Protein 8Y1U (pdb70)

Sequence (423 aa):
LQEELQIQAAVAAGDVHTVRKMLEQGYSPNGRDANGWTLLHFSAARGKERCVRVFLEHGADPTVKDLIGGFTALHYAAMHGRARIARLMLESEYRSDIINAKSNDGWTPLHVAAHYGRDSFVRLLLEFKAEVDPLSDKGTTPLQLAIIRERSSCVKILLDHNANIDIQNGFLLRYAVIKSNHSYCRMFLQRGADTNLGRLEDGQTPLHLSALRDDVLCARMLYNYGADTNTRNYEGQTPLAVSISISGSSRPCLDFLQEVTRQPRNLQDLCRIKIRQCIGLQNLKLLDELPIAKVMKDYLKHKFDRQELESLMKEQDLLETKLRSYERMDHKTTFTDARIVEGIDGEQTRPQASPPELPDVMKYHEFIVKREHALTSNIPSHVLSKVCMYFTYKVRYTNSSTEIPEFPIAPEIALELLMAANF

Organism: Homo sapiens (NCBI:txid9606)

Foldseek 3Di:
DVVVVVLLVCLLVLVQVVVLVVLVVPDQQEDADPFRDTVLLVNLLNLNQSNLLSNLVSPHDQCQATNPWGDTSLLSNLQVLSLSSNLSVCPGPCVVSQLQDATPQGQHSLLNNLLNLNLSNNVSSVVSPRDLFGQTNVGHGSLVSNLVSVSPNSVVVSVVVVDPCCRQRNVQLVSCLVVVVLVSNLVSLLQQHDQATAHPPWGDTSLLSCLVVLPQSSNVSSVLSPHDQLRAIPVGDGSLVSNCVVPPDPGVSNVVSVVDNPDPDDPLVVVLVVVCVVCDRNNLVCLVVDPDDPVSVCSSSVVPD/DVVVVVVVVVVVVVVCVVPVVVD/DWVVDDDDIDPPPDPPCVCVCDPVNVPDDDPPVVD/DVDDDDDVQLVVPACQDDVQVVVVSVCSVLCVVPPPDDDDRDDDDDDPVCNVSNVVVPPD

B-factor: mean 86.08, std 46.16, range [23.94, 271.21]

InterPro domains:
  IPR001496 SOCS box domain [PF07525] (274-312)
  IPR001496 SOCS box domain [PS50225] (273-313)
  IPR001496 SOCS box domain [SM00253] (269-315)
  IPR001496 SOCS box domain [SM00969] (275-314)
  IPR002110 Ankyrin repeat [PF12796] (20-104)
  IPR002110 Ankyrin repeat [PF12796] (111-180)
  IPR002110 Ankyrin repeat [PF12796] (185-256)
  IPR002110 Ankyrin repeat [PR01415] (81-96)
  IPR002110 Ankyrin repeat [PR01415] (165-179)
  IPR002110 Ankyrin repeat [PS50088] (46-78)
  IPR002110 Ankyrin repeat [PS50088] (80-112)
  IPR002110 Ankyrin repeat [PS50088] (116-148)
  IPR002110 Ankyrin repeat [PS50088] (149-181)
  IPR002110 Ankyrin repeat [PS50088] (213-245)
  IPR002110 Ankyrin repeat [SM00248] (13-42)
  IPR002110 Ankyrin repeat [SM00248] (46-75)
  IPR002110 Ankyrin repeat [SM00248] (80-112)
  IPR002110 Ankyrin repeat [SM00248] (116-145)
  IPR002110 Ankyrin repeat [SM00248] (149-178)
  IPR002110 Ankyrin repeat [SM00248] (180-208)

GO terms:
  GO:0005515 protein binding (F, IPI)
  GO:0000792 heterochromatin (C, IDA)
  GO:0043161 proteasome-mediated ubiquitin-dependent protein catabolic process (P, IDA)
  GO:0031466 Cul5-RING ubiquitin ligase complex (C, IDA)
  GO:0120261 regulation of heterochromatin organization (P, IDA)
  GO:1990756 ubiquitin-like ligase-substrate adaptor activity (F, IDA)
  GO:0005694 chromosome (C, EXP)
  GO:0005829 cytosol (C, TAS)

Nearest PDB structures (foldseek):
  8y1u-assembly1_C  TM=1.029E+00  e=1.880E-05  Homo sapiens
  8y1u-assembly1_A  TM=1.003E+00  e=2.394E-46  Homo sapiens
  5aar-assembly1_A  TM=7.766E-01  e=4.679E-08  Arabidopsis thaliana
  8jet-assembly1_D  TM=7.820E-01  e=7.140E-06  Arabidopsis thaliana
  8jec-assembly1_D  TM=7.756E-01  e=9.348E-06  Arabidopsis thaliana

Structure (mmCIF, N/CA/C/O backbone):
data_8Y1U
#
_entry.id   8Y1U
#
_cell.length_a   48.145
_cell.length_b   43.724
_cell.length_c   159.233
_cell.angle_alpha   90.00
_cell.angle_beta   92.00
_cell.angle_gamma   90.00
#
_symmetry.space_group_name_H-M   'P 1 21 1'
#
loop_
_entity.id
_entity.type
_entity.pdbx_description
1 polymer 'Ankyrin repeat and SOCS box protein 7'
2 polymer 'Peptide from Leucine zipper putative tumor suppressor 1'
3 polymer Elongin-B
4 polymer Elongin-C
5 water water
#
loop_
_atom_site.group_PDB
_atom_site.id
_atom_site.type_symbol
_atom_site.label_atom_id
_atom_site.label_alt_id
_atom_site.label_comp_id
_atom_site.label_asym_id
_atom_site.label_entity_id
_atom_site.label_seq_id
_atom_site.pdbx_PDB_ins_code
_atom_site.Cartn_x
_atom_site.Cartn_y
_atom_site.Cartn_z
_atom_site.occupancy
_atom_site.B_iso_or_equiv
_atom_site.auth_seq_id
_atom_site.auth_comp_id
_atom_site.auth_asym_id
_atom_site.auth_atom_id
_atom_site.pdbx_PDB_model_num
ATOM 1 N N . LEU A 1 3 ? -44.122 -2.477 103.063 1.00 67.54 12 LEU A N 1
ATOM 2 C CA . LEU A 1 3 ? -43.249 -3.649 103.011 1.00 76.56 12 LEU A CA 1
ATOM 3 C C . LEU A 1 3 ? -44.066 -4.887 102.713 1.00 82.79 12 LEU A C 1
ATOM 4 O O . LEU A 1 3 ? -43.602 -5.806 102.037 1.00 88.22 12 LEU A O 1
ATOM 6 N N . GLN A 1 4 ? -45.288 -4.904 103.249 1.00 78.28 13 GLN A N 1
ATOM 7 C CA . GLN A 1 4 ? -46.209 -5.991 102.952 1.00 75.92 13 GLN A CA 1
ATOM 8 C C . GLN A 1 4 ? -46.754 -5.868 101.533 1.00 61.63 13 GLN A C 1
ATOM 9 O O . GLN A 1 4 ? -46.790 -6.854 100.784 1.00 65.88 13 GLN A O 1
ATOM 15 N N . GLU A 1 5 ? -47.145 -4.657 101.133 1.00 55.69 14 GLU A N 1
ATOM 16 C CA . GLU A 1 5 ? -47.838 -4.472 99.861 1.00 68.16 14 GLU A CA 1
ATOM 17 C C . GLU A 1 5 ? -46.940 -4.779 98.667 1.00 63.98 14 GLU A C 1
ATOM 18 O O . GLU A 1 5 ? -47.363 -5.472 97.732 1.00 57.85 14 GLU A O 1
ATOM 24 N N . GLU A 1 6 ? -45.701 -4.283 98.669 1.00 72.41 15 GLU A N 1
ATOM 25 C CA . GLU A 1 6 ? -44.802 -4.625 97.570 1.00 86.20 15 GLU A CA 1
ATOM 26 C C . GLU A 1 6 ? -44.509 -6.124 97.537 1.00 83.81 15 GLU A C 1
ATOM 27 O O . GLU A 1 6 ? -44.476 -6.730 96.458 1.00 78.58 15 GLU A O 1
ATOM 33 N N . LEU A 1 7 ? -44.312 -6.750 98.702 1.00 78.68 16 LEU A N 1
ATOM 34 C CA . LEU A 1 7 ? -44.146 -8.202 98.702 1.00 82.08 16 LEU A CA 1
ATOM 35 C C . LEU A 1 7 ? -45.421 -8.915 98.263 1.00 84.27 16 LEU A C 1
ATOM 36 O O . LEU A 1 7 ? -45.352 -9.978 97.629 1.00 84.02 16 LEU A O 1
ATOM 38 N N . GLN A 1 8 ? -46.592 -8.359 98.572 1.00 84.98 17 GLN A N 1
ATOM 39 C CA . GLN A 1 8 ? -47.793 -9.090 98.199 1.00 84.06 17 GLN A CA 1
ATOM 40 C C . GLN A 1 8 ? -48.105 -8.918 96.713 1.00 80.11 17 GLN A C 1
ATOM 41 O O . GLN A 1 8 ? -48.431 -9.897 96.033 1.00 74.37 17 GLN A O 1
ATOM 47 N N . ILE A 1 9 ? -47.969 -7.697 96.173 1.00 76.11 18 ILE A N 1
ATOM 48 C CA . ILE A 1 9 ? -48.237 -7.520 94.745 1.00 64.60 18 ILE A CA 1
ATOM 49 C C . ILE A 1 9 ? -47.252 -8.326 93.927 1.00 54.29 18 ILE A C 1
ATOM 50 O O . ILE A 1 9 ? -47.581 -8.809 92.832 1.00 51.55 18 ILE A O 1
ATOM 55 N N . GLN A 1 10 ? -46.038 -8.510 94.441 1.00 57.54 19 GLN A N 1
ATOM 56 C CA . GLN A 1 10 ? -45.068 -9.291 93.693 1.00 64.86 19 GLN A CA 1
ATOM 57 C C . GLN A 1 10 ? -45.556 -10.715 93.555 1.00 68.87 19 GLN A C 1
ATOM 58 O O . GLN A 1 10 ? -45.582 -11.270 92.450 1.00 69.48 19 GLN A O 1
ATOM 64 N N . ALA A 1 11 ? -46.003 -11.299 94.671 1.00 72.67 20 ALA A N 1
ATOM 65 C CA . ALA A 1 11 ? -46.406 -12.700 94.684 1.00 69.88 20 ALA A CA 1
ATOM 66 C C . ALA A 1 11 ? -47.624 -12.931 93.803 1.00 62.46 20 ALA A C 1
ATOM 67 O O . ALA A 1 11 ? -47.681 -13.917 93.060 1.00 67.44 20 ALA A O 1
ATOM 69 N N . ALA A 1 12 ? -48.598 -12.022 93.868 1.00 59.60 21 ALA A N 1
ATOM 70 C CA . ALA A 1 12 ? -49.730 -12.033 92.948 1.00 61.11 21 ALA A CA 1
ATOM 71 C C . ALA A 1 12 ? -49.276 -12.109 91.499 1.00 69.58 21 ALA A C 1
ATOM 72 O O . ALA A 1 12 ? -49.860 -12.832 90.685 1.00 71.79 21 ALA A O 1
ATOM 74 N N . VAL A 1 13 ? -48.241 -11.357 91.147 1.00 78.71 22 VAL A N 1
ATOM 75 C CA . VAL A 1 13 ? -47.748 -11.429 89.778 1.00 73.87 22 VAL A CA 1
ATOM 76 C C . VAL A 1 13 ? -47.092 -12.781 89.523 1.00 70.65 22 VAL A C 1
ATOM 77 O O . VAL A 1 13 ? -47.395 -13.458 88.531 1.00 70.62 22 VAL A O 1
ATOM 81 N N . ALA A 1 14 ? -46.212 -13.213 90.432 1.00 65.72 23 ALA A N 1
ATOM 82 C CA . ALA A 1 14 ? -45.468 -14.445 90.187 1.00 75.31 23 ALA A CA 1
ATOM 83 C C . ALA A 1 14 ? -46.392 -15.648 90.137 1.00 76.51 23 ALA A C 1
ATOM 84 O O . ALA A 1 14 ? -46.130 -16.601 89.388 1.00 76.33 23 ALA A O 1
ATOM 86 N N . ALA A 1 15 ? -47.467 -15.614 90.926 1.00 72.86 24 ALA A N 1
ATOM 87 C CA . ALA A 1 15 ? -48.502 -16.640 90.906 1.00 72.73 24 ALA A CA 1
ATOM 88 C C . ALA A 1 15 ? -49.445 -16.488 89.727 1.00 73.66 24 ALA A C 1
ATOM 89 O O . ALA A 1 15 ? -50.173 -17.432 89.407 1.00 78.39 24 ALA A O 1
ATOM 91 N N . GLY A 1 16 ? -49.444 -15.328 89.079 1.00 67.87 25 GLY A N 1
ATOM 92 C CA . GLY A 1 16 ? -50.423 -15.027 88.064 1.00 58.96 25 GLY A CA 1
ATOM 93 C C . GLY A 1 16 ? -51.758 -14.571 88.603 1.00 52.11 25 GLY A C 1
ATOM 94 O O . GLY A 1 16 ? -52.737 -14.538 87.843 1.00 45.53 25 GLY A O 1
ATOM 95 N N . ASP A 1 17 ? -51.828 -14.223 89.888 1.00 51.38 26 ASP A N 1
ATOM 96 C CA . ASP A 1 17 ? -53.042 -13.690 90.504 1.00 55.43 26 ASP A CA 1
ATOM 97 C C . ASP A 1 17 ? -53.268 -12.261 90.014 1.00 58.86 26 ASP A C 1
ATOM 98 O O . ASP A 1 17 ? -52.917 -11.273 90.664 1.00 62.92 26 ASP A O 1
ATOM 103 N N . VAL A 1 18 ? -53.906 -12.141 88.849 1.00 59.54 27 VAL A N 1
ATOM 104 C CA . VAL A 1 18 ? -54.075 -10.801 88.289 1.00 64.10 27 VAL A CA 1
ATOM 105 C C . VAL A 1 18 ? -55.214 -10.033 88.960 1.00 71.37 27 VAL A C 1
ATOM 106 O O . VAL A 1 18 ? -55.214 -8.797 88.947 1.00 76.40 27 VAL A O 1
ATOM 110 N N . HIS A 1 19 ? -56.173 -10.728 89.560 1.00 72.63 28 HIS A N 1
ATOM 111 C CA . HIS A 1 19 ? -57.300 -10.050 90.189 1.00 81.42 28 HIS A CA 1
ATOM 112 C C . HIS A 1 19 ? -56.832 -9.182 91.354 1.00 72.78 28 HIS A C 1
ATOM 113 O O . HIS A 1 19 ? -57.382 -8.102 91.610 1.00 69.28 28 HIS A O 1
ATOM 120 N N . THR A 1 20 ? -55.825 -9.651 92.082 1.00 66.50 29 THR A N 1
ATOM 121 C CA . THR A 1 20 ? -55.283 -8.865 93.180 1.00 70.52 29 THR A CA 1
ATOM 122 C C . THR A 1 20 ? -54.557 -7.631 92.656 1.00 67.92 29 THR A C 1
ATOM 123 O O . THR A 1 20 ? -54.795 -6.511 93.124 1.00 66.49 29 THR A O 1
ATOM 127 N N . VAL A 1 21 ? -53.692 -7.828 91.659 1.00 59.98 30 VAL A N 1
ATOM 128 C CA . VAL A 1 21 ? -52.916 -6.742 91.069 1.00 64.96 30 VAL A CA 1
ATOM 129 C C . VAL A 1 21 ? -53.820 -5.583 90.656 1.00 72.56 30 VAL A C 1
ATOM 130 O O . VAL A 1 21 ? -53.475 -4.408 90.849 1.00 76.93 30 VAL A O 1
ATOM 134 N N . ARG A 1 22 ? -55.008 -5.885 90.118 1.00 67.12 31 ARG A N 1
ATOM 135 C CA 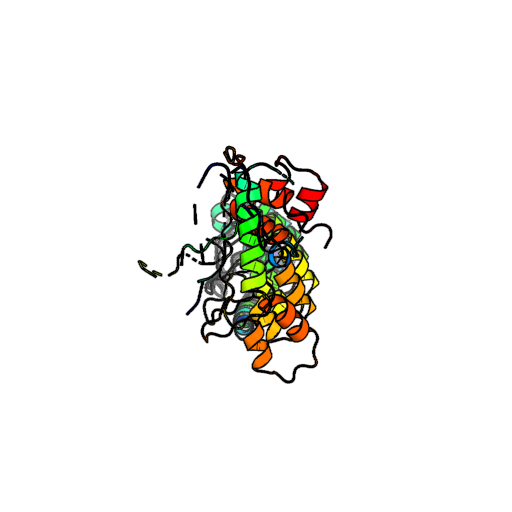. ARG A 1 22 ? -55.896 -4.798 89.723 1.00 61.72 31 ARG A CA 1
ATOM 136 C C . ARG A 1 22 ? -56.510 -4.135 90.941 1.00 71.17 31 ARG A C 1
ATOM 137 O O . ARG A 1 22 ? -56.782 -2.931 90.915 1.00 73.31 31 ARG A O 1
ATOM 145 N N . LYS A 1 23 ? -56.712 -4.902 92.017 1.00 79.93 32 LYS A N 1
ATOM 146 C CA . LYS A 1 23 ? -57.266 -4.355 93.252 1.00 86.10 32 LYS A CA 1
ATOM 147 C C . LYS A 1 23 ? -56.345 -3.294 93.838 1.00 78.55 32 LYS A C 1
ATOM 148 O O . LYS A 1 23 ? -56.775 -2.173 94.147 1.00 78.41 32 LYS A O 1
ATOM 154 N N . MET A 1 24 ? -55.064 -3.636 93.985 1.00 69.37 33 MET A N 1
ATOM 155 C CA . MET A 1 24 ? -54.100 -2.725 94.583 1.00 57.08 33 MET A CA 1
ATOM 156 C C . MET A 1 24 ? -53.867 -1.488 93.716 1.00 56.29 33 MET A C 1
ATOM 157 O O . MET A 1 24 ? -53.651 -0.391 94.242 1.00 57.99 33 MET A O 1
ATOM 162 N N . LEU A 1 25 ? -53.954 -1.625 92.400 1.00 57.56 34 LEU A N 1
ATOM 163 C CA . LEU A 1 25 ? -53.736 -0.461 91.555 1.00 59.08 34 LEU A CA 1
ATOM 164 C C . LEU A 1 25 ? -54.879 0.539 91.702 1.00 66.88 34 LEU A C 1
ATOM 165 O O . LEU A 1 25 ? -54.649 1.754 91.745 1.00 74.29 34 LEU A O 1
ATOM 170 N N . GLU A 1 26 ? -56.115 0.047 91.809 1.00 69.42 35 GLU A N 1
ATOM 171 C CA . GLU A 1 26 ? -57.260 0.928 92.022 1.00 66.23 35 GLU A CA 1
ATOM 172 C C . GLU A 1 26 ? -57.139 1.712 93.326 1.00 58.98 35 GLU A C 1
ATOM 173 O O . GLU A 1 26 ? -57.661 2.829 93.437 1.00 57.61 35 GLU A O 1
ATOM 179 N N . GLN A 1 27 ? -56.478 1.152 94.327 1.00 54.51 36 GLN A N 1
ATOM 180 C CA . GLN A 1 27 ? -56.391 1.812 95.619 1.00 64.98 36 GLN A CA 1
ATOM 181 C C . GLN A 1 27 ? -55.148 2.701 95.765 1.00 73.14 36 GLN A C 1
ATOM 182 O O . GLN A 1 27 ? -54.843 3.144 96.881 1.00 75.23 36 GLN A O 1
ATOM 188 N N . GLY A 1 28 ? -54.445 2.992 94.668 1.00 59.65 37 GLY A N 1
ATOM 189 C CA . GLY A 1 28 ? -53.398 3.993 94.661 1.00 70.78 37 GLY A CA 1
ATOM 190 C C . GLY A 1 28 ? -51.981 3.459 94.604 1.00 71.24 37 GLY A C 1
ATOM 191 O O . GLY A 1 28 ? -51.051 4.263 94.462 1.00 75.01 37 GLY A O 1
ATOM 192 N N . TYR A 1 29 ? -51.785 2.145 94.723 1.00 60.87 38 TYR A N 1
ATOM 193 C CA . TYR A 1 29 ? -50.456 1.565 94.618 1.00 59.42 38 TYR A CA 1
ATOM 194 C C . TYR A 1 29 ? -49.868 1.850 93.240 1.00 66.68 38 TYR A C 1
ATOM 195 O O . TYR A 1 29 ? -50.470 1.518 92.214 1.00 63.61 38 TYR A O 1
ATOM 204 N N . SER A 1 30 ? -48.682 2.469 93.218 1.00 38.40 39 SER A N 1
ATOM 205 C CA . SER A 1 30 ? -48.151 2.866 91.913 1.00 57.68 39 SER A CA 1
ATOM 206 C C . SER A 1 30 ? -47.416 1.698 91.233 1.00 48.83 39 SER A C 1
ATOM 207 O O . SER A 1 30 ? -46.716 0.917 91.892 1.00 42.90 39 SER A O 1
ATOM 210 N N . PRO A 1 31 ? -47.550 1.548 89.945 1.00 38.92 40 PRO A N 1
ATOM 211 C CA . PRO A 1 31 ? -46.880 0.439 89.279 1.00 42.22 40 PRO A CA 1
ATOM 212 C C . PRO A 1 31 ? -45.449 0.743 88.874 1.00 49.81 40 PRO A C 1
ATOM 213 O O . PRO A 1 31 ? -44.940 0.035 88.000 1.00 43.23 40 PRO A O 1
ATOM 217 N N . ASN A 1 32 ? -44.796 1.761 89.465 1.00 46.85 41 ASN A N 1
ATOM 218 C CA . ASN A 1 32 ? -43.555 2.302 88.910 1.00 47.45 41 ASN A CA 1
ATOM 219 C C . ASN A 1 32 ? -42.365 2.280 89.871 1.00 47.57 41 ASN A C 1
ATOM 220 O O . ASN A 1 32 ? -41.402 2.996 89.631 1.00 46.41 41 ASN A O 1
ATOM 225 N N . GLY A 1 33 ? -42.384 1.502 90.949 1.00 50.70 42 GLY A N 1
ATOM 226 C CA . GLY A 1 33 ? -41.170 1.335 91.738 1.00 47.61 42 GLY A CA 1
ATOM 227 C C . GLY A 1 33 ? -40.177 0.381 91.065 1.00 45.12 42 GLY A C 1
ATOM 228 O O . GLY A 1 33 ? -40.476 -0.264 90.060 1.00 44.55 42 GLY A O 1
ATOM 229 N N . ARG A 1 34 ? -38.981 0.261 91.656 1.00 39.36 43 ARG A N 1
ATOM 230 C CA . ARG A 1 34 ? -37.900 -0.549 91.090 1.00 38.62 43 ARG A CA 1
ATOM 231 C C . ARG A 1 34 ? -37.212 -1.338 92.185 1.00 36.98 43 ARG A C 1
ATOM 232 O O . ARG A 1 34 ? -37.020 -0.821 93.289 1.00 34.17 43 ARG A O 1
ATOM 240 N N . ASP A 1 35 ? -36.818 -2.578 91.885 1.00 36.84 44 ASP A N 1
ATOM 241 C CA . ASP A 1 35 ? -35.974 -3.314 92.819 1.00 42.06 44 ASP A CA 1
ATOM 242 C C . ASP A 1 35 ? -34.506 -2.868 92.671 1.00 47.83 44 ASP A C 1
ATOM 243 O O . ASP A 1 35 ? -34.189 -1.875 92.011 1.00 44.50 44 ASP A O 1
ATOM 248 N N . ALA A 1 36 ? -33.586 -3.621 93.277 1.00 47.29 45 ALA A N 1
ATOM 249 C CA . ALA A 1 36 ? -32.192 -3.201 93.333 1.00 46.37 45 ALA A CA 1
ATOM 250 C C . ALA A 1 36 ? -31.503 -3.380 92.001 1.00 49.47 45 ALA A C 1
ATOM 251 O O . ALA A 1 36 ? -30.428 -2.816 91.803 1.00 46.03 45 ALA A O 1
ATOM 253 N N . ASN A 1 37 ? -32.108 -4.132 91.093 1.00 45.73 46 ASN A N 1
ATOM 254 C CA . ASN A 1 37 ? -31.615 -4.274 89.736 1.00 36.81 46 ASN A CA 1
ATOM 255 C C . ASN A 1 37 ? -32.238 -3.282 88.775 1.00 28.92 46 ASN A C 1
ATOM 256 O O . ASN A 1 37 ? -32.034 -3.412 87.557 1.00 40.13 46 ASN A O 1
ATOM 261 N N . GLY A 1 38 ? -33.011 -2.319 89.286 1.00 33.27 47 GLY A N 1
ATOM 262 C CA . GLY A 1 38 ? -33.818 -1.443 88.461 1.00 37.52 47 GLY A CA 1
ATOM 263 C C . GLY A 1 38 ? -35.039 -2.074 87.820 1.00 36.07 47 GLY A C 1
ATOM 264 O O . GLY A 1 38 ? -35.738 -1.393 87.054 1.00 43.69 47 GLY A O 1
ATOM 265 N N . TRP A 1 39 ? -35.319 -3.347 88.091 1.00 35.46 48 TRP A N 1
ATOM 266 C CA . TRP A 1 39 ? -36.476 -4.000 87.501 1.00 37.69 48 TRP A CA 1
ATOM 267 C C . TRP A 1 39 ? -37.772 -3.421 88.064 1.00 47.01 48 TRP A C 1
ATOM 268 O O . TRP A 1 39 ? -37.919 -3.272 89.286 1.00 41.48 48 TRP A O 1
ATOM 279 N N . THR A 1 40 ? -38.708 -3.099 87.166 1.00 46.05 49 THR A N 1
ATOM 280 C CA . THR A 1 40 ? -40.077 -2.741 87.516 1.00 44.53 49 THR A CA 1
ATOM 281 C C . THR A 1 40 ? -40.989 -3.975 87.469 1.00 43.91 49 THR A C 1
ATOM 282 O O . THR A 1 40 ? -40.590 -5.061 87.047 1.00 48.33 49 THR A O 1
ATOM 286 N N . LEU A 1 41 ? -42.253 -3.796 87.869 1.00 38.74 50 LEU A N 1
ATOM 287 C CA . LEU A 1 41 ? -43.231 -4.869 87.728 1.00 38.17 50 LEU A CA 1
ATOM 288 C C . LEU A 1 41 ? -43.456 -5.223 86.261 1.00 30.26 50 LEU A C 1
ATOM 289 O O . LEU A 1 41 ? -43.813 -6.359 85.946 1.00 36.90 50 LEU A O 1
ATOM 294 N N . LEU A 1 42 ? -43.245 -4.285 85.335 1.00 36.05 51 LEU A N 1
ATOM 295 C CA . LEU A 1 42 ? -43.325 -4.683 83.930 1.00 39.39 51 LEU A CA 1
ATOM 296 C C . LEU A 1 42 ? -42.133 -5.546 83.518 1.00 40.43 51 LEU A C 1
ATOM 297 O O . LEU A 1 42 ? -42.274 -6.406 82.633 1.00 39.51 51 LEU A O 1
ATOM 302 N N . HIS A 1 43 ? -40.958 -5.335 84.131 1.00 31.19 52 HIS A N 1
ATOM 303 C CA . HIS A 1 43 ? -39.831 -6.230 83.869 1.00 38.41 52 HIS A CA 1
ATOM 304 C C . HIS A 1 43 ? -40.143 -7.610 84.407 1.00 38.62 52 HIS A C 1
ATOM 305 O O . HIS A 1 43 ? -40.017 -8.613 83.701 1.00 37.07 52 HIS A O 1
ATOM 312 N N . PHE A 1 44 ? -40.579 -7.672 85.659 1.00 42.23 53 PHE A N 1
ATOM 313 C CA . PHE A 1 44 ? -40.891 -8.956 86.267 1.00 45.67 53 PHE A CA 1
ATOM 314 C C . PHE A 1 44 ? -41.998 -9.660 85.486 1.00 38.59 53 PHE A C 1
ATOM 315 O O . PHE A 1 44 ? -41.893 -10.849 85.162 1.00 39.36 53 PHE A O 1
ATOM 323 N N . SER A 1 45 ? -43.042 -8.918 85.122 1.00 42.14 54 SER A N 1
ATOM 324 C CA . SER A 1 45 ? -44.211 -9.525 84.492 1.00 40.97 54 SER A CA 1
ATOM 325 C C . SER A 1 45 ? -43.850 -10.090 83.141 1.00 37.79 54 SER A C 1
ATOM 326 O O . SER A 1 45 ? -44.330 -11.165 82.769 1.00 46.33 54 SER A O 1
ATOM 329 N N . ALA A 1 46 ? -43.019 -9.353 82.386 1.00 39.89 55 ALA A N 1
ATOM 330 C CA . ALA A 1 46 ? -42.583 -9.803 81.067 1.00 40.85 55 ALA A CA 1
ATOM 331 C C . ALA A 1 46 ? -41.635 -10.989 81.162 1.00 44.91 55 ALA A C 1
ATOM 332 O O . ALA A 1 46 ? -41.762 -11.946 80.394 1.00 47.55 55 ALA A O 1
ATOM 334 N N . ALA A 1 47 ? -40.659 -10.942 82.073 1.00 45.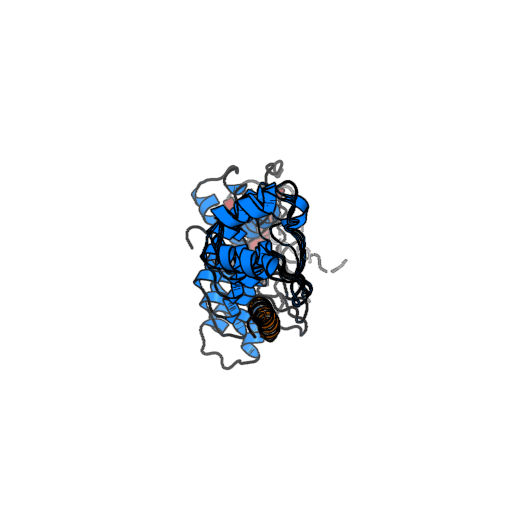81 56 ALA A N 1
ATOM 335 C CA . ALA A 1 47 ? -39.723 -12.057 82.174 1.00 42.87 56 ALA A CA 1
ATOM 336 C C . ALA A 1 47 ? -40.441 -13.346 82.553 1.00 47.56 56 ALA A C 1
ATOM 337 O O . ALA A 1 47 ? -40.142 -14.400 81.988 1.00 46.72 56 ALA A O 1
ATOM 339 N N . ARG A 1 48 ? -41.422 -13.280 83.472 1.00 42.48 57 ARG A N 1
ATOM 340 C CA . ARG A 1 48 ? -42.164 -14.467 83.909 1.00 37.57 57 ARG A CA 1
ATOM 341 C C . ARG A 1 48 ? -43.353 -14.819 83.016 1.00 39.65 57 ARG A C 1
ATOM 342 O O . ARG A 1 48 ? -44.128 -15.711 83.375 1.00 41.11 57 ARG A O 1
ATOM 350 N N . GLY A 1 49 ? -43.558 -14.121 81.899 1.00 40.24 58 GLY A N 1
ATOM 351 C CA . GLY A 1 49 ? -44.665 -14.486 81.028 1.00 38.57 58 GLY A CA 1
ATOM 352 C C . GLY A 1 49 ? -46.075 -14.175 81.530 1.00 44.36 58 GLY A C 1
ATOM 353 O O . GLY A 1 49 ? -47.029 -14.749 81.017 1.00 42.88 58 GLY A O 1
ATOM 354 N N . LYS A 1 50 ? -46.252 -13.246 82.472 1.00 33.92 59 LYS A N 1
ATOM 355 C CA . LYS A 1 50 ? -47.587 -12.970 83.022 1.00 39.63 59 LYS A CA 1
ATOM 356 C C . LYS A 1 50 ? -48.297 -11.895 82.190 1.00 39.66 59 LYS A C 1
ATOM 357 O O . LYS A 1 50 ? -48.278 -10.709 82.513 1.00 45.97 59 LYS A O 1
ATOM 363 N N . GLU A 1 51 ? -48.972 -12.314 81.118 1.00 34.46 60 GLU A N 1
ATOM 364 C CA . GLU A 1 51 ? -49.542 -11.354 80.174 1.00 41.28 60 GLU A CA 1
ATOM 365 C C . GLU A 1 51 ? -50.664 -10.515 80.809 1.00 40.31 60 GLU A C 1
ATOM 366 O O . GLU A 1 51 ? -50.742 -9.308 80.592 1.00 44.76 60 GLU A O 1
ATOM 372 N N . ARG A 1 52 ? -51.560 -11.132 81.571 1.00 44.18 61 ARG A N 1
ATOM 373 C CA . ARG A 1 52 ? -52.685 -10.369 82.102 1.00 48.24 61 ARG A CA 1
ATOM 374 C C . ARG A 1 52 ? -52.205 -9.310 83.073 1.00 52.35 61 ARG A C 1
ATOM 375 O O . ARG A 1 52 ? -52.716 -8.184 83.085 1.00 51.18 61 ARG A O 1
ATOM 383 N N . CYS A 1 53 ? -51.209 -9.649 83.890 1.00 50.30 62 CYS A N 1
ATOM 384 C CA . CYS A 1 53 ? -50.624 -8.642 84.754 1.00 56.06 62 CYS A CA 1
ATOM 385 C C . CYS A 1 53 ? -50.056 -7.488 83.928 1.00 66.55 62 CYS A C 1
ATOM 386 O O . CYS A 1 53 ? -50.252 -6.318 84.276 1.00 73.76 62 CYS A O 1
ATOM 389 N N . VAL A 1 54 ? -49.415 -7.798 82.791 1.00 55.32 63 VAL A N 1
ATOM 390 C CA . VAL A 1 54 ? -48.796 -6.764 81.968 1.00 43.17 63 VAL A CA 1
ATOM 391 C C . VAL A 1 54 ? -49.831 -5.746 81.515 1.00 45.10 63 VAL A C 1
ATOM 392 O O . VAL A 1 54 ? -49.627 -4.530 81.636 1.00 42.90 63 VAL A O 1
ATOM 396 N N . ARG A 1 55 ? -50.960 -6.221 80.998 1.00 39.91 64 ARG A N 1
ATOM 397 C CA . ARG A 1 55 ? -51.966 -5.302 80.477 1.00 53.57 64 ARG A CA 1
ATOM 398 C C . ARG A 1 55 ? -52.470 -4.325 81.547 1.00 58.73 64 ARG A C 1
ATOM 399 O O . ARG A 1 55 ? -52.726 -3.145 81.258 1.00 55.78 64 ARG A O 1
ATOM 407 N N . VAL A 1 56 ? -52.643 -4.789 82.784 1.00 56.61 65 VAL A N 1
ATOM 408 C CA . VAL A 1 56 ? -53.318 -3.900 83.715 1.00 64.48 65 VAL A CA 1
ATOM 409 C C . VAL A 1 56 ? -52.314 -2.908 84.283 1.00 56.84 65 VAL A C 1
ATOM 410 O O . VAL A 1 56 ? -52.653 -1.755 84.570 1.00 51.44 65 VAL A O 1
ATOM 414 N N . PHE A 1 57 ? -51.067 -3.327 84.403 1.00 54.64 66 PHE A N 1
ATOM 415 C CA . PHE A 1 57 ? -49.990 -2.428 84.800 1.00 49.44 66 PHE A CA 1
ATOM 416 C C . PHE A 1 57 ? -49.885 -1.224 83.861 1.00 46.90 66 PHE A C 1
ATOM 417 O O . PHE A 1 57 ? -49.888 -0.070 84.304 1.00 42.77 66 PHE A O 1
ATOM 425 N N . LEU A 1 58 ? -49.828 -1.476 82.555 1.00 40.79 67 LEU A N 1
ATOM 426 C CA . LEU A 1 58 ? -49.941 -0.393 81.581 1.00 53.47 67 LEU A CA 1
ATOM 427 C C . LEU A 1 58 ? -51.164 0.505 81.855 1.00 57.92 67 LEU A C 1
ATOM 428 O O . LEU A 1 58 ? -51.034 1.735 81.951 1.00 61.44 67 LEU A O 1
ATOM 433 N N . GLU A 1 59 ? -52.358 -0.086 82.018 1.00 50.23 68 GLU A N 1
ATOM 434 C CA . GLU A 1 59 ? -53.561 0.747 82.158 1.00 61.54 68 GLU A CA 1
ATOM 435 C C . GLU A 1 59 ? -53.460 1.753 83.302 1.00 58.59 68 GLU A C 1
ATOM 436 O O . GLU A 1 59 ? -54.121 2.803 83.251 1.00 50.02 68 GLU A O 1
ATOM 442 N N . HIS A 1 60 ? -52.616 1.486 84.305 1.00 60.43 69 HIS A N 1
ATOM 443 C CA . HIS A 1 60 ? -52.473 2.361 85.467 1.00 53.13 69 HIS A CA 1
ATOM 444 C C . HIS A 1 60 ? -51.165 3.167 85.465 1.00 51.98 69 HIS A C 1
ATOM 445 O O . HIS A 1 60 ? -50.739 3.659 86.515 1.00 51.16 69 HIS A O 1
ATOM 452 N N . GLY A 1 61 ? -50.532 3.337 84.309 1.00 39.07 70 GLY A N 1
ATOM 453 C CA . GLY A 1 61 ? -49.452 4.302 84.188 1.00 44.10 70 GLY A CA 1
ATOM 454 C C . GLY A 1 61 ? -48.047 3.747 84.285 1.00 48.01 70 GLY A C 1
ATOM 455 O O . GLY A 1 61 ? -47.088 4.533 84.347 1.00 46.68 70 GLY A O 1
ATOM 456 N N . ALA A 1 62 ? -47.901 2.429 84.314 1.00 36.88 71 ALA A N 1
ATOM 457 C CA . ALA A 1 62 ? -46.596 1.803 84.422 1.00 34.67 71 ALA A CA 1
ATOM 458 C C . ALA A 1 62 ? -45.796 2.146 83.186 1.00 38.75 71 ALA A C 1
ATOM 459 O O . ALA A 1 62 ? -46.246 1.912 82.063 1.00 47.12 71 ALA A O 1
ATOM 461 N N . ASP A 1 63 ? -44.628 2.742 83.405 1.00 43.01 72 ASP A N 1
ATOM 462 C CA . ASP A 1 63 ? -43.760 3.215 82.343 1.00 39.46 72 ASP A CA 1
ATOM 463 C C . ASP A 1 63 ? -42.954 2.032 81.821 1.00 39.50 72 ASP A C 1
ATOM 464 O O . ASP A 1 63 ? -42.129 1.485 82.551 1.00 41.44 72 ASP A O 1
ATOM 469 N N . PRO A 1 64 ? -43.167 1.597 80.578 1.00 38.60 73 PRO A N 1
ATOM 470 C CA . PRO A 1 64 ? -42.324 0.539 80.013 1.00 37.79 73 PRO A CA 1
ATOM 471 C C . PRO A 1 64 ? -40.973 1.018 79.472 1.00 45.59 73 PRO A C 1
ATOM 472 O O . PRO A 1 64 ? -40.226 0.200 78.937 1.00 38.32 73 PRO A O 1
ATOM 476 N N . THR A 1 65 ? -40.642 2.302 79.523 1.00 44.47 74 THR A N 1
ATOM 477 C CA . THR A 1 65 ? -39.353 2.709 78.997 1.00 36.86 74 THR A CA 1
ATOM 478 C C . THR A 1 65 ? -38.218 2.466 79.972 1.00 38.78 74 THR A C 1
ATOM 479 O O . THR A 1 65 ? -37.063 2.709 79.609 1.00 45.22 74 THR A O 1
ATOM 483 N N . VAL A 1 66 ? -38.488 2.010 81.193 1.00 35.26 75 VAL A N 1
ATOM 484 C CA . VAL A 1 66 ? -37.429 2.009 82.200 1.00 30.54 75 VAL A CA 1
ATOM 485 C C . VAL A 1 66 ? -36.348 0.976 81.868 1.00 35.82 75 VAL A C 1
ATOM 486 O O . VAL A 1 66 ? -36.627 -0.175 81.496 1.00 34.93 75 VAL A O 1
ATOM 490 N N . LYS A 1 67 ? -35.100 1.408 81.967 1.00 32.94 76 LYS A N 1
ATOM 491 C CA . LYS A 1 67 ? -33.924 0.590 81.714 1.00 31.87 76 LYS A CA 1
ATOM 492 C C . LYS A 1 67 ? -33.406 0.073 83.046 1.00 31.17 76 LYS A C 1
ATOM 493 O O . LYS A 1 67 ? -33.384 0.816 84.027 1.00 37.43 76 LYS A O 1
ATOM 499 N N . ASP A 1 68 ? -33.082 -1.218 83.108 1.00 34.33 77 ASP A N 1
ATOM 500 C CA . ASP A 1 68 ? -32.602 -1.773 84.369 1.00 35.09 77 ASP A CA 1
ATOM 501 C C . ASP A 1 68 ? -31.149 -1.361 84.601 1.00 36.97 77 ASP A C 1
ATOM 502 O O . ASP A 1 68 ? -30.464 -0.882 83.692 1.00 35.31 77 ASP A O 1
ATOM 507 N N . LEU A 1 69 ? -30.682 -1.558 85.838 1.00 44.94 78 LEU A N 1
ATOM 508 C CA . LEU A 1 69 ? -29.329 -1.211 86.255 1.00 50.88 78 LEU A CA 1
ATOM 509 C C . LEU A 1 69 ? -28.302 -2.294 85.933 1.00 54.23 78 LEU A C 1
ATOM 510 O O . LEU A 1 69 ? -27.178 -2.263 86.460 1.00 74.95 78 LEU A O 1
ATOM 515 N N . ILE A 1 70 ? -28.636 -3.259 85.095 1.00 37.88 79 ILE A N 1
ATOM 516 C CA . ILE A 1 70 ? -27.703 -4.352 84.887 1.00 55.64 79 ILE A CA 1
ATOM 517 C C . ILE A 1 70 ? -27.572 -4.624 83.393 1.00 62.39 79 ILE A C 1
ATOM 518 O O . ILE A 1 70 ? -27.555 -5.781 82.957 1.00 75.94 79 ILE A O 1
ATOM 523 N N . GLY A 1 71 ? -27.527 -3.563 82.595 1.00 45.67 80 GLY A N 1
ATOM 524 C CA . GLY A 1 71 ? -27.557 -3.729 81.156 1.00 27.15 80 GLY A CA 1
ATOM 525 C C . GLY A 1 71 ? -28.293 -2.617 80.443 1.00 31.22 80 GLY A C 1
ATOM 526 O O . GLY A 1 71 ? -28.155 -2.461 79.231 1.00 38.17 80 GLY A O 1
ATOM 527 N N . GLY A 1 72 ? -29.088 -1.838 81.171 1.00 40.97 81 GLY A N 1
ATOM 528 C CA . GLY A 1 72 ? -29.983 -0.883 80.532 1.00 28.43 81 GLY A CA 1
ATOM 529 C C . GLY A 1 72 ? -31.040 -1.536 79.681 1.00 28.03 81 GLY A C 1
ATOM 530 O O . GLY A 1 72 ? -31.460 -0.961 78.670 1.00 31.17 81 GLY A O 1
ATOM 531 N N . PHE A 1 73 ? -31.452 -2.755 80.049 1.00 24.56 82 PHE A N 1
ATOM 532 C CA . PHE A 1 73 ? -32.522 -3.477 79.375 1.00 30.02 82 PHE A CA 1
ATOM 533 C C . PHE A 1 73 ? -33.909 -3.013 79.833 1.00 34.39 82 PHE A C 1
ATOM 534 O O . PHE A 1 73 ? -34.141 -2.783 81.024 1.00 26.75 82 PHE A O 1
ATOM 542 N N . THR A 1 74 ? -34.824 -2.864 78.875 1.00 31.84 83 THR A N 1
ATOM 543 C CA . THR A 1 74 ? -36.244 -2.640 79.125 1.00 37.78 83 THR A CA 1
ATOM 544 C C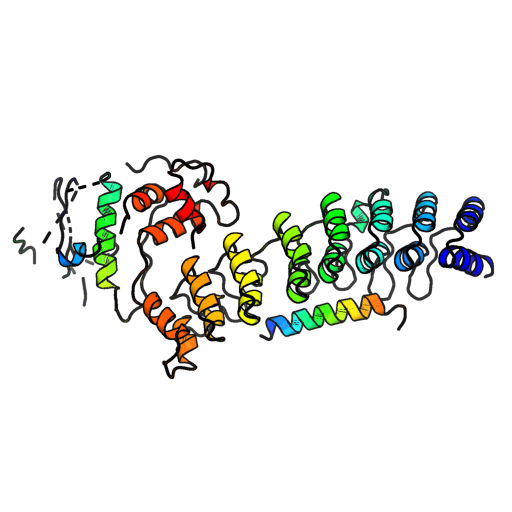 . THR A 1 74 ? -37.024 -3.954 79.221 1.00 37.81 83 THR A C 1
ATOM 545 O O . THR A 1 74 ? -36.572 -5.018 78.783 1.00 40.42 83 THR A O 1
ATOM 549 N N . ALA A 1 75 ? -38.232 -3.854 79.780 1.00 38.04 84 ALA A N 1
ATOM 550 C CA . ALA A 1 75 ? -39.155 -4.988 79.797 1.00 39.90 84 ALA A CA 1
ATOM 551 C C . ALA A 1 75 ? -39.310 -5.579 78.407 1.00 35.37 84 ALA A C 1
ATOM 552 O O . ALA A 1 75 ? -39.498 -6.791 78.258 1.00 39.33 84 ALA A O 1
ATOM 554 N N . LEU A 1 76 ? -39.274 -4.731 77.365 1.00 30.12 85 LEU A N 1
ATOM 555 C CA . LEU A 1 76 ? -39.421 -5.289 76.014 1.00 37.99 85 LEU A CA 1
ATOM 556 C C . LEU A 1 76 ? -38.189 -6.115 75.596 1.00 40.39 85 LEU A C 1
ATOM 557 O O . LEU A 1 76 ? -38.331 -7.069 74.827 1.00 33.71 85 LEU A O 1
ATOM 562 N N . HIS A 1 77 ? -36.986 -5.797 76.106 1.00 26.91 86 HIS A N 1
ATOM 563 C CA . HIS A 1 77 ? -35.834 -6.680 75.878 1.00 41.20 86 HIS A CA 1
ATOM 564 C C . HIS A 1 77 ? -36.087 -8.071 76.452 1.00 36.71 86 HIS A C 1
ATOM 565 O O . HIS A 1 77 ? -35.904 -9.078 75.768 1.00 35.45 86 HIS A O 1
ATOM 572 N N . TYR A 1 78 ? -36.528 -8.146 77.709 1.00 36.81 87 TYR A N 1
ATOM 573 C CA . TYR A 1 78 ? -36.751 -9.445 78.320 1.00 29.62 87 TYR A CA 1
ATOM 574 C C . TYR A 1 78 ? -37.913 -10.184 77.669 1.00 37.69 87 TYR A C 1
ATOM 575 O O . TYR A 1 78 ? -37.906 -11.421 77.611 1.00 37.51 87 TYR A O 1
ATOM 584 N N . ALA A 1 79 ? -38.894 -9.463 77.132 1.00 40.21 88 ALA A N 1
ATOM 585 C CA . ALA A 1 79 ? -39.889 -10.147 76.313 1.00 40.44 88 ALA A CA 1
ATOM 586 C C . ALA A 1 79 ? -39.256 -10.706 75.044 1.00 36.47 88 ALA A C 1
ATOM 587 O O . ALA A 1 79 ? -39.548 -11.845 74.643 1.00 42.39 88 ALA A O 1
ATOM 589 N N . ALA A 1 80 ? -38.411 -9.898 74.384 1.00 37.87 89 ALA A N 1
ATOM 590 C CA . ALA A 1 80 ? -37.720 -10.346 73.182 1.00 35.43 89 ALA A CA 1
ATOM 591 C C . ALA A 1 80 ? -36.916 -11.609 73.444 1.00 30.83 89 ALA A C 1
ATOM 592 O O . ALA A 1 80 ? -36.868 -12.494 72.590 1.00 37.18 89 ALA A O 1
ATOM 594 N N . MET A 1 81 ? -36.319 -11.721 74.630 1.00 34.50 90 MET A N 1
ATOM 595 C CA . MET A 1 81 ? -35.488 -12.870 74.980 1.00 31.67 90 MET A CA 1
ATOM 596 C C . MET A 1 81 ? -36.310 -14.149 75.041 1.00 42.74 90 MET A C 1
ATOM 597 O O . MET A 1 81 ? -35.919 -15.176 74.475 1.00 36.71 90 MET A O 1
ATOM 602 N N . HIS A 1 82 ? -37.465 -14.110 75.701 1.00 47.80 91 HIS A N 1
ATOM 603 C CA . HIS A 1 82 ? -38.252 -15.320 75.895 1.00 42.36 91 HIS A CA 1
ATOM 604 C C . HIS A 1 82 ? -39.350 -15.494 74.856 1.00 33.49 91 HIS A C 1
ATOM 605 O O . HIS A 1 82 ? -40.224 -16.344 75.040 1.00 43.23 91 HIS A O 1
ATOM 612 N N . GLY A 1 83 ? -39.324 -14.740 73.762 1.00 31.36 92 GLY A N 1
ATOM 613 C CA . GLY A 1 83 ? -40.319 -14.975 72.721 1.00 34.74 92 GLY A CA 1
ATOM 614 C C . GLY A 1 83 ? -41.744 -14.701 73.181 1.00 51.74 92 GLY A C 1
ATOM 615 O O . GLY A 1 83 ? -42.682 -15.354 72.715 1.00 50.32 92 GLY A O 1
ATOM 616 N N . ARG A 1 84 ? -41.899 -13.770 74.123 1.00 45.04 93 ARG A N 1
ATOM 617 C CA . ARG A 1 84 ? -43.216 -13.378 74.673 1.00 30.80 93 ARG A CA 1
ATOM 618 C C . ARG A 1 84 ? -43.832 -12.319 73.771 1.00 29.15 93 ARG A C 1
ATOM 619 O O . ARG A 1 84 ? -43.898 -11.178 74.189 1.00 32.82 93 ARG A O 1
ATOM 627 N N . ALA A 1 85 ? -44.287 -12.726 72.598 1.00 30.66 94 ALA A N 1
ATOM 628 C CA . ALA A 1 85 ? -44.818 -11.813 71.596 1.00 41.83 94 ALA A CA 1
ATOM 629 C C . ALA A 1 85 ? -46.059 -11.083 72.104 1.00 51.72 94 ALA A C 1
ATOM 630 O O . ALA A 1 85 ? -46.173 -9.868 71.936 1.00 53.09 94 ALA A O 1
ATOM 632 N N . ARG A 1 86 ? -46.999 -11.817 72.721 1.00 51.47 95 ARG A N 1
ATOM 633 C CA . ARG A 1 86 ? -48.241 -11.216 73.200 1.00 46.99 95 ARG A CA 1
ATOM 634 C C . ARG A 1 86 ? -47.968 -10.150 74.250 1.00 46.11 95 ARG A C 1
ATOM 635 O O . ARG A 1 86 ? -48.571 -9.070 74.236 1.00 40.32 95 ARG A O 1
ATOM 643 N N . ILE A 1 87 ? -47.060 -10.425 75.182 1.00 45.10 96 ILE A N 1
ATOM 644 C CA . ILE A 1 87 ? -46.735 -9.361 76.118 1.00 50.46 96 ILE A CA 1
ATOM 645 C C . ILE A 1 87 ? -46.159 -8.170 75.370 1.00 50.88 96 ILE A C 1
ATOM 646 O O . ILE A 1 87 ? -46.523 -7.019 75.631 1.00 48.20 96 ILE A O 1
ATOM 651 N N . ALA A 1 88 ? -45.299 -8.435 74.383 1.00 43.05 97 ALA A N 1
ATOM 652 C CA . ALA A 1 88 ? -44.689 -7.356 73.619 1.00 36.45 97 ALA A CA 1
ATOM 653 C C . ALA A 1 88 ? -45.718 -6.578 72.822 1.00 36.93 97 ALA A C 1
ATOM 654 O O . ALA A 1 88 ? -45.587 -5.357 72.674 1.00 30.41 97 ALA A O 1
ATOM 656 N N . ARG A 1 89 ? -46.719 -7.279 72.259 1.00 41.69 98 ARG A N 1
ATOM 657 C CA . ARG A 1 89 ? -47.725 -6.618 71.433 1.00 46.13 98 ARG A CA 1
ATOM 658 C C . ARG A 1 89 ? -48.556 -5.650 72.252 1.00 46.10 98 ARG A C 1
ATOM 659 O O . ARG A 1 89 ? -49.047 -4.652 71.716 1.00 51.88 98 ARG A O 1
ATOM 667 N N . LEU A 1 90 ? -48.721 -5.936 73.547 1.00 47.40 99 LEU A N 1
ATOM 668 C CA . LEU A 1 90 ? -49.415 -5.017 74.436 1.00 52.04 99 LEU A CA 1
ATOM 669 C C . LEU A 1 90 ? -48.621 -3.738 74.606 1.00 50.91 99 LEU A C 1
ATOM 670 O O . LEU A 1 90 ? -49.159 -2.629 74.472 1.00 60.29 99 LEU A O 1
ATOM 675 N N . MET A 1 91 ? -47.339 -3.884 74.920 1.00 44.04 100 MET A N 1
ATOM 676 C CA . MET A 1 91 ? -46.459 -2.738 75.103 1.00 44.67 100 MET A CA 1
ATOM 677 C C . MET A 1 91 ? -46.308 -1.950 73.813 1.00 47.45 100 MET A C 1
ATOM 678 O O . MET A 1 91 ? -46.216 -0.716 73.837 1.00 53.96 100 MET A O 1
ATOM 683 N N . LEU A 1 92 ? -46.305 -2.631 72.671 1.00 45.51 101 LEU A N 1
ATOM 684 C CA . LEU A 1 92 ? -46.168 -1.874 71.435 1.00 45.58 101 LEU A CA 1
ATOM 685 C C . LEU A 1 92 ? -47.460 -1.179 71.044 1.00 51.25 101 LEU A C 1
ATOM 686 O O . LEU A 1 92 ? -47.405 -0.202 70.294 1.00 52.76 101 LEU A O 1
ATOM 691 N N . GLU A 1 93 ? -48.615 -1.648 71.535 1.00 50.10 102 GLU A N 1
ATOM 692 C CA . GLU A 1 93 ? -49.879 -0.943 71.323 1.00 46.82 102 GLU A CA 1
ATOM 693 C C . GLU A 1 93 ? -50.093 0.212 72.294 1.00 44.54 102 GLU A C 1
ATOM 694 O O . GLU A 1 93 ? -51.048 0.964 72.131 1.00 58.94 102 GLU A O 1
ATOM 700 N N . SER A 1 94 ? -49.231 0.372 73.288 1.00 49.05 103 SER A N 1
ATOM 701 C CA . SER A 1 94 ? -49.321 1.442 74.264 1.00 37.40 103 SER A CA 1
ATOM 702 C C . SER A 1 94 ? -48.840 2.769 73.659 1.00 52.20 103 SER A C 1
ATOM 703 O O . SER A 1 94 ? -48.303 2.822 72.545 1.00 51.32 103 SER A O 1
ATOM 706 N N . GLU A 1 95 ? -49.020 3.858 74.425 1.00 51.29 104 GLU A N 1
ATOM 707 C CA . GLU A 1 95 ? -48.572 5.197 74.035 1.00 54.96 104 GLU A CA 1
ATOM 708 C C . GLU A 1 95 ? -47.053 5.333 74.010 1.00 56.75 104 GLU A C 1
ATOM 709 O O . GLU A 1 95 ? -46.540 6.437 73.792 1.00 53.37 104 GLU A O 1
ATOM 715 N N . TYR A 1 96 ? -46.315 4.266 74.292 1.00 50.77 105 TYR A N 1
ATOM 716 C CA . TYR A 1 96 ? -44.871 4.363 74.389 1.00 45.66 105 TYR A CA 1
ATOM 717 C C . TYR A 1 96 ? -44.176 3.629 73.238 1.00 45.00 105 TYR A C 1
ATOM 718 O O . TYR A 1 96 ? -42.940 3.531 73.230 1.00 41.65 105 TYR A O 1
ATOM 727 N N . ARG A 1 97 ? -44.953 3.159 72.253 1.00 40.88 106 ARG A N 1
ATOM 728 C CA . ARG A 1 97 ? -44.449 2.375 71.128 1.00 48.35 106 ARG A CA 1
ATOM 729 C C . ARG A 1 97 ? -43.175 2.956 70.536 1.00 52.67 106 ARG A C 1
ATOM 730 O O . ARG A 1 97 ? -42.186 2.246 70.347 1.00 56.25 106 ARG A O 1
ATOM 738 N N . SER A 1 98 ? -43.166 4.252 70.248 1.00 49.12 107 SER A N 1
ATOM 739 C CA . SER A 1 98 ? -42.005 4.788 69.563 1.00 49.26 107 SER A CA 1
ATOM 740 C C . SER A 1 98 ? -40.836 5.019 70.502 1.00 46.44 107 SER A C 1
ATOM 741 O O . SER A 1 98 ? -39.708 5.153 70.028 1.00 48.44 107 SER A O 1
ATOM 744 N N . ASP A 1 99 ? -41.057 5.028 71.810 1.00 53.46 108 ASP A N 1
ATOM 745 C CA . ASP A 1 99 ? -39.946 5.152 72.747 1.00 54.01 108 ASP A CA 1
ATOM 746 C C . ASP A 1 99 ? -39.327 3.816 73.125 1.00 57.36 108 ASP A C 1
ATOM 747 O O . ASP A 1 99 ? -38.183 3.799 73.602 1.00 58.40 108 ASP A O 1
ATOM 752 N N . ILE A 1 100 ? -40.050 2.708 72.927 1.00 52.39 109 ILE A N 1
ATOM 753 C CA . ILE A 1 100 ? -39.555 1.393 73.292 1.00 46.31 109 ILE A CA 1
ATOM 754 C C . ILE A 1 100 ? -39.127 0.563 72.085 1.00 50.23 109 ILE A C 1
ATOM 755 O O . ILE A 1 100 ? -38.345 -0.380 72.257 1.00 52.39 109 ILE A O 1
ATOM 760 N N . ILE A 1 101 ? -39.638 0.853 70.879 1.00 44.10 110 ILE A N 1
ATOM 761 C CA . ILE A 1 101 ? -39.520 -0.104 69.776 1.00 43.80 110 ILE A CA 1
ATOM 762 C C . ILE A 1 101 ? -38.057 -0.310 69.390 1.00 49.99 110 ILE A C 1
ATOM 763 O O . ILE A 1 101 ? -37.635 -1.439 69.104 1.00 42.66 110 ILE A O 1
ATOM 768 N N . ASN A 1 102 ? -37.257 0.768 69.396 1.00 40.14 111 ASN A N 1
ATOM 769 C CA . ASN A 1 102 ? -35.840 0.697 69.052 1.00 40.80 111 ASN A CA 1
ATOM 770 C C . ASN A 1 102 ? -34.932 1.018 70.237 1.00 44.35 111 ASN A C 1
ATOM 771 O O . ASN A 1 102 ? -33.752 1.341 70.030 1.00 43.73 111 ASN A O 1
ATOM 776 N N . ALA A 1 103 ? -35.438 0.975 71.464 1.00 37.19 112 ALA A N 1
ATOM 777 C CA . ALA A 1 103 ? -34.594 1.370 72.591 1.00 41.38 112 ALA A CA 1
ATOM 778 C C . ALA A 1 103 ? -33.338 0.494 72.651 1.00 42.57 112 ALA A C 1
ATOM 779 O O . ALA A 1 103 ? -33.393 -0.724 72.432 1.00 43.11 112 ALA A O 1
ATOM 781 N N . LYS A 1 104 ? -32.222 1.132 72.965 1.00 33.61 113 LYS A N 1
ATOM 782 C CA . LYS A 1 104 ? -30.955 0.392 72.993 1.00 33.64 113 LYS A CA 1
ATOM 783 C C . LYS A 1 104 ? -30.507 0.158 74.419 1.00 35.46 113 LYS A C 1
ATOM 784 O O . LYS A 1 104 ? -30.667 1.053 75.217 1.00 32.80 113 LYS A O 1
ATOM 790 N N . SER A 1 105 ? -30.016 -1.043 74.702 1.00 42.33 114 SER A N 1
ATOM 791 C CA . SER A 1 105 ? -29.381 -1.334 75.974 1.00 38.76 114 SER A CA 1
ATOM 792 C C . SER A 1 105 ? -28.060 -0.575 76.077 1.00 34.64 114 SER A C 1
ATOM 793 O O . SER A 1 105 ? -27.628 0.120 75.150 1.00 26.53 114 SER A O 1
ATOM 796 N N . ASN A 1 106 ? -27.393 -0.718 77.218 1.00 35.47 115 ASN A N 1
ATOM 797 C CA . ASN A 1 106 ? -26.108 -0.054 77.409 1.00 30.63 115 ASN A CA 1
ATOM 798 C C . ASN A 1 106 ? -25.116 -0.372 76.292 1.00 42.34 115 ASN A C 1
ATOM 799 O O . ASN A 1 106 ? -24.307 0.486 75.915 1.00 45.28 115 ASN A O 1
ATOM 804 N N . ASP A 1 107 ? -25.151 -1.589 75.750 1.00 40.53 116 ASP A N 1
ATOM 805 C CA . ASP A 1 107 ? -24.162 -1.996 74.756 1.00 42.26 116 ASP A CA 1
ATOM 806 C C . ASP A 1 107 ? -24.696 -1.902 73.347 1.00 43.20 116 ASP A C 1
ATOM 807 O O . ASP A 1 107 ? -24.009 -2.325 72.393 1.00 32.01 116 ASP A O 1
ATOM 812 N N . GLY A 1 108 ? -25.904 -1.355 73.203 1.00 27.07 117 GLY A N 1
ATOM 813 C CA . GLY A 1 108 ? -26.444 -0.988 71.913 1.00 32.15 117 GLY A CA 1
ATOM 814 C C . GLY A 1 108 ? -27.404 -1.993 71.326 1.00 32.94 117 GLY A C 1
ATOM 815 O O . GLY A 1 108 ? -27.791 -1.850 70.157 1.00 42.01 117 GLY A O 1
ATOM 816 N N . TRP A 1 109 ? -27.789 -3.011 72.082 1.00 33.55 118 TRP A N 1
ATOM 817 C CA . TRP A 1 109 ? -28.718 -4.011 71.574 1.00 29.96 118 TRP A CA 1
ATOM 818 C C . TRP A 1 109 ? -30.149 -3.526 71.713 1.00 35.76 118 TRP A C 1
ATOM 819 O O . TRP A 1 109 ? -30.587 -3.162 72.811 1.00 39.12 118 TRP A O 1
ATOM 830 N N . THR A 1 110 ? -30.852 -3.488 70.584 1.00 36.05 119 THR A N 1
ATOM 831 C CA . THR A 1 110 ? -32.270 -3.199 70.515 1.00 29.97 119 THR A CA 1
ATOM 832 C C . THR A 1 110 ? -33.062 -4.470 70.770 1.00 40.91 119 THR A C 1
ATOM 833 O O . THR A 1 110 ? -32.521 -5.569 70.711 1.00 45.56 119 THR A O 1
ATOM 837 N N . PRO A 1 111 ? -34.380 -4.362 70.995 1.00 44.00 120 PRO A N 1
ATOM 838 C CA . PRO A 1 111 ? -35.221 -5.576 70.975 1.00 39.68 120 PRO A CA 1
ATOM 839 C C . PRO A 1 111 ? -35.040 -6.436 69.728 1.00 34.57 120 PRO A C 1
ATOM 840 O O . PRO A 1 111 ? -35.002 -7.673 69.826 1.00 30.46 120 PRO A O 1
ATOM 844 N N . LEU A 1 112 ? -34.935 -5.823 68.546 1.00 48.64 121 LEU A N 1
ATOM 845 C CA . LEU A 1 112 ? -34.727 -6.612 67.331 1.00 43.53 121 LEU A CA 1
ATOM 846 C C . LEU A 1 112 ? -33.409 -7.382 67.391 1.00 48.36 121 LEU A C 1
ATOM 847 O O . LEU A 1 112 ? -33.340 -8.533 66.942 1.00 46.84 121 LEU A O 1
ATOM 852 N N . HIS A 1 113 ? -32.357 -6.770 67.956 1.00 40.97 122 HIS A N 1
ATOM 853 C CA . HIS A 1 113 ? -31.108 -7.499 68.171 1.00 41.50 122 HIS A CA 1
ATOM 854 C C . HIS A 1 113 ? -31.352 -8.744 69.016 1.00 45.56 122 HIS A C 1
ATOM 855 O O . HIS A 1 113 ? -30.861 -9.835 68.703 1.00 42.53 122 HIS A O 1
ATOM 862 N N . VAL A 1 114 ? -32.113 -8.596 70.100 1.00 35.29 123 VAL A N 1
ATOM 863 C CA . VAL A 1 114 ? -32.347 -9.720 70.997 1.00 39.45 123 VAL A CA 1
ATOM 864 C C . VAL A 1 114 ? -33.207 -10.776 70.315 1.00 40.86 123 VAL A C 1
ATOM 865 O O . VAL A 1 114 ? -32.937 -11.977 70.408 1.00 47.11 123 VAL A O 1
ATOM 869 N N . ALA A 1 115 ? -34.243 -10.360 69.614 1.00 32.66 124 ALA A N 1
ATOM 870 C CA . ALA A 1 115 ? -35.118 -11.356 69.008 1.00 42.18 124 ALA A CA 1
ATOM 871 C C . ALA A 1 115 ? -34.387 -12.154 67.925 1.00 43.48 124 ALA A C 1
ATOM 872 O O . ALA A 1 115 ? -34.521 -13.386 67.859 1.00 41.85 124 ALA A O 1
ATOM 874 N N . ALA A 1 116 ? -33.619 -11.465 67.058 1.00 44.03 125 ALA A N 1
ATOM 875 C CA . ALA A 1 116 ? -32.860 -12.150 66.010 1.00 41.33 125 ALA A CA 1
ATOM 876 C C . ALA A 1 116 ? -31.839 -13.106 66.606 1.00 36.70 125 ALA A C 1
ATOM 877 O O . ALA A 1 116 ? -31.638 -14.214 66.100 1.00 42.96 125 ALA A O 1
ATOM 879 N N . HIS A 1 117 ? -31.174 -12.692 67.679 1.00 32.58 126 HIS A N 1
ATOM 880 C CA . HIS A 1 117 ? -30.156 -13.548 68.280 1.00 33.33 126 HIS A CA 1
ATOM 881 C C . HIS A 1 117 ? -30.759 -14.863 68.771 1.00 39.69 126 HIS A C 1
ATOM 882 O O . HIS A 1 117 ? -30.136 -15.934 68.655 1.00 42.01 126 HIS A O 1
ATOM 889 N N . TYR A 1 118 ? -31.971 -14.815 69.324 1.00 37.32 127 TYR A N 1
ATOM 890 C CA . TYR A 1 118 ? -32.545 -16.027 69.895 1.00 31.68 127 TYR A CA 1
ATOM 891 C C . TYR A 1 118 ? -33.387 -16.799 68.895 1.00 30.99 127 TYR A C 1
ATOM 892 O O . TYR A 1 118 ? -33.970 -17.820 69.264 1.00 42.43 127 TYR A O 1
ATOM 901 N N . GLY A 1 119 ? -33.472 -16.334 67.649 1.00 33.19 128 GLY A N 1
ATOM 902 C CA . GLY A 1 119 ? -34.287 -17.018 66.659 1.00 41.97 128 GLY A CA 1
ATOM 903 C C . GLY A 1 119 ? -35.786 -16.975 66.930 1.00 49.00 128 GLY A C 1
ATOM 904 O O . GLY A 1 119 ? -36.504 -17.893 66.527 1.00 45.26 128 GLY A O 1
ATOM 905 N N . ARG A 1 120 ? -36.278 -15.921 67.589 1.00 45.34 129 ARG A N 1
ATOM 906 C CA . ARG A 1 120 ? -37.709 -15.733 67.843 1.00 39.01 129 ARG A CA 1
ATOM 907 C C . ARG A 1 120 ? -38.405 -15.187 66.592 1.00 37.52 129 ARG A C 1
ATOM 908 O O . ARG A 1 120 ? -38.643 -13.980 66.467 1.00 45.38 129 ARG A O 1
ATOM 916 N N . ASP A 1 121 ? -38.769 -16.083 65.670 1.00 31.10 130 ASP A N 1
ATOM 917 C CA . ASP A 1 121 ? -39.457 -15.684 64.433 1.00 43.78 130 ASP A CA 1
ATOM 918 C C . ASP A 1 121 ? -40.630 -14.732 64.701 1.00 54.78 130 ASP A C 1
ATOM 919 O O . ASP A 1 121 ? -40.669 -13.607 64.185 1.00 54.31 130 ASP A O 1
ATOM 924 N N . SER A 1 122 ? -41.616 -15.188 65.481 1.00 56.33 131 SER A N 1
ATOM 925 C CA . SER A 1 122 ? -42.824 -14.391 65.690 1.00 55.40 131 SER A CA 1
ATOM 926 C C . SER A 1 122 ? -42.467 -13.009 66.197 1.00 52.19 131 SER A C 1
ATOM 927 O O . SER A 1 122 ? -42.948 -11.995 65.682 1.00 54.82 131 SER A O 1
ATOM 930 N N . PHE A 1 123 ? -41.589 -12.960 67.194 1.00 47.72 132 PHE A N 1
ATOM 931 C CA . PHE A 1 123 ? -41.174 -11.687 67.758 1.00 49.78 132 PHE A CA 1
ATOM 932 C C . PHE A 1 123 ? -40.445 -10.815 66.729 1.00 44.20 132 PHE A C 1
ATOM 933 O O . PHE A 1 123 ? -40.491 -9.581 66.806 1.00 48.33 132 PHE A O 1
ATOM 941 N N . VAL A 1 124 ? -39.764 -11.430 65.768 1.00 37.69 133 VAL A N 1
ATOM 942 C CA . VAL A 1 124 ? -39.123 -10.648 64.720 1.00 45.51 133 VAL A CA 1
ATOM 943 C C . VAL A 1 124 ? -40.183 -10.049 63.810 1.00 37.11 133 VAL A C 1
ATOM 944 O O . VAL A 1 124 ? -40.161 -8.849 63.497 1.00 46.95 133 VAL A O 1
ATOM 948 N N . ARG A 1 125 ? -41.144 -10.868 63.388 1.00 33.70 134 ARG A N 1
ATOM 949 C CA . ARG A 1 125 ? -42.250 -10.341 62.595 1.00 44.00 134 ARG A CA 1
ATOM 950 C C . ARG A 1 125 ? -43.007 -9.264 63.355 1.00 48.47 134 ARG A C 1
ATOM 951 O O . ARG A 1 125 ? -43.334 -8.213 62.787 1.00 48.66 134 ARG A O 1
ATOM 959 N N . LEU A 1 126 ? -43.242 -9.487 64.655 1.00 55.37 135 LEU A N 1
ATOM 960 C CA . LEU A 1 126 ? -43.857 -8.480 65.522 1.00 44.70 135 LEU A CA 1
ATOM 961 C C . LEU A 1 126 ? -43.173 -7.132 65.367 1.00 44.90 135 LEU A C 1
ATOM 962 O O . LEU A 1 126 ? -43.803 -6.122 65.019 1.00 40.21 135 LEU A O 1
ATOM 967 N N . LEU A 1 127 ? -41.866 -7.102 65.635 1.00 49.19 136 LEU A N 1
ATOM 968 C CA . LEU A 1 127 ? -41.134 -5.839 65.612 1.00 42.23 136 LEU A CA 1
ATOM 969 C C . LEU A 1 127 ? -41.183 -5.201 64.235 1.00 38.14 136 LEU A C 1
ATOM 970 O O . LEU A 1 127 ? -41.325 -3.980 64.113 1.00 50.18 136 LEU A O 1
ATOM 975 N N . LEU A 1 128 ? -41.075 -6.007 63.181 1.00 49.31 137 LEU A N 1
ATOM 976 C CA . LEU A 1 128 ? -41.175 -5.442 61.840 1.00 51.38 137 LEU A CA 1
ATOM 977 C C . LEU A 1 128 ? -42.604 -5.017 61.541 1.00 57.94 137 LEU A C 1
ATOM 978 O O . LEU A 1 128 ? -42.816 -4.041 60.815 1.00 61.12 137 LEU A O 1
ATOM 983 N N . GLU A 1 129 ? -43.592 -5.720 62.119 1.00 57.21 138 GLU A N 1
ATOM 984 C CA . GLU A 1 129 ? -44.990 -5.316 61.982 1.00 47.33 138 GLU A CA 1
ATOM 985 C C . GLU A 1 129 ? -45.223 -3.916 62.540 1.00 53.80 138 GLU A C 1
ATOM 986 O O . GLU A 1 129 ? -45.923 -3.107 61.925 1.00 64.52 138 GLU A O 1
ATOM 992 N N . PHE A 1 130 ? -44.641 -3.607 63.695 1.00 50.10 139 PHE A N 1
ATOM 993 C CA . PHE A 1 130 ? -44.679 -2.264 64.261 1.00 42.28 139 PHE A CA 1
ATOM 994 C C . PHE A 1 130 ? -43.533 -1.359 63.750 1.00 54.47 139 PHE A C 1
ATOM 995 O O . PHE A 1 130 ? -43.242 -0.322 64.370 1.00 52.36 139 PHE A O 1
ATOM 1003 N N . LYS A 1 131 ? -42.874 -1.746 62.645 1.00 52.08 140 LYS A N 1
ATOM 1004 C CA . LYS A 1 131 ? -41.986 -0.881 61.865 1.00 51.46 140 LYS A CA 1
ATOM 1005 C C . LYS A 1 131 ? -40.702 -0.510 62.613 1.00 53.71 140 LYS A C 1
ATOM 1006 O O . LYS A 1 131 ? -40.190 0.611 62.464 1.00 48.45 140 LYS A O 1
ATOM 1012 N N . ALA A 1 132 ? -40.186 -1.436 63.428 1.00 46.79 141 ALA A N 1
ATOM 1013 C CA . ALA A 1 132 ? -38.827 -1.321 63.955 1.00 41.58 141 ALA A CA 1
ATOM 1014 C C . ALA A 1 132 ? -37.827 -1.106 62.829 1.00 51.72 141 ALA A C 1
ATOM 1015 O O . ALA A 1 132 ? -37.999 -1.633 61.724 1.00 56.88 141 ALA A O 1
ATOM 1017 N N . GLU A 1 133 ? -36.768 -0.341 63.121 1.00 48.13 142 GLU A N 1
ATOM 1018 C CA . GLU A 1 133 ? -35.648 -0.255 62.199 1.00 47.55 142 GLU A CA 1
ATOM 1019 C C . GLU A 1 133 ? -35.055 -1.647 62.015 1.00 53.90 142 GLU A C 1
ATOM 1020 O O . GLU A 1 133 ? -34.853 -2.377 62.989 1.00 47.46 142 GLU A O 1
ATOM 1026 N N . VAL A 1 134 ? -34.768 -2.006 60.758 1.00 42.25 143 VAL A N 1
ATOM 1027 C CA . VAL A 1 134 ? -34.292 -3.348 60.466 1.00 49.22 143 VAL A CA 1
ATOM 1028 C C . VAL A 1 134 ? -32.801 -3.492 60.737 1.00 52.11 143 VAL A C 1
ATOM 1029 O O . VAL A 1 134 ? -32.352 -4.580 61.095 1.00 46.97 143 VAL A O 1
ATOM 1033 N N . ASP A 1 135 ? -32.005 -2.429 60.593 1.00 53.71 144 ASP A N 1
ATOM 1034 C CA . ASP A 1 135 ? -30.572 -2.627 60.821 1.00 53.78 144 ASP A CA 1
ATOM 1035 C C . ASP A 1 135 ? -29.996 -1.670 61.855 1.00 52.04 144 ASP A C 1
ATOM 1036 O O . ASP A 1 135 ? -28.962 -1.050 61.582 1.00 41.63 144 ASP A O 1
ATOM 1041 N N . PRO A 1 136 ? -30.582 -1.530 63.046 1.00 52.71 145 PRO A N 1
ATOM 1042 C CA . PRO A 1 136 ? -29.921 -0.697 64.056 1.00 51.08 145 PRO A CA 1
ATOM 1043 C C . PRO A 1 136 ? -28.531 -1.257 64.313 1.00 47.14 145 PRO A C 1
ATOM 1044 O O . PRO A 1 136 ? -28.292 -2.461 64.162 1.00 46.14 145 PRO A O 1
ATOM 1048 N N . LEU A 1 137 ? -27.618 -0.380 64.716 1.00 37.24 146 LEU A N 1
ATOM 1049 C CA . LEU A 1 137 ? -26.230 -0.756 64.933 1.00 40.15 146 LEU A CA 1
ATOM 1050 C C . LEU A 1 137 ? -25.948 -0.887 66.418 1.00 36.07 146 LEU A C 1
ATOM 1051 O O . LEU A 1 137 ? -26.251 0.031 67.191 1.00 39.56 146 LEU A O 1
ATOM 1056 N N . SER A 1 138 ? -25.304 -1.989 66.804 1.00 35.29 147 SER A N 1
ATOM 1057 C CA . SER A 1 138 ? -24.856 -2.153 68.180 1.00 29.07 147 SER A CA 1
ATOM 1058 C C . SER A 1 138 ? -23.638 -1.262 68.418 1.00 36.74 147 SER A C 1
ATOM 1059 O O . SER A 1 138 ? -23.161 -0.547 67.528 1.00 33.91 147 SER A O 1
ATOM 1062 N N . ASP A 1 139 ? -23.135 -1.270 69.650 1.00 41.70 148 ASP A N 1
ATOM 1063 C CA . ASP A 1 139 ? -21.957 -0.454 69.927 1.00 33.81 148 ASP A CA 1
ATOM 1064 C C . ASP A 1 139 ? -20.709 -0.975 69.212 1.00 44.07 148 ASP A C 1
ATOM 1065 O O . ASP A 1 139 ? -19.700 -0.265 69.170 1.00 42.49 148 ASP A O 1
ATOM 1070 N N . LYS A 1 140 ? -20.720 -2.226 68.740 1.00 31.77 149 LYS A N 1
ATOM 1071 C CA . LYS A 1 140 ? -19.630 -2.753 67.933 1.00 45.22 149 LYS A CA 1
ATOM 1072 C C . LYS A 1 140 ? -19.900 -2.626 66.445 1.00 48.32 149 LYS A C 1
ATOM 1073 O O . LYS A 1 140 ? -19.121 -3.162 65.648 1.00 44.32 149 LYS A O 1
ATOM 1079 N N . GLY A 1 141 ? -20.991 -1.968 66.055 1.00 35.51 150 GLY A N 1
ATOM 1080 C CA . GLY A 1 141 ? -21.361 -1.896 64.656 1.00 35.90 150 GLY A CA 1
ATOM 1081 C C . GLY A 1 141 ? -22.251 -3.022 64.169 1.00 43.42 150 GLY A C 1
ATOM 1082 O O . GLY A 1 141 ? -22.573 -3.063 62.971 1.00 47.08 150 GLY A O 1
ATOM 1083 N N . THR A 1 142 ? -22.676 -3.927 65.055 1.00 36.64 151 THR A N 1
ATOM 1084 C CA . THR A 1 142 ? -23.386 -5.131 64.640 1.00 37.39 151 THR A CA 1
ATOM 1085 C C . THR A 1 142 ? -24.881 -4.887 64.477 1.00 42.34 151 THR A C 1
ATOM 1086 O O . THR A 1 142 ? -25.510 -4.262 65.336 1.00 57.74 151 THR A O 1
ATOM 1090 N N . THR A 1 143 ? -25.447 -5.398 63.385 1.00 37.12 152 THR A N 1
ATOM 1091 C CA . THR A 1 143 ? -26.877 -5.365 63.136 1.00 40.09 152 THR A CA 1
ATOM 1092 C C . THR A 1 143 ? -27.524 -6.658 63.591 1.00 47.30 152 THR A C 1
ATOM 1093 O O . THR A 1 143 ? -26.847 -7.646 63.891 1.00 46.69 152 THR A O 1
ATOM 1097 N N . PRO A 1 144 ? -28.860 -6.679 63.657 1.00 53.47 153 PRO A N 1
ATOM 1098 C CA . PRO A 1 144 ? -29.551 -7.912 64.092 1.00 51.04 153 PRO A CA 1
ATOM 1099 C C . PRO A 1 144 ? -29.311 -9.123 63.190 1.00 39.68 153 PRO A C 1
ATOM 1100 O O . PRO A 1 144 ? -29.043 -10.223 63.685 1.00 40.46 153 PRO A O 1
ATOM 1104 N N . LEU A 1 145 ? -29.417 -8.946 61.875 1.00 34.00 154 LEU A N 1
ATOM 1105 C CA . LEU A 1 145 ? -29.113 -10.020 60.935 1.00 40.15 154 LEU A CA 1
ATOM 1106 C C . LEU A 1 145 ? -27.800 -10.723 61.282 1.00 48.65 154 LEU A C 1
ATOM 1107 O O . LEU A 1 145 ? -27.731 -11.964 61.282 1.00 49.38 154 LEU A O 1
ATOM 1112 N N . GLN A 1 146 ? -26.764 -9.949 61.641 1.00 39.60 155 GLN A N 1
ATOM 1113 C CA . GLN A 1 146 ? -25.469 -10.559 61.933 1.00 41.81 155 GLN A CA 1
ATOM 1114 C C . GLN A 1 146 ? -25.546 -11.422 63.173 1.00 39.71 155 GLN A C 1
ATOM 1115 O O . GLN A 1 146 ? -24.929 -12.490 63.225 1.00 41.51 155 GLN A O 1
ATOM 1121 N N . LEU A 1 147 ? -26.289 -10.971 64.195 1.00 44.56 156 LEU A N 1
ATOM 1122 C CA . LEU A 1 147 ? -26.551 -11.839 65.346 1.00 46.88 156 LEU A CA 1
ATOM 1123 C C . LEU A 1 147 ? -27.274 -13.094 64.895 1.00 45.58 156 LEU A C 1
ATOM 1124 O O . LEU A 1 147 ? -26.880 -14.216 65.244 1.00 38.10 156 LEU A O 1
ATOM 1129 N N . ALA A 1 148 ? -28.324 -12.922 64.085 1.00 39.10 157 ALA A N 1
ATOM 1130 C CA . ALA A 1 148 ? -29.008 -14.089 63.544 1.00 42.40 157 ALA A CA 1
ATOM 1131 C C . ALA A 1 148 ? -28.031 -14.987 62.794 1.00 38.49 157 ALA A C 1
ATOM 1132 O O . ALA A 1 148 ? -28.040 -16.212 62.981 1.00 37.46 157 ALA A O 1
ATOM 1134 N N . ILE A 1 149 ? -27.171 -14.387 61.957 1.00 39.88 158 ILE A N 1
ATOM 1135 C CA . ILE A 1 149 ? -26.241 -15.151 61.117 1.00 38.45 158 ILE A CA 1
ATOM 1136 C C . ILE A 1 149 ? -25.354 -16.061 61.964 1.00 37.14 158 ILE A C 1
ATOM 1137 O O . ILE A 1 149 ? -25.153 -17.233 61.635 1.00 35.34 158 ILE A O 1
ATOM 1142 N N . ILE A 1 150 ? -24.801 -15.536 63.062 1.00 40.13 159 ILE A N 1
ATOM 1143 C CA . ILE A 1 150 ? -23.734 -16.262 63.746 1.00 38.98 159 ILE A CA 1
ATOM 1144 C C . ILE A 1 150 ? -24.255 -17.277 64.743 1.00 44.50 159 ILE A C 1
ATOM 1145 O O . ILE A 1 150 ? -23.490 -18.159 65.167 1.00 40.59 159 ILE A O 1
ATOM 1150 N N . ARG A 1 151 ? -25.523 -17.183 65.142 1.00 50.48 160 ARG A N 1
ATOM 1151 C CA . ARG A 1 151 ? -26.195 -18.289 65.821 1.00 41.50 160 ARG A CA 1
ATOM 1152 C C . ARG A 1 151 ? -26.930 -19.178 64.827 1.00 44.06 160 ARG A C 1
ATOM 1153 O O . ARG A 1 151 ? -27.596 -20.149 65.225 1.00 37.33 160 ARG A O 1
ATOM 1161 N N . GLU A 1 152 ? -26.827 -18.848 63.541 1.00 39.33 161 GLU A N 1
ATOM 1162 C CA . GLU A 1 152 ? -27.393 -19.653 62.463 1.00 43.67 161 GLU A CA 1
ATOM 1163 C C . GLU A 1 152 ? -28.902 -19.796 62.623 1.00 50.63 161 GLU A C 1
ATOM 1164 O O . GLU A 1 152 ? -29.451 -20.892 62.533 1.00 54.75 161 GLU A O 1
ATOM 1170 N N . ARG A 1 153 ? -29.573 -18.664 62.865 1.00 45.61 162 ARG A N 1
ATOM 1171 C CA . ARG A 1 153 ? -31.032 -18.632 62.986 1.00 33.13 162 ARG A CA 1
ATOM 1172 C C . ARG A 1 153 ? -31.585 -18.390 61.589 1.00 36.55 162 ARG A C 1
ATOM 1173 O O . ARG A 1 153 ? -32.013 -17.283 61.223 1.00 37.96 162 ARG A O 1
ATOM 1181 N N . SER A 1 154 ? -31.587 -19.461 60.805 1.00 36.79 163 SER A N 1
ATOM 1182 C CA . SER A 1 154 ? -31.828 -19.337 59.375 1.00 42.60 163 SER A CA 1
ATOM 1183 C C . SER A 1 154 ? -33.166 -18.662 59.076 1.00 47.40 163 SER A C 1
ATOM 1184 O O . SER A 1 154 ? -33.244 -17.754 58.238 1.00 53.92 163 SER A O 1
ATOM 1187 N N . SER A 1 155 ? -34.223 -19.065 59.780 1.00 51.54 164 SER A N 1
ATOM 1188 C CA . SER A 1 155 ? -35.553 -18.497 59.538 1.00 46.83 164 SER A CA 1
ATOM 1189 C C . SER A 1 155 ? -35.575 -16.993 59.803 1.00 46.94 164 SER A C 1
ATOM 1190 O O . SER A 1 155 ? -36.044 -16.211 58.959 1.00 51.66 164 SER A O 1
ATOM 1193 N N . CYS A 1 156 ? -35.036 -16.555 60.947 1.00 43.14 165 CYS A N 1
ATOM 1194 C CA . CYS A 1 156 ? -34.865 -15.108 61.145 1.00 48.91 165 CYS A CA 1
ATOM 1195 C C . CYS A 1 156 ? -33.960 -14.453 60.113 1.00 53.06 165 CYS A C 1
ATOM 1196 O O . CYS A 1 156 ? -34.181 -13.281 59.773 1.00 56.77 165 CYS A O 1
ATOM 1199 N N . VAL A 1 157 ? -32.941 -15.161 59.613 1.00 49.75 166 VAL A N 1
ATOM 1200 C CA . VAL A 1 157 ? -32.174 -14.627 58.486 1.00 48.99 166 VAL A CA 1
ATOM 1201 C C . VAL A 1 157 ? -33.092 -14.377 57.297 1.00 42.71 166 VAL A C 1
ATOM 1202 O O . VAL A 1 157 ? -33.048 -13.313 56.663 1.00 48.66 166 VAL A O 1
ATOM 1206 N N . LYS A 1 158 ? -33.906 -15.380 56.948 1.00 43.36 167 LYS A N 1
ATOM 1207 C CA . LYS A 1 158 ? -34.817 -15.242 55.813 1.00 49.05 167 LYS A CA 1
ATOM 1208 C C . LYS A 1 158 ? -35.825 -14.121 56.038 1.00 51.96 167 LYS A C 1
ATOM 1209 O O . LYS A 1 158 ? -36.204 -13.422 55.094 1.00 48.15 167 LYS A O 1
ATOM 1215 N N . ILE A 1 159 ? -36.270 -13.920 57.281 1.00 51.13 168 ILE A N 1
ATOM 1216 C CA . ILE A 1 159 ? -37.254 -12.870 57.515 1.00 49.07 168 ILE A CA 1
ATOM 1217 C C . ILE A 1 159 ? -36.601 -11.499 57.401 1.00 50.14 168 ILE A C 1
ATOM 1218 O O . ILE A 1 159 ? -37.126 -10.597 56.735 1.00 50.01 168 ILE A O 1
ATOM 1223 N N . LEU A 1 160 ? -35.439 -11.319 58.032 1.00 51.80 169 LEU A N 1
ATOM 1224 C CA . LEU A 1 160 ? -34.783 -10.012 57.981 1.00 44.76 169 LEU A CA 1
ATOM 1225 C C . LEU A 1 160 ? -34.372 -9.648 56.554 1.00 48.84 169 LEU A C 1
ATOM 1226 O O . LEU A 1 160 ? -34.559 -8.506 56.109 1.00 48.78 169 LEU A O 1
ATOM 1231 N N . LEU A 1 161 ? -33.802 -10.598 55.815 1.00 47.56 170 LEU A N 1
ATOM 1232 C CA . LEU A 1 161 ? -33.476 -10.268 54.433 1.00 54.96 170 LEU A CA 1
ATOM 1233 C C . LEU A 1 161 ? -34.731 -9.908 53.662 1.00 55.61 170 LEU A C 1
ATOM 1234 O O . LEU A 1 161 ? -34.687 -9.062 52.764 1.00 58.60 170 LEU A O 1
ATOM 1239 N N . ASP A 1 162 ? -35.862 -10.523 54.013 1.00 60.18 171 ASP A N 1
ATOM 1240 C CA . ASP A 1 162 ? -37.104 -10.236 53.304 1.00 69.20 171 ASP A CA 1
ATOM 1241 C C . ASP A 1 162 ? -37.631 -8.843 53.636 1.00 77.94 171 ASP A C 1
ATOM 1242 O O . ASP A 1 162 ? -38.341 -8.241 52.822 1.00 79.87 171 ASP A O 1
ATOM 1247 N N . HIS A 1 163 ? -37.292 -8.317 54.813 1.00 72.98 172 HIS A N 1
ATOM 1248 C CA . HIS A 1 163 ? -37.581 -6.938 55.180 1.00 70.48 172 HIS A CA 1
ATOM 1249 C C . HIS A 1 163 ? -36.448 -5.993 54.826 1.00 65.38 172 HIS A C 1
ATOM 1250 O O . HIS A 1 163 ? -36.315 -4.936 55.452 1.00 67.95 172 HIS A O 1
ATOM 1257 N N . ASN A 1 164 ? -35.607 -6.374 53.871 1.00 61.24 173 ASN A N 1
ATOM 1258 C CA . ASN A 1 164 ? -34.580 -5.499 53.315 1.00 62.43 173 ASN A CA 1
ATOM 1259 C C . ASN A 1 164 ? -33.447 -5.210 54.290 1.00 57.98 173 ASN A C 1
ATOM 1260 O O . ASN A 1 164 ? -32.802 -4.160 54.201 1.00 61.51 173 ASN A O 1
ATOM 1265 N N . ALA A 1 165 ? -33.173 -6.120 55.222 1.00 49.11 174 ALA A N 1
ATOM 1266 C CA . ALA A 1 165 ? -31.922 -6.001 55.961 1.00 52.97 174 ALA A CA 1
ATOM 1267 C C . ALA A 1 165 ? -30.749 -6.007 54.974 1.00 50.53 174 ALA A C 1
ATOM 1268 O O . ALA A 1 165 ? -30.773 -6.704 53.957 1.00 45.85 174 ALA A O 1
ATOM 1270 N N . ASN A 1 166 ? -29.734 -5.203 55.267 1.00 46.57 175 ASN A N 1
ATOM 1271 C CA . ASN A 1 166 ? -28.577 -5.055 54.395 1.00 47.83 175 ASN A CA 1
ATOM 1272 C C . ASN A 1 166 ? -27.791 -6.357 54.369 1.00 51.03 175 ASN A C 1
ATOM 1273 O O . ASN A 1 166 ? -27.021 -6.649 55.284 1.00 49.98 175 ASN A O 1
ATOM 1278 N N . ILE A 1 167 ? -27.973 -7.132 53.295 1.00 53.71 176 ILE A N 1
ATOM 1279 C CA . ILE A 1 167 ? -27.241 -8.373 53.093 1.00 55.77 176 ILE A CA 1
ATOM 1280 C C . ILE A 1 167 ? -25.746 -8.138 52.915 1.00 61.56 176 ILE A C 1
ATOM 1281 O O . ILE A 1 167 ? -24.952 -9.077 53.056 1.00 59.62 176 ILE A O 1
ATOM 1286 N N . ASP A 1 168 ? -25.337 -6.904 52.610 1.00 66.85 177 ASP A N 1
ATOM 1287 C CA . ASP A 1 168 ? -23.936 -6.574 52.374 1.00 61.96 177 ASP A CA 1
ATOM 1288 C C . ASP A 1 168 ? -23.285 -5.886 53.571 1.00 60.52 177 ASP A C 1
ATOM 1289 O O . ASP A 1 168 ? -22.214 -5.284 53.420 1.00 62.18 177 ASP A O 1
ATOM 1294 N N . ILE A 1 169 ? -23.910 -5.964 54.752 1.00 53.29 178 ILE A N 1
ATOM 1295 C CA . ILE A 1 169 ? -23.393 -5.269 55.927 1.00 50.92 178 ILE A CA 1
ATOM 1296 C C . ILE A 1 169 ? -21.905 -5.554 56.100 1.00 51.81 178 ILE A C 1
ATOM 1297 O O . ILE A 1 169 ? -21.425 -6.662 55.839 1.00 53.12 178 ILE A O 1
ATOM 1302 N N . GLN A 1 170 ? -21.175 -4.526 56.523 1.00 58.68 179 GLN A N 1
ATOM 1303 C CA . GLN A 1 170 ? -19.728 -4.569 56.714 1.00 57.41 179 GLN A CA 1
ATOM 1304 C C . GLN A 1 170 ? -19.012 -5.179 55.505 1.00 65.26 179 GLN A C 1
ATOM 1305 O O . GLN A 1 170 ? -18.089 -5.991 55.621 1.00 64.60 179 GLN A O 1
ATOM 1311 N N . ASN A 1 171 ? -19.450 -4.737 54.327 1.00 70.47 180 ASN A N 1
ATOM 1312 C CA . ASN A 1 171 ? -18.817 -5.028 53.046 1.00 72.08 180 ASN A CA 1
ATOM 1313 C C . ASN A 1 171 ? -18.692 -6.536 52.818 1.00 72.26 180 ASN A C 1
ATOM 1314 O O . ASN A 1 171 ? -17.599 -7.102 52.682 1.00 72.71 180 ASN A O 1
ATOM 1319 N N . GLY A 1 172 ? -19.857 -7.176 52.763 1.00 60.97 181 GLY A N 1
ATOM 1320 C CA . GLY A 1 172 ? -19.948 -8.583 52.429 1.00 56.34 181 GLY A CA 1
ATOM 1321 C C . GLY A 1 172 ? -19.660 -9.549 53.561 1.00 55.38 181 GLY A C 1
ATOM 1322 O O . GLY A 1 172 ? -19.083 -10.628 53.335 1.00 47.58 181 GLY A O 1
ATOM 1323 N N . PHE A 1 173 ? -20.075 -9.224 54.780 1.00 57.16 182 PHE A N 1
ATOM 1324 C CA . PHE A 1 173 ? -19.764 -10.145 55.861 1.00 51.55 182 PHE A CA 1
ATOM 1325 C C . PHE A 1 173 ? -20.589 -11.420 55.787 1.00 46.75 182 PHE A C 1
ATOM 1326 O O . PHE A 1 173 ? -20.143 -12.456 56.278 1.00 51.87 182 PHE A O 1
ATOM 1334 N N . LEU A 1 174 ? -21.793 -11.372 55.204 1.00 50.02 183 LEU A N 1
ATOM 1335 C CA . LEU A 1 174 ? -22.610 -12.585 55.137 1.00 47.65 183 LEU A CA 1
ATOM 1336 C C . LEU A 1 174 ? -21.964 -13.626 54.229 1.00 48.53 183 LEU A C 1
ATOM 1337 O O . LEU A 1 174 ? -21.884 -14.812 54.584 1.00 51.22 183 LEU A O 1
ATOM 1342 N N . LEU A 1 175 ? -21.483 -13.200 53.060 1.00 49.42 184 LEU A N 1
ATOM 1343 C CA . LEU A 1 175 ? -20.722 -14.113 52.218 1.00 51.96 184 LEU A CA 1
ATOM 1344 C C . LEU A 1 175 ? -19.451 -14.560 52.929 1.00 51.96 184 LEU A C 1
ATOM 1345 O O . LEU A 1 175 ? -19.098 -15.742 52.885 1.00 57.26 184 LEU A O 1
ATOM 1350 N N . ARG A 1 176 ? -18.784 -13.641 53.636 1.00 47.72 185 ARG A N 1
ATOM 1351 C CA . ARG A 1 176 ? -17.614 -14.021 54.418 1.00 47.02 185 ARG A CA 1
ATOM 1352 C C . ARG A 1 176 ? -17.955 -15.146 55.382 1.00 48.56 185 ARG A C 1
ATOM 1353 O O . ARG A 1 176 ? -17.255 -16.172 55.436 1.00 51.71 185 ARG A O 1
ATOM 1361 N N . TYR A 1 177 ? -19.069 -14.996 56.102 1.00 48.44 186 TYR A N 1
ATOM 1362 C CA . TYR A 1 177 ? -19.483 -16.005 57.073 1.00 45.59 186 TYR A CA 1
ATOM 1363 C C . TYR A 1 177 ? -19.705 -17.352 56.405 1.00 49.06 186 TYR A C 1
ATOM 1364 O O . TYR A 1 177 ? -19.200 -18.383 56.874 1.00 48.77 186 TYR A O 1
ATOM 1373 N N . ALA A 1 178 ? -20.477 -17.361 55.313 1.00 46.72 187 ALA A N 1
ATOM 1374 C CA . ALA A 1 178 ? -20.746 -18.600 54.591 1.00 51.02 187 ALA A CA 1
ATOM 1375 C C . ALA A 1 178 ? -19.446 -19.306 54.200 1.00 57.86 187 ALA A C 1
ATOM 1376 O O . ALA A 1 178 ? -19.303 -20.523 54.381 1.00 59.53 187 ALA A O 1
ATOM 1378 N N . VAL A 1 179 ? -18.479 -18.544 53.680 1.00 53.90 188 VAL A N 1
ATOM 1379 C CA . VAL A 1 179 ? -17.219 -19.129 53.230 1.00 50.53 188 VAL A CA 1
ATOM 1380 C C . VAL A 1 179 ? -16.399 -19.622 54.414 1.00 54.45 188 VAL A C 1
ATOM 1381 O O . VAL A 1 179 ? -15.839 -20.721 54.380 1.00 58.31 188 VAL A O 1
ATOM 1385 N N . ILE A 1 180 ? -16.279 -18.803 55.461 1.00 53.91 189 ILE A N 1
ATOM 1386 C CA . ILE A 1 180 ? -15.505 -19.202 56.637 1.00 58.17 189 ILE A CA 1
ATOM 1387 C C . ILE A 1 180 ? -16.028 -20.517 57.209 1.00 63.49 189 ILE A C 1
ATOM 1388 O O . ILE A 1 180 ? -15.253 -21.379 57.642 1.00 51.29 189 ILE A O 1
ATOM 1393 N N . LYS A 1 181 ? -17.351 -20.681 57.250 1.00 66.02 190 LYS A N 1
ATOM 1394 C CA . LYS A 1 181 ? -17.959 -21.880 57.813 1.00 60.51 190 LYS A CA 1
ATOM 1395 C C . LYS A 1 181 ? -18.189 -22.969 56.781 1.00 62.61 190 LYS A C 1
ATOM 1396 O O . LYS A 1 181 ? -18.596 -24.074 57.158 1.00 54.48 190 LYS A O 1
ATOM 1402 N N . SER A 1 182 ? -17.937 -22.678 55.502 1.00 65.29 191 SER A N 1
ATOM 1403 C CA . SER A 1 182 ? -18.251 -23.581 54.392 1.00 75.03 191 SER A CA 1
ATOM 1404 C C . SER A 1 182 ? -19.742 -23.885 54.317 1.00 77.88 191 SER A C 1
ATOM 1405 O O . SER A 1 182 ? -20.140 -24.952 53.842 1.00 80.16 191 SER A O 1
ATOM 1408 N N . ASN A 1 183 ? -20.565 -22.951 54.796 1.00 73.12 192 ASN A N 1
ATOM 1409 C CA . ASN A 1 183 ? -22.036 -23.122 54.708 1.00 69.36 192 ASN A CA 1
ATOM 1410 C C . ASN A 1 183 ? -22.434 -22.834 53.273 1.00 65.28 192 ASN A C 1
ATOM 1411 O O . ASN A 1 183 ? -22.662 -21.678 52.944 1.00 67.93 192 ASN A O 1
ATOM 1416 N N . HIS A 1 184 ? -22.497 -23.874 52.467 1.00 59.89 193 HIS A N 1
ATOM 1417 C CA . HIS A 1 184 ? -22.766 -23.669 51.048 1.00 70.15 193 HIS A CA 1
ATOM 1418 C C . HIS A 1 184 ? -24.222 -23.301 50.800 1.00 76.09 193 HIS A C 1
ATOM 1419 O O . HIS A 1 184 ? -24.523 -22.523 49.888 1.00 82.11 193 HIS A O 1
ATOM 1426 N N . SER A 1 185 ? -25.138 -23.861 51.588 1.00 79.16 194 SER A N 1
ATOM 1427 C CA . SER A 1 185 ? -26.533 -23.440 51.518 1.00 76.88 194 SER A CA 1
ATOM 1428 C C . SER A 1 185 ? -26.651 -21.937 51.727 1.00 71.37 194 SER A C 1
ATOM 1429 O O . SER A 1 185 ? -27.300 -21.230 50.945 1.00 71.12 194 SER A O 1
ATOM 1432 N N . TYR A 1 186 ? -26.013 -21.430 52.783 1.00 66.64 195 TYR A N 1
ATOM 1433 C CA . TYR A 1 186 ? -26.018 -19.994 53.035 1.00 63.77 195 TYR A CA 1
ATOM 1434 C C . TYR A 1 186 ? -25.392 -19.241 51.877 1.00 65.94 195 TYR A C 1
ATOM 1435 O O . TYR A 1 186 ? -25.923 -18.213 51.427 1.00 61.27 195 TYR A O 1
ATOM 1444 N N . CYS A 1 187 ? -24.249 -19.738 51.389 1.00 67.36 196 CYS A N 1
ATOM 1445 C CA . CYS A 1 187 ? -23.559 -19.065 50.293 1.00 71.46 196 CYS A CA 1
ATOM 1446 C C . CYS A 1 187 ? -24.459 -18.961 49.069 1.00 73.72 196 CYS A C 1
ATOM 1447 O O . CYS A 1 187 ? -24.589 -17.888 48.471 1.00 74.66 196 CYS A O 1
ATOM 1450 N N . ARG A 1 188 ? -25.111 -20.062 48.700 1.00 71.54 197 ARG A N 1
ATOM 1451 C CA . ARG A 1 188 ? -25.991 -20.041 47.538 1.00 79.38 197 ARG A CA 1
ATOM 1452 C C . ARG A 1 188 ? -27.188 -19.131 47.767 1.00 77.06 197 ARG A C 1
ATOM 1453 O O . ARG A 1 188 ? -27.587 -18.388 46.866 1.00 72.62 197 ARG A O 1
ATOM 1461 N N . MET A 1 189 ? -27.771 -19.173 48.970 1.00 79.37 198 MET A N 1
ATOM 1462 C CA . MET A 1 189 ? -28.955 -18.365 49.236 1.00 75.80 198 MET A CA 1
ATOM 1463 C C . MET A 1 189 ? -28.626 -16.882 49.218 1.00 70.83 198 MET A C 1
ATOM 1464 O O . MET A 1 189 ? -29.400 -16.076 48.682 1.00 66.71 198 MET A O 1
ATOM 1469 N N . PHE A 1 190 ? -27.476 -16.499 49.786 1.00 63.00 199 PHE A N 1
ATOM 1470 C CA . PHE A 1 190 ? -27.102 -15.088 49.763 1.00 60.03 199 PHE A CA 1
ATOM 1471 C C . PHE A 1 190 ? -26.763 -14.620 48.354 1.00 58.19 199 PHE A C 1
ATOM 1472 O O . PHE A 1 190 ? -26.952 -13.445 48.031 1.00 57.00 199 PHE A O 1
ATOM 1480 N N . LEU A 1 191 ? -26.264 -15.521 47.507 1.00 66.38 200 LEU A N 1
ATOM 1481 C CA . LEU A 1 191 ? -25.973 -15.179 46.122 1.00 66.37 200 LEU A CA 1
ATOM 1482 C C . LEU A 1 191 ? -27.244 -15.024 45.300 1.00 63.20 200 LEU A C 1
ATOM 1483 O O . LEU A 1 191 ? -27.372 -14.073 44.519 1.00 59.45 200 LEU A O 1
ATOM 1488 N N . GLN A 1 192 ? -28.186 -15.958 45.442 1.00 70.12 201 GLN A N 1
ATOM 1489 C CA . GLN A 1 192 ? -29.442 -15.844 44.712 1.00 75.79 201 GLN A CA 1
ATOM 1490 C C . GLN A 1 192 ? -30.229 -14.610 45.128 1.00 70.96 201 GLN A C 1
ATOM 1491 O O . GLN A 1 192 ? -31.035 -14.108 44.335 1.00 69.01 201 GLN A O 1
ATOM 1497 N N . ARG A 1 193 ? -29.991 -14.098 46.341 1.00 69.36 202 ARG A N 1
ATOM 1498 C CA . ARG A 1 193 ? -30.626 -12.885 46.847 1.00 71.01 202 ARG A CA 1
ATOM 1499 C C . ARG A 1 193 ? -29.848 -11.619 46.500 1.00 72.96 202 ARG A C 1
ATOM 1500 O O . ARG A 1 193 ? -30.259 -10.524 46.906 1.00 68.30 202 ARG A O 1
ATOM 1508 N N . GLY A 1 194 ? -28.727 -11.742 45.788 1.00 69.64 203 GLY A N 1
ATOM 1509 C CA . GLY A 1 194 ? -28.047 -10.587 45.237 1.00 68.60 203 GLY A CA 1
ATOM 1510 C C . GLY A 1 194 ? -26.922 -9.994 46.055 1.00 67.61 203 GLY A C 1
ATOM 1511 O O . GLY A 1 194 ? -26.566 -8.832 45.826 1.00 76.74 203 GLY A O 1
ATOM 1512 N N . ALA A 1 195 ? -26.342 -10.734 46.995 1.00 66.13 204 ALA A N 1
ATOM 1513 C CA . ALA A 1 195 ? -25.216 -10.190 47.746 1.00 69.00 204 ALA A CA 1
ATOM 1514 C C . ALA A 1 195 ? -24.059 -9.875 46.798 1.00 69.49 204 ALA A C 1
ATO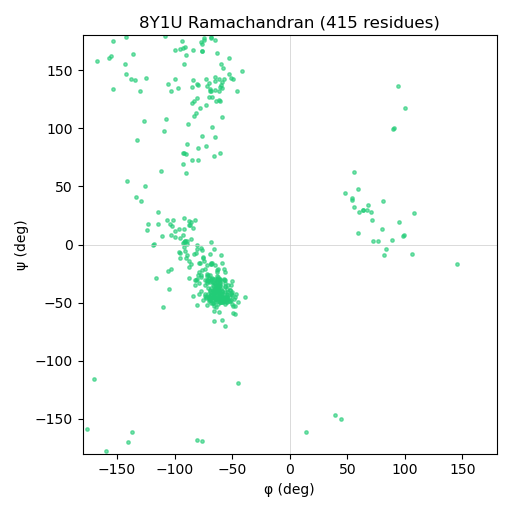M 1515 O O . ALA A 1 195 ? -23.711 -10.680 45.930 1.00 71.31 204 ALA A O 1
ATOM 1517 N N . ASP A 1 196 ? -23.495 -8.678 46.941 1.00 64.92 205 ASP A N 1
ATOM 1518 C CA . ASP A 1 196 ? -22.382 -8.247 46.099 1.00 65.56 205 ASP A CA 1
ATOM 1519 C C . ASP A 1 196 ? -21.134 -9.070 46.406 1.00 65.05 205 ASP A C 1
ATOM 1520 O O . ASP A 1 196 ? -20.712 -9.172 47.561 1.00 64.55 205 ASP A O 1
ATOM 1525 N N . THR A 1 197 ? -20.534 -9.653 45.375 1.00 70.26 206 THR A N 1
ATOM 1526 C CA . THR A 1 197 ? -19.368 -10.499 45.590 1.00 77.94 206 THR A CA 1
ATOM 1527 C C . THR A 1 197 ? -18.050 -9.734 45.547 1.00 73.81 206 THR A C 1
ATOM 1528 O O . THR A 1 197 ? -17.005 -10.305 45.884 1.00 75.11 206 THR A O 1
ATOM 1532 N N . ASN A 1 198 ? -18.069 -8.466 45.146 1.00 65.46 207 ASN A N 1
ATOM 1533 C CA . ASN A 1 198 ? -16.832 -7.717 45.001 1.00 73.80 207 ASN A CA 1
ATOM 1534 C C . ASN A 1 198 ? -16.732 -6.611 46.042 1.00 78.14 207 ASN A C 1
ATOM 1535 O O . ASN A 1 198 ? -16.707 -5.420 45.713 1.00 84.03 207 ASN A O 1
ATOM 1540 N N . LEU A 1 199 ? -16.683 -7.018 47.306 1.00 72.02 208 LEU A N 1
ATOM 1541 C CA . LEU A 1 199 ? -16.440 -6.128 48.430 1.00 71.90 208 LEU A CA 1
ATOM 1542 C C . LEU A 1 199 ? -15.344 -6.753 49.272 1.00 77.87 208 LEU A C 1
ATOM 1543 O O . LEU A 1 199 ? -15.393 -7.951 49.571 1.00 86.62 208 LEU A O 1
ATOM 1548 N N . GLY A 1 200 ? -14.353 -5.949 49.635 1.00 73.63 209 GLY A N 1
ATOM 1549 C CA . GLY A 1 200 ? -13.274 -6.394 50.495 1.00 73.07 209 GLY A CA 1
ATOM 1550 C C . GLY A 1 200 ? -13.507 -5.939 51.928 1.00 68.66 209 GLY A C 1
ATOM 1551 O O . GLY A 1 200 ? -14.005 -4.838 52.167 1.00 68.54 209 GLY A O 1
ATOM 1552 N N . ARG A 1 201 ? -13.152 -6.805 52.871 1.00 71.30 210 ARG A N 1
ATOM 1553 C CA . ARG A 1 201 ? -13.214 -6.409 54.270 1.00 75.65 210 ARG A CA 1
ATOM 1554 C C . ARG A 1 201 ? -12.222 -5.286 54.531 1.00 83.78 210 ARG A C 1
ATOM 1555 O O . ARG A 1 201 ? -11.099 -5.291 54.020 1.00 84.09 210 ARG A O 1
ATOM 1563 N N . LEU A 1 202 ? -12.639 -4.326 55.352 1.00 92.39 211 LEU A N 1
ATOM 1564 C CA . LEU A 1 202 ? -11.875 -3.102 55.514 1.00 99.15 211 LEU A CA 1
ATOM 1565 C C . LEU A 1 202 ? -10.629 -3.278 56.375 1.00 100.94 211 LEU A C 1
ATOM 1566 O O . LEU A 1 202 ? -9.762 -2.397 56.358 1.00 108.72 211 LEU A O 1
ATOM 1571 N N . GLU A 1 203 ? -10.480 -4.409 57.072 1.00 100.44 212 GLU A N 1
ATOM 1572 C CA . GLU A 1 203 ? -9.237 -4.670 57.797 1.00 95.10 212 GLU A CA 1
ATOM 1573 C C . GLU A 1 203 ? -8.130 -5.200 56.878 1.00 85.24 212 GLU A C 1
ATOM 1574 O O . GLU A 1 203 ? -7.019 -4.664 56.874 1.00 82.90 212 GLU A O 1
ATOM 1580 N N . ASP A 1 204 ? -8.406 -6.250 56.101 1.00 71.99 213 ASP A N 1
ATOM 1581 C CA . ASP A 1 204 ? -7.384 -6.897 55.285 1.00 82.40 213 ASP A CA 1
ATOM 1582 C C . ASP A 1 204 ? -7.753 -6.944 53.807 1.00 85.77 213 ASP A C 1
ATOM 1583 O O . ASP A 1 204 ? -7.111 -7.684 53.046 1.00 85.61 213 ASP A O 1
ATOM 1588 N N . GLY A 1 205 ? -8.782 -6.208 53.385 1.00 84.33 214 GLY A N 1
ATOM 1589 C CA . GLY A 1 205 ? -9.136 -6.130 51.978 1.00 87.07 214 GLY A CA 1
ATOM 1590 C C . GLY A 1 205 ? -9.481 -7.449 51.314 1.00 92.54 214 GLY A C 1
ATOM 1591 O O . GLY A 1 205 ? -9.602 -7.517 50.087 1.00 99.60 214 GLY A O 1
ATOM 1592 N N . GLN A 1 206 ? -9.630 -8.508 52.102 1.00 92.63 215 GLN A N 1
ATOM 1593 C CA . GLN A 1 206 ? -9.956 -9.801 51.528 1.00 88.39 215 GLN A CA 1
ATOM 1594 C C . GLN A 1 206 ? -11.407 -9.803 51.061 1.00 85.80 215 GLN A C 1
ATOM 1595 O O . GLN A 1 206 ? -12.281 -9.185 51.682 1.00 82.41 215 GLN A O 1
ATOM 1601 N N . THR A 1 207 ? -11.641 -10.456 49.929 1.00 80.60 216 THR A N 1
ATOM 1602 C CA . THR A 1 207 ? -12.952 -10.693 49.345 1.00 71.07 216 THR A CA 1
ATOM 1603 C C . THR A 1 207 ? -13.419 -12.097 49.680 1.00 67.59 216 THR A C 1
ATOM 1604 O O . THR A 1 207 ? -12.642 -12.934 50.146 1.00 67.48 216 THR A O 1
ATOM 1608 N N . PRO A 1 208 ? -14.696 -12.402 49.445 1.00 64.60 217 PRO A N 1
ATOM 1609 C CA . PRO A 1 208 ? -15.130 -13.803 49.569 1.00 70.11 217 PRO A CA 1
ATOM 1610 C C . PRO A 1 208 ? -14.311 -14.776 48.720 1.00 66.92 217 PRO A C 1
ATOM 1611 O O . PRO A 1 208 ? -13.980 -15.870 49.193 1.00 58.69 217 PRO A O 1
ATOM 1615 N N . LEU A 1 209 ? -13.953 -14.413 47.487 1.00 73.59 218 LEU A N 1
ATOM 1616 C CA . LEU A 1 209 ? -13.147 -15.326 46.683 1.00 76.70 218 LEU A CA 1
ATOM 1617 C C . LEU A 1 209 ? -11.785 -15.558 47.325 1.00 76.09 218 LEU A C 1
ATOM 1618 O O . LEU A 1 209 ? -11.274 -16.682 47.316 1.00 71.19 218 LEU A O 1
ATOM 1623 N N . HIS A 1 210 ? -11.200 -14.506 47.915 1.00 79.94 219 HIS A N 1
ATOM 1624 C CA . HIS A 1 210 ? -9.951 -14.630 48.667 1.00 83.34 219 HIS A CA 1
ATOM 1625 C C . HIS A 1 210 ? -10.041 -15.695 49.762 1.00 86.64 219 HIS A C 1
ATOM 1626 O O . HIS A 1 210 ? -9.154 -16.551 49.892 1.00 79.92 219 HIS A O 1
ATOM 1633 N N . LEU A 1 211 ? -11.102 -15.643 50.583 1.00 86.85 220 LEU A N 1
ATOM 1634 C CA . LEU A 1 211 ? -11.220 -16.612 51.670 1.00 87.23 220 LEU A CA 1
ATOM 1635 C C . LEU A 1 211 ? -11.676 -17.979 51.170 1.00 90.92 220 LEU A C 1
ATOM 1636 O O . LEU A 1 211 ? -11.330 -19.003 51.775 1.00 90.10 220 LEU A O 1
ATOM 1641 N N . SER A 1 212 ? -12.423 -18.023 50.064 1.00 91.63 221 SER A N 1
ATOM 1642 C CA . SER A 1 212 ? -12.749 -19.302 49.449 1.00 92.51 221 SER A CA 1
ATOM 1643 C C . SER A 1 212 ? -11.529 -19.994 48.902 1.00 97.32 221 SER A C 1
ATOM 1644 O O . SER A 1 212 ? -11.664 -21.107 48.388 1.00 104.93 221 SER A O 1
ATOM 1647 N N . ALA A 1 213 ? -10.369 -19.342 48.963 1.00 96.03 222 ALA A N 1
ATOM 1648 C CA . ALA A 1 213 ? -9.082 -19.931 48.621 1.00 104.92 222 ALA A CA 1
ATOM 1649 C C . ALA A 1 213 ? -8.246 -20.261 49.845 1.00 101.93 222 ALA A C 1
ATOM 1650 O O . ALA A 1 213 ? -7.570 -21.296 49.864 1.00 100.38 222 ALA A O 1
ATOM 1652 N N . LEU A 1 214 ? -8.283 -19.398 50.866 1.00 98.07 223 LEU A N 1
ATOM 1653 C CA . LEU A 1 214 ? -7.664 -19.731 52.145 1.00 96.26 223 LEU A CA 1
ATOM 1654 C C . LEU A 1 214 ? -8.225 -21.037 52.699 1.00 95.79 223 LEU A C 1
ATOM 1655 O O . LEU A 1 214 ? -7.478 -21.877 53.216 1.00 97.28 223 LEU A O 1
ATOM 1660 N N . ARG A 1 215 ? -9.511 -21.255 52.465 1.00 95.52 224 ARG A N 1
ATOM 1661 C CA . ARG A 1 215 ? -10.082 -22.582 52.764 1.00 101.67 224 ARG A CA 1
ATOM 1662 C C . ARG A 1 215 ? -10.296 -23.143 51.364 1.00 113.99 224 ARG A C 1
ATOM 1663 O O . ARG A 1 215 ? -11.137 -22.564 50.698 1.00 124.67 224 ARG A O 1
ATOM 1671 N N . ASP A 1 216 ? -9.509 -24.119 50.903 1.00 108.39 225 ASP A N 1
ATOM 1672 C CA . ASP A 1 216 ? -9.608 -24.625 49.535 1.00 106.49 225 ASP A CA 1
ATOM 1673 C C . ASP A 1 216 ? -10.965 -25.313 49.381 1.00 93.21 225 ASP A C 1
ATOM 1674 O O . ASP A 1 216 ? -11.104 -26.539 49.387 1.00 85.48 225 ASP A O 1
ATOM 1679 N N . ASP A 1 217 ? -11.980 -24.467 49.253 1.00 88.62 226 ASP A N 1
ATOM 1680 C CA . ASP A 1 217 ? -13.377 -24.832 49.079 1.00 86.16 226 ASP A CA 1
ATOM 1681 C C . ASP A 1 217 ? -13.724 -24.464 47.645 1.00 86.74 226 ASP A C 1
ATOM 1682 O O . ASP A 1 217 ? -14.007 -23.298 47.346 1.00 83.37 226 ASP A O 1
ATOM 1687 N N . VAL A 1 218 ? -13.685 -25.458 46.759 1.00 91.75 227 VAL A N 1
ATOM 1688 C CA . VAL A 1 218 ? -13.894 -25.184 45.342 1.00 100.50 227 VAL A CA 1
ATOM 1689 C C . VAL A 1 218 ? -15.353 -24.843 45.076 1.00 101.34 227 VAL A C 1
ATOM 1690 O O . VAL A 1 218 ? -15.658 -24.024 44.200 1.00 100.62 227 VAL A O 1
ATOM 1692 N N . LEU A 1 219 ? -16.279 -25.452 45.827 1.00 97.43 228 LEU A N 1
ATOM 1693 C CA . LEU A 1 219 ? -17.691 -25.149 45.619 1.00 96.36 228 LEU A CA 1
ATOM 1694 C C . LEU A 1 219 ? -17.996 -23.694 45.956 1.00 95.62 228 LEU A C 1
ATOM 1695 O O . LEU A 1 219 ? -18.785 -23.041 45.262 1.00 100.31 228 LEU A O 1
ATOM 1700 N N . CYS A 1 220 ? -17.367 -23.160 47.005 1.00 87.95 229 CYS A N 1
ATOM 1701 C CA . CYS A 1 220 ? -17.534 -21.743 47.310 1.00 83.18 229 CYS A CA 1
ATOM 1702 C C . CYS A 1 220 ? -16.879 -20.882 46.241 1.00 86.72 229 CYS A C 1
ATOM 1703 O O . CYS A 1 220 ? -17.510 -19.965 45.701 1.00 89.98 229 CYS A O 1
ATOM 1706 N N . ALA A 1 221 ? -15.610 -21.172 45.921 1.00 82.02 230 ALA A N 1
ATOM 1707 C CA . ALA A 1 221 ? -14.913 -20.449 44.861 1.00 80.59 230 ALA A CA 1
ATOM 1708 C C . ALA A 1 221 ? -15.740 -20.403 43.583 1.00 84.54 230 ALA A C 1
ATOM 1709 O O . ALA A 1 221 ? -15.850 -19.352 42.938 1.00 82.98 230 ALA A O 1
ATOM 1711 N N . ARG A 1 222 ? -16.350 -21.530 43.215 1.00 88.91 231 ARG A N 1
ATOM 1712 C CA . ARG A 1 222 ? -17.084 -21.602 41.956 1.00 93.46 231 ARG A CA 1
ATOM 1713 C C . ARG A 1 222 ? -18.365 -20.778 42.012 1.00 88.18 231 ARG A C 1
ATOM 1714 O O . ARG A 1 222 ? -18.639 -19.989 41.102 1.00 89.30 231 ARG A O 1
ATOM 1716 N N . MET A 1 223 ? -19.165 -20.950 43.071 1.00 83.49 232 MET A N 1
ATOM 1717 C CA . MET A 1 223 ? -20.385 -20.156 43.217 1.00 80.50 232 MET A CA 1
ATOM 1718 C C . MET A 1 223 ? -20.090 -18.664 43.144 1.00 78.30 232 MET A C 1
ATOM 1719 O O . MET A 1 223 ? -20.821 -17.906 42.493 1.00 77.07 232 MET A O 1
ATOM 1724 N N . LEU A 1 224 ? -19.008 -18.229 43.799 1.00 78.29 233 LEU A N 1
ATOM 1725 C CA . LEU A 1 224 ? -18.645 -16.814 43.812 1.00 74.06 233 LEU A CA 1
ATOM 1726 C C . LEU A 1 224 ? -18.269 -16.336 42.415 1.00 75.76 233 LEU A C 1
ATOM 1727 O O . LEU A 1 224 ? -18.767 -15.307 41.940 1.00 70.28 233 LEU A O 1
ATOM 1732 N N . TYR A 1 225 ? -17.397 -17.081 41.734 1.00 79.83 234 TYR A N 1
ATOM 1733 C CA . TYR A 1 225 ? -17.029 -16.716 40.374 1.00 85.85 234 TYR A CA 1
ATOM 1734 C C . TYR A 1 225 ? -18.245 -16.739 39.455 1.00 86.22 234 TYR A C 1
ATOM 1735 O O . TYR A 1 225 ? -18.447 -15.819 38.652 1.00 82.81 234 TYR A O 1
ATOM 1744 N N . ASN A 1 226 ? -19.072 -17.785 39.564 1.00 85.29 235 ASN A N 1
ATOM 1745 C CA . ASN A 1 226 ? -20.226 -17.908 38.679 1.00 88.45 235 ASN A CA 1
ATOM 1746 C C . ASN A 1 226 ? -21.187 -16.739 38.853 1.00 86.48 235 ASN A C 1
ATOM 1747 O O . ASN A 1 226 ? -21.861 -16.335 37.895 1.00 84.81 235 ASN A O 1
ATOM 1752 N N . TYR A 1 227 ? -21.250 -16.168 40.051 1.00 85.56 236 TYR A N 1
ATOM 1753 C CA . TYR A 1 227 ? -22.038 -14.963 40.257 1.00 82.20 236 TYR A CA 1
ATOM 1754 C C . TYR A 1 227 ? -21.229 -13.686 40.052 1.00 77.60 236 TYR A C 1
ATOM 1755 O O . TYR A 1 227 ? -21.771 -12.596 40.232 1.00 70.86 236 TYR A O 1
ATOM 1764 N N . GLY A 1 228 ? -19.960 -13.785 39.653 1.00 83.86 237 GLY A N 1
ATOM 1765 C CA . GLY A 1 228 ? -19.242 -12.617 39.178 1.00 78.79 237 GLY A CA 1
ATOM 1766 C C . GLY A 1 228 ? -18.173 -12.062 40.098 1.00 74.54 237 GLY A C 1
ATOM 1767 O O . GLY A 1 228 ? -17.870 -10.865 40.050 1.00 77.75 237 GLY A O 1
ATOM 1768 N N . ALA A 1 229 ? -17.588 -12.899 40.945 1.00 70.11 238 ALA A N 1
ATOM 1769 C CA . ALA A 1 229 ? -16.469 -12.436 41.749 1.00 75.81 238 ALA A CA 1
ATOM 1770 C C . ALA A 1 229 ? -15.259 -12.213 40.850 1.00 75.64 238 ALA A C 1
ATOM 1771 O O . ALA A 1 229 ? -14.994 -13.007 39.944 1.00 74.13 238 ALA A O 1
ATOM 1773 N N . ASP A 1 230 ? -14.524 -11.127 41.104 1.00 74.57 239 ASP A N 1
ATOM 1774 C CA . ASP A 1 230 ? -13.447 -10.684 40.218 1.00 77.57 239 ASP A CA 1
ATOM 1775 C C . ASP A 1 230 ? -12.139 -11.415 40.524 1.00 77.64 239 ASP A C 1
ATOM 1776 O O . ASP A 1 230 ? -11.608 -11.308 41.632 1.00 72.55 239 ASP A O 1
ATOM 1781 N N . THR A 1 231 ? -11.583 -12.105 39.517 1.00 81.56 240 THR A N 1
ATOM 1782 C CA . THR A 1 231 ? -10.428 -12.975 39.738 1.00 83.95 240 THR A CA 1
ATOM 1783 C C . THR A 1 231 ? -9.110 -12.237 39.928 1.00 84.17 240 THR A C 1
ATOM 1784 O O . THR A 1 231 ? -8.121 -12.882 40.289 1.00 89.28 240 THR A O 1
ATOM 1788 N N . ASN A 1 232 ? -9.043 -10.933 39.681 1.00 86.56 241 ASN A N 1
ATOM 1789 C CA . ASN A 1 232 ? -7.780 -10.229 39.837 1.00 100.39 241 ASN A CA 1
ATOM 1790 C C . ASN A 1 232 ? -7.810 -9.140 40.897 1.00 101.77 241 ASN A C 1
ATOM 1791 O O . ASN A 1 232 ? -6.787 -8.483 41.109 1.00 100.19 241 ASN A O 1
ATOM 1796 N N . THR A 1 233 ? -8.934 -8.933 41.581 1.00 103.90 242 THR A N 1
ATOM 1797 C CA . THR A 1 233 ? -8.921 -8.101 42.778 1.00 102.70 242 THR A CA 1
ATOM 1798 C C . THR A 1 233 ? -7.815 -8.567 43.716 1.00 103.03 242 THR A C 1
ATOM 1799 O O . THR A 1 233 ? -7.519 -9.762 43.808 1.00 102.64 242 THR A O 1
ATOM 1803 N N . ARG A 1 234 ? -7.176 -7.620 44.390 1.00 105.32 243 ARG A N 1
ATOM 1804 C CA . ARG A 1 234 ? -6.049 -7.945 45.251 1.00 111.40 243 ARG A CA 1
ATOM 1805 C C . ARG A 1 234 ? -6.315 -7.413 46.650 1.00 108.44 243 ARG A C 1
ATOM 1806 O O . ARG A 1 234 ? -6.906 -6.340 46.813 1.00 87.82 243 ARG A O 1
ATOM 1808 N N . ASN A 1 235 ? -5.885 -8.174 47.654 1.00 128.32 244 ASN A N 1
ATOM 1809 C CA . ASN A 1 235 ? -6.109 -7.803 49.046 1.00 129.74 244 ASN A CA 1
ATOM 1810 C C . ASN A 1 235 ? -5.134 -6.696 49.438 1.00 127.63 244 ASN A C 1
ATOM 1811 O O . ASN A 1 235 ? -4.458 -6.091 48.601 1.00 134.30 244 ASN A O 1
ATOM 1816 N N . TYR A 1 236 ? -5.063 -6.413 50.737 1.00 118.37 245 TYR A N 1
ATOM 1817 C CA . TYR A 1 236 ? -4.173 -5.363 51.214 1.00 108.11 245 TYR A CA 1
ATOM 1818 C C . TYR A 1 236 ? -2.703 -5.758 51.127 1.00 105.03 245 TYR A C 1
ATOM 1819 O O . TYR A 1 236 ? -1.833 -4.883 51.195 1.00 104.61 245 TYR A O 1
ATOM 1828 N N . GLU A 1 237 ? -2.406 -7.049 50.992 1.00 100.20 246 GLU A N 1
ATOM 1829 C CA . GLU A 1 237 ? -1.044 -7.520 50.784 1.00 113.85 246 GLU A CA 1
ATOM 1830 C C . GLU A 1 237 ? -0.784 -7.921 49.332 1.00 117.52 246 GLU A C 1
ATOM 1831 O O . GLU A 1 237 ? 0.170 -8.654 49.059 1.00 120.96 246 GLU A O 1
ATOM 1837 N N . GLY A 1 238 ? -1.629 -7.472 48.403 1.00 119.16 247 GLY A N 1
ATOM 1838 C CA . GLY A 1 238 ? -1.354 -7.565 46.985 1.00 116.03 247 GLY A CA 1
ATOM 1839 C C . GLY A 1 238 ? -1.690 -8.877 46.310 1.00 118.93 247 GLY A C 1
ATOM 1840 O O . GLY A 1 238 ? -1.536 -8.971 45.084 1.00 126.36 247 GLY A O 1
ATOM 1841 N N . GLN A 1 239 ? -2.134 -9.894 47.048 1.00 111.27 248 GLN A N 1
ATOM 1842 C CA . GLN A 1 239 ? -2.435 -11.179 46.429 1.00 114.61 248 GLN A CA 1
ATOM 1843 C C . GLN A 1 239 ? -3.797 -11.149 45.750 1.00 117.53 248 GLN A C 1
ATOM 1844 O O . GLN A 1 239 ? -4.766 -10.607 46.285 1.00 115.97 248 GLN A O 1
ATOM 1850 N N . THR A 1 240 ? -3.869 -11.729 44.557 1.00 118.35 249 THR A N 1
ATOM 1851 C CA . THR A 1 240 ? -5.160 -12.063 43.988 1.00 117.46 249 THR A CA 1
ATOM 1852 C C . THR A 1 240 ? -5.678 -13.314 44.698 1.00 110.37 249 THR A C 1
ATOM 1853 O O . THR A 1 240 ? -4.939 -13.966 45.443 1.00 108.32 249 THR A O 1
ATOM 1857 N N . PRO A 1 241 ? -6.959 -13.653 44.529 1.00 99.99 250 PRO A N 1
ATOM 1858 C CA . PRO A 1 241 ? -7.446 -14.918 45.108 1.00 99.51 250 PRO A CA 1
ATOM 1859 C C . PRO A 1 241 ? -6.597 -16.135 44.739 1.00 106.00 250 PRO A C 1
ATOM 1860 O O . PRO A 1 241 ? -6.361 -16.996 45.597 1.00 104.44 250 PRO A O 1
ATOM 1864 N N . LEU A 1 242 ? -6.107 -16.230 43.498 1.00 106.78 251 LEU A N 1
ATOM 1865 C CA . LEU A 1 242 ? -5.273 -17.378 43.143 1.00 108.76 251 LEU A CA 1
ATOM 1866 C C . LEU A 1 242 ? -3.921 -17.320 43.841 1.00 106.42 251 LEU A C 1
ATOM 1867 O O . LEU A 1 242 ? -3.359 -18.362 44.203 1.00 108.95 251 LEU A O 1
ATOM 1872 N N . ALA A 1 243 ? -3.418 -16.117 44.078 1.00 101.09 252 ALA A N 1
ATOM 1873 C CA . ALA A 1 243 ? -2.134 -15.992 44.795 1.00 97.13 252 ALA A CA 1
ATOM 1874 C C . ALA A 1 243 ? -2.274 -16.557 46.204 1.00 89.74 252 ALA A C 1
ATOM 1875 O O . ALA A 1 243 ? -1.283 -17.072 46.738 1.00 84.49 252 ALA A O 1
ATOM 1877 N N . VAL A 1 244 ? -3.469 -16.444 46.778 1.00 93.79 253 VAL A N 1
ATOM 1878 C CA . VAL A 1 244 ? -3.706 -16.931 48.162 1.00 82.77 253 VAL A CA 1
ATOM 1879 C C . VAL A 1 244 ? -3.526 -18.445 48.162 1.00 93.24 253 VAL A C 1
ATOM 1880 O O . VAL A 1 244 ? -2.810 -18.958 49.024 1.00 94.83 253 VAL A O 1
ATOM 1884 N N . SER A 1 245 ? -4.113 -19.118 47.182 1.00 100.20 254 SER A N 1
ATOM 1885 C CA . SER A 1 245 ? -4.011 -20.591 47.109 1.00 111.39 254 SER A CA 1
ATOM 1886 C C . SER A 1 245 ? -2.564 -20.989 46.813 1.00 127.74 254 SER A C 1
ATOM 1887 O O . SER A 1 245 ? -2.234 -22.171 47.004 1.00 136.22 254 SER A O 1
ATOM 1890 N N . ILE A 1 246 ? -1.745 -20.036 46.357 1.00 140.61 255 ILE A N 1
ATOM 1891 C CA . ILE A 1 246 ? -0.320 -20.323 46.031 1.00 149.35 255 ILE A CA 1
ATOM 1892 C C . ILE A 1 246 ? 0.531 -20.089 47.277 1.00 152.20 255 ILE A C 1
ATOM 1893 O O . ILE A 1 246 ? 1.701 -20.495 47.268 1.00 160.40 255 ILE A O 1
ATOM 1895 N N . SER A 1 247 ? -0.022 -19.470 48.318 1.00 146.10 256 SER A N 1
ATOM 1896 C CA . SER A 1 247 ? 0.743 -19.388 49.592 1.00 147.32 256 SER A CA 1
ATOM 1897 C C . SER A 1 247 ? 0.661 -20.764 50.259 1.00 146.28 256 SER A C 1
ATOM 1898 O O . SER A 1 247 ? 1.269 -20.943 51.325 1.00 138.46 256 SER A O 1
ATOM 1901 N N . ILE A 1 248 ? -0.102 -21.685 49.672 1.00 143.54 257 ILE A N 1
ATOM 1902 C CA . ILE A 1 248 ? -0.144 -23.088 50.159 1.00 146.51 257 ILE A CA 1
ATOM 1903 C C . ILE A 1 248 ? 0.413 -23.915 49.002 1.00 154.42 257 ILE A C 1
ATOM 1904 O O . ILE A 1 248 ? 0.988 -24.980 49.279 1.00 163.50 257 ILE A O 1
ATOM 1906 N N . SER A 1 249 ? 0.243 -23.445 47.760 1.00 162.87 258 SER A N 1
ATOM 1907 C CA . SER A 1 249 ? 0.829 -24.101 46.553 1.00 165.18 258 SER A CA 1
ATOM 1908 C C . SER A 1 249 ? 0.664 -25.621 46.541 1.00 164.31 258 SER A C 1
ATOM 1909 O O . SER A 1 249 ? -0.361 -26.119 47.022 1.00 172.23 258 SER A O 1
ATOM 1911 N N . GLY A 1 250 ? 1.600 -26.329 45.913 1.00 146.64 259 GLY A N 1
ATOM 1912 C CA . GLY A 1 250 ? 1.552 -27.801 45.928 1.00 143.03 259 GLY A CA 1
ATOM 1913 C C . GLY A 1 250 ? 0.520 -28.353 44.975 1.00 135.80 259 GLY A C 1
ATOM 1914 O O . GLY A 1 250 ? 0.356 -29.586 44.968 1.00 132.26 259 GLY A O 1
ATOM 1915 N N . SER A 1 251 ? -0.150 -27.485 44.218 1.00 136.20 260 SER A N 1
ATOM 1916 C CA . SER A 1 251 ? -1.119 -27.915 43.177 1.00 138.86 260 SER A CA 1
ATOM 1917 C C . SER A 1 251 ? -1.974 -29.103 43.600 1.00 144.07 260 SER A C 1
ATOM 1918 O O . SER A 1 251 ? -2.390 -29.148 44.763 1.00 146.61 260 SER A O 1
ATOM 1920 N N . SER A 1 252 ? -2.325 -29.952 42.641 1.00 151.38 261 SER A N 1
ATOM 1921 C CA . SER A 1 252 ? -3.058 -31.202 42.962 1.00 153.75 261 SER A CA 1
ATOM 1922 C C . SER A 1 252 ? -4.339 -30.974 43.766 1.00 146.20 261 SER A C 1
ATOM 1923 O O . SER A 1 252 ? -4.615 -31.827 44.628 1.00 148.13 261 SER A O 1
ATOM 1925 N N . ARG A 1 253 ? -5.100 -29.911 43.495 1.00 139.25 262 ARG A N 1
ATOM 1926 C CA . ARG A 1 253 ? -6.372 -29.727 44.190 1.00 130.67 262 ARG A CA 1
ATOM 1927 C C . ARG A 1 253 ? -7.350 -28.912 43.357 1.00 128.85 262 ARG A C 1
ATOM 1928 O O . ARG A 1 253 ? -6.979 -27.858 42.807 1.00 123.33 262 ARG A O 1
ATOM 1930 N N . PRO A 1 254 ? -8.621 -29.370 43.271 1.00 134.77 263 PRO A N 1
ATOM 1931 C CA . PRO A 1 254 ? -9.587 -28.782 42.332 1.00 133.77 263 PRO A CA 1
ATOM 1932 C C . PRO A 1 254 ? -9.816 -27.288 42.501 1.00 126.84 263 PRO A C 1
ATOM 1933 O O . PRO A 1 254 ? -10.278 -26.632 41.560 1.00 126.48 263 PRO A O 1
ATOM 1937 N N . CYS A 1 255 ? -9.496 -26.739 43.678 1.00 119.35 264 CYS A N 1
ATOM 1938 C CA . CYS A 1 255 ? -9.747 -25.323 43.948 1.00 111.29 264 CYS A CA 1
ATOM 1939 C C . CYS A 1 255 ? -8.783 -24.430 43.169 1.00 110.51 264 CYS A C 1
ATOM 1940 O O . CYS A 1 255 ? -9.206 -23.501 42.472 1.00 104.84 264 CYS A O 1
ATOM 1943 N N . LEU A 1 256 ? -7.475 -24.689 43.273 1.00 118.42 265 LEU A N 1
ATOM 1944 C CA . LEU A 1 256 ? -6.540 -23.914 42.458 1.00 119.41 265 LEU A CA 1
ATOM 1945 C C . LEU A 1 256 ? -6.629 -24.297 40.988 1.00 118.31 265 LEU A C 1
ATOM 1946 O O . LEU A 1 256 ? -6.381 -23.456 40.118 1.00 120.79 265 LEU A O 1
ATOM 1951 N N . ASP A 1 257 ? -6.976 -25.552 40.689 1.00 118.68 266 ASP A N 1
ATOM 1952 C CA . ASP A 1 257 ? -7.197 -25.936 39.298 1.00 118.06 266 ASP A CA 1
ATOM 1953 C C . ASP A 1 257 ? -8.323 -25.113 38.682 1.00 114.83 266 ASP A C 1
ATOM 1954 O O . ASP A 1 257 ? -8.208 -24.638 37.545 1.00 114.78 266 ASP A O 1
ATOM 1959 N N . PHE A 1 258 ? -9.415 -24.919 39.431 1.00 112.78 267 PHE A N 1
ATOM 1960 C CA . PHE A 1 258 ? -10.498 -24.064 38.958 1.00 106.41 267 PHE A CA 1
ATOM 1961 C C . PHE A 1 258 ? -10.069 -22.603 38.916 1.00 104.02 267 PHE A C 1
ATOM 1962 O O . PHE A 1 258 ? -10.365 -21.892 37.947 1.00 109.26 267 PHE A O 1
ATOM 1970 N N . LEU A 1 259 ? -9.373 -22.134 39.957 1.00 98.44 268 LEU A N 1
ATOM 1971 C CA . LEU A 1 259 ? -8.974 -20.730 39.997 1.00 98.34 268 LEU A CA 1
ATOM 1972 C C . LEU A 1 259 ? -7.992 -20.408 38.881 1.00 104.34 268 LEU A C 1
ATOM 1973 O O . LEU A 1 259 ? -8.058 -19.329 38.283 1.00 107.11 268 LEU A O 1
ATOM 1978 N N . GLN A 1 260 ? -7.073 -21.334 38.586 1.00 112.20 269 GLN A N 1
ATOM 1979 C CA . GLN A 1 260 ? -6.170 -21.153 37.450 1.00 114.98 269 GLN A CA 1
ATOM 1980 C C . GLN A 1 260 ? -6.949 -20.986 36.152 1.00 114.15 269 GLN A C 1
ATOM 1981 O O . GLN A 1 260 ? -6.722 -20.036 35.397 1.00 115.12 269 GLN A O 1
ATOM 1987 N N . GLU A 1 261 ? -7.902 -21.878 35.895 1.00 119.07 270 GLU A N 1
ATOM 1988 C CA . GLU A 1 261 ? -8.663 -21.825 34.657 1.00 126.15 270 GLU A CA 1
ATOM 1989 C C . GLU A 1 261 ? -9.495 -20.549 34.511 1.00 130.21 270 GLU A C 1
ATOM 1990 O O . GLU A 1 261 ? -9.817 -20.185 33.376 1.00 133.47 270 GLU A O 1
ATOM 1996 N N . VAL A 1 262 ? -9.826 -19.839 35.597 1.00 121.76 271 VAL A N 1
ATOM 1997 C CA . VAL A 1 262 ? -10.633 -18.627 35.493 1.00 111.96 271 VAL A CA 1
ATOM 1998 C C . VAL A 1 262 ? -9.819 -17.339 35.630 1.00 111.63 271 VAL A C 1
ATOM 1999 O O . VAL A 1 262 ? -10.281 -16.287 35.159 1.00 109.69 271 VAL A O 1
ATOM 2003 N N . THR A 1 263 ? -8.628 -17.381 36.234 1.00 108.94 272 THR A N 1
ATOM 2004 C CA . THR A 1 263 ? -7.798 -16.189 36.390 1.00 112.20 272 THR A CA 1
ATOM 2005 C C . THR A 1 263 ? -6.959 -15.870 35.152 1.00 117.43 272 THR A C 1
ATOM 2006 O O . THR A 1 263 ? -6.332 -14.804 35.103 1.00 115.19 272 THR A O 1
ATOM 2010 N N . ARG A 1 264 ? -6.932 -16.756 34.156 1.00 125.83 273 ARG A N 1
ATOM 2011 C CA . ARG A 1 264 ? -6.178 -16.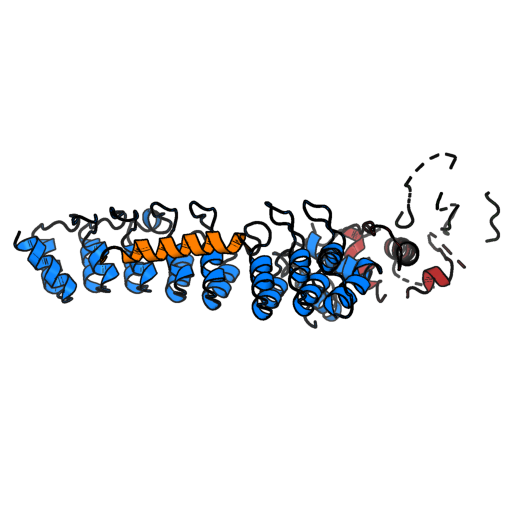537 32.925 1.00 136.10 273 ARG A CA 1
ATOM 2012 C C . ARG A 1 264 ? -7.092 -16.290 31.731 1.00 145.52 273 ARG A C 1
ATOM 2013 O O . ARG A 1 264 ? -6.941 -15.281 31.035 1.00 152.70 273 ARG A O 1
ATOM 2015 N N . GLN A 1 265 ? -8.045 -17.183 31.472 1.00 143.83 274 GLN A N 1
ATOM 2016 C CA . GLN A 1 265 ? -8.989 -16.982 30.374 1.00 141.72 274 GLN A CA 1
ATOM 2017 C C . GLN A 1 265 ? -10.049 -15.970 30.788 1.00 146.83 274 GLN A C 1
ATOM 2018 O O . GLN A 1 265 ? -10.789 -16.223 31.749 1.00 151.31 274 GLN A O 1
ATOM 2020 N N . PRO A 1 266 ? -10.149 -14.816 30.127 1.00 146.77 275 PRO A N 1
ATOM 2021 C CA . PRO A 1 266 ? -11.235 -13.882 30.452 1.00 145.86 275 PRO A CA 1
ATOM 2022 C C . PRO A 1 266 ? -12.580 -14.499 30.102 1.00 147.17 275 PRO A C 1
ATOM 2023 O O . PRO A 1 266 ? -12.709 -15.219 29.109 1.00 158.73 275 PRO A O 1
ATOM 2027 N N . ARG A 1 267 ? -13.587 -14.212 30.926 1.00 143.29 276 ARG A N 1
ATOM 2028 C CA . ARG A 1 267 ? -14.853 -14.925 30.831 1.00 140.78 276 ARG A CA 1
ATOM 2029 C C . ARG A 1 267 ? -15.657 -14.455 29.613 1.00 147.80 276 ARG A C 1
ATOM 2030 O O . ARG A 1 267 ? -15.271 -13.535 28.886 1.00 147.90 276 ARG A O 1
ATOM 2038 N N . ASN A 1 268 ? -16.795 -15.115 29.393 1.00 163.79 277 ASN A N 1
ATOM 2039 C CA . ASN A 1 268 ? -17.606 -14.888 28.201 1.00 164.83 277 ASN A CA 1
ATOM 2040 C C . ASN A 1 268 ? -18.061 -13.436 28.118 1.00 162.07 277 ASN A C 1
ATOM 2041 O O . ASN A 1 268 ? -18.158 -12.730 29.126 1.00 171.37 277 ASN A O 1
ATOM 2046 N N . LEU A 1 269 ? -18.340 -12.986 26.894 1.00 144.66 278 LEU A N 1
ATOM 2047 C CA . LEU A 1 269 ? -19.008 -11.702 26.713 1.00 138.11 278 LEU A CA 1
ATOM 2048 C C . LEU A 1 269 ? -20.483 -11.772 27.090 1.00 132.36 278 LEU A C 1
ATOM 2049 O O . LEU A 1 269 ? -21.096 -10.731 27.357 1.00 124.75 278 LEU A O 1
ATOM 2054 N N . GLN A 1 270 ? -21.065 -12.973 27.106 1.00 136.28 279 GLN A N 1
ATOM 2055 C CA . GLN A 1 270 ? -22.445 -13.115 27.555 1.00 147.10 279 GLN A CA 1
ATOM 2056 C C . GLN A 1 270 ? -22.562 -12.871 29.056 1.00 151.08 279 GLN A C 1
ATOM 2057 O O . GLN A 1 270 ? -23.520 -12.237 29.513 1.00 153.19 279 GLN A O 1
ATOM 2063 N N . ASP A 1 271 ? -21.596 -13.358 29.840 1.00 145.87 280 ASP A N 1
ATOM 2064 C CA . ASP A 1 271 ? -21.612 -13.097 31.275 1.00 136.47 280 ASP A CA 1
ATOM 2065 C C . ASP A 1 271 ? -21.095 -11.702 31.606 1.00 130.75 280 ASP A C 1
ATOM 2066 O O . ASP A 1 271 ? -21.566 -11.085 32.568 1.00 129.97 280 ASP A O 1
ATOM 2068 N N . LEU A 1 272 ? -20.133 -11.188 30.833 1.00 128.11 281 LEU A N 1
ATOM 2069 C CA . LEU A 1 272 ? -19.671 -9.822 31.052 1.00 113.95 281 LEU A CA 1
ATOM 2070 C C . LEU A 1 272 ? -20.784 -8.810 30.832 1.00 110.01 281 LEU A C 1
ATOM 2071 O O . LEU A 1 272 ? -20.769 -7.740 31.451 1.00 103.91 281 LEU A O 1
ATOM 2073 N N . CYS A 1 273 ? -21.753 -9.134 29.977 1.00 114.28 282 CYS A N 1
ATOM 2074 C CA . CYS A 1 273 ? -22.907 -8.266 29.782 1.00 119.91 282 CYS A CA 1
ATOM 2075 C C . CYS A 1 273 ? -23.948 -8.489 30.873 1.00 115.19 282 CYS A C 1
ATOM 2076 O O . CYS A 1 273 ? -24.635 -7.546 31.286 1.00 110.74 282 CYS A O 1
ATOM 2078 N N . ARG A 1 274 ? -24.081 -9.734 31.338 1.00 115.91 283 ARG A N 1
ATOM 2079 C CA . ARG A 1 274 ? -24.879 -10.003 32.529 1.00 112.01 283 ARG A CA 1
ATOM 2080 C C . ARG A 1 274 ? -24.407 -9.149 33.699 1.00 105.22 283 ARG A C 1
ATOM 2081 O O . ARG A 1 274 ? -25.215 -8.500 34.366 1.00 104.09 283 ARG A O 1
ATOM 2089 N N . ILE A 1 275 ? -23.095 -9.097 33.929 1.00 100.71 284 ILE A N 1
ATOM 2090 C CA . ILE A 1 275 ? -22.559 -8.351 35.065 1.00 97.55 284 ILE A CA 1
ATOM 2091 C C . ILE A 1 275 ? -22.917 -6.872 34.961 1.00 101.43 284 ILE A C 1
ATOM 2092 O O . ILE A 1 275 ? -23.433 -6.274 35.913 1.00 101.88 284 ILE A O 1
ATOM 2097 N N . LYS A 1 276 ? -22.674 -6.261 33.801 1.00 104.44 285 LYS A N 1
ATOM 2098 C CA . LYS A 1 276 ? -22.903 -4.824 33.683 1.00 104.96 285 LYS A CA 1
ATOM 2099 C C . LYS A 1 276 ? -24.388 -4.480 33.749 1.00 109.59 285 LYS A C 1
ATOM 2100 O O . LYS A 1 276 ? -24.767 -3.457 34.332 1.00 112.83 285 LYS A O 1
ATOM 2106 N N . ILE A 1 277 ? -25.243 -5.321 33.157 1.00 108.51 286 ILE A N 1
ATOM 2107 C CA . ILE A 1 277 ? -26.683 -5.084 33.216 1.00 107.75 286 ILE A CA 1
ATOM 2108 C C . ILE A 1 277 ? -27.174 -5.176 34.657 1.00 99.46 286 ILE A C 1
ATOM 2109 O O . ILE A 1 277 ? -27.914 -4.310 35.142 1.00 89.93 286 ILE A O 1
ATOM 2111 N N . ARG A 1 278 ? -26.754 -6.225 35.365 1.00 92.80 287 ARG A N 1
ATOM 2112 C CA . ARG A 1 278 ? -27.129 -6.375 36.765 1.00 96.39 287 ARG A CA 1
ATOM 2113 C C . ARG A 1 278 ? -26.523 -5.272 37.630 1.00 101.34 287 ARG A C 1
ATOM 2114 O O . ARG A 1 278 ? -27.165 -4.802 38.581 1.00 103.66 287 ARG A O 1
ATOM 2122 N N . GLN A 1 279 ? -25.299 -4.826 37.312 1.00 102.24 288 GLN A N 1
ATOM 2123 C CA . GLN A 1 279 ? -24.764 -3.675 38.031 1.00 103.47 288 GLN A CA 1
ATOM 2124 C C . GLN A 1 279 ? -25.561 -2.416 37.711 1.00 103.54 288 GLN A C 1
ATOM 2125 O O . GLN A 1 279 ? -25.861 -1.619 38.607 1.00 101.55 288 GLN A O 1
ATOM 2131 N N . CYS A 1 280 ? -25.903 -2.219 36.436 1.00 109.85 289 CYS A N 1
ATOM 2132 C CA . CYS A 1 280 ? -26.663 -1.037 36.037 1.00 113.11 289 CYS A CA 1
ATOM 2133 C C . CYS A 1 280 ? -28.027 -1.021 36.704 1.00 108.14 289 CYS A C 1
ATOM 2134 O O . CYS A 1 280 ? -28.472 0.013 37.215 1.00 109.58 289 CYS A O 1
ATOM 2137 N N . ILE A 1 281 ? -28.700 -2.173 36.713 1.00 102.26 290 ILE A N 1
ATOM 2138 C CA . ILE A 1 281 ? -30.031 -2.271 37.297 1.00 102.36 290 ILE A CA 1
ATOM 2139 C C . ILE A 1 281 ? -29.970 -2.320 38.825 1.00 98.07 290 ILE A C 1
ATOM 2140 O O . ILE A 1 281 ? -30.924 -1.913 39.494 1.00 100.33 290 ILE A O 1
ATOM 2142 N N . GLY A 1 282 ? -28.866 -2.797 39.401 1.00 87.88 291 GLY A N 1
ATOM 2143 C CA . GLY A 1 282 ? -28.682 -2.789 40.844 1.00 75.90 291 GLY A CA 1
ATOM 2144 C C . GLY A 1 282 ? -28.952 -4.125 41.507 1.00 72.21 291 GLY A C 1
ATOM 2145 O O . GLY A 1 282 ? -30.084 -4.608 41.487 1.00 78.35 291 GLY A O 1
ATOM 2146 N N . LEU A 1 283 ? -27.938 -4.712 42.142 1.00 68.15 292 LEU A N 1
ATOM 2147 C CA . LEU A 1 283 ? -28.052 -6.092 42.605 1.00 70.22 292 LEU A CA 1
ATOM 2148 C C . LEU A 1 283 ? -29.155 -6.310 43.644 1.00 77.41 292 LEU A C 1
ATOM 2149 O O . LEU A 1 283 ? -29.595 -7.453 43.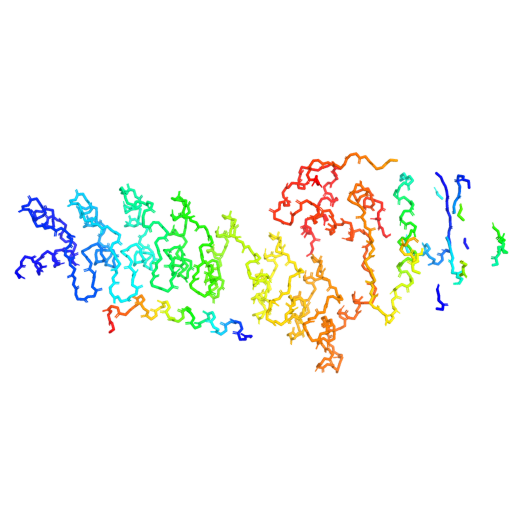824 1.00 77.75 292 LEU A O 1
ATOM 2154 N N . GLN A 1 284 ? -29.612 -5.268 44.338 1.00 76.33 293 GLN A N 1
ATOM 2155 C CA . GLN A 1 284 ? -30.739 -5.415 45.252 1.00 73.88 293 GLN A CA 1
ATOM 2156 C C . GLN A 1 284 ? -32.050 -4.944 44.627 1.00 78.41 293 GLN A C 1
ATOM 2157 O O . GLN A 1 284 ? -33.048 -4.793 45.336 1.00 84.50 293 GLN A O 1
ATOM 2163 N N . ASN A 1 285 ? -32.057 -4.703 43.324 1.00 76.49 294 ASN A N 1
ATOM 2164 C CA . ASN A 1 285 ? -33.272 -4.239 42.614 1.00 74.97 294 ASN A CA 1
ATOM 2165 C C . ASN A 1 285 ? -33.447 -5.163 41.418 1.00 77.60 294 ASN A C 1
ATOM 2166 O O . ASN A 1 285 ? -33.883 -4.682 40.385 1.00 78.29 294 ASN A O 1
ATOM 2171 N N . LEU A 1 286 ? -33.157 -6.451 41.576 1.00 83.57 295 LEU A N 1
ATOM 2172 C CA . LEU A 1 286 ? -33.131 -7.388 40.423 1.00 90.44 295 LEU A CA 1
ATOM 2173 C C . LEU A 1 286 ? -34.493 -7.993 40.084 1.00 95.94 295 LEU A C 1
ATOM 2174 O O . LEU A 1 286 ? -34.515 -9.013 39.385 1.00 98.12 295 LEU A O 1
ATOM 2179 N N . LYS A 1 287 ? -35.582 -7.419 40.570 1.00 101.61 296 LYS A N 1
ATOM 2180 C CA . LYS A 1 287 ? -36.914 -7.903 40.134 1.00 105.53 296 LYS A CA 1
ATOM 2181 C C . LYS A 1 287 ? -37.299 -6.966 39.002 1.00 108.58 296 LYS A C 1
ATOM 2182 O O . LYS A 1 287 ? -38.253 -7.276 38.275 1.00 114.03 296 LYS A O 1
ATOM 2184 N N . LEU A 1 288 ? -36.538 -5.877 38.858 1.00 108.00 297 LEU A N 1
ATOM 2185 C CA . LEU A 1 288 ? -36.768 -4.897 37.771 1.00 109.95 297 LEU A CA 1
ATOM 2186 C C . LEU A 1 288 ? -36.379 -5.577 36.458 1.00 121.79 297 LEU A C 1
ATOM 2187 O O . LEU A 1 288 ? -36.608 -4.981 35.398 1.00 127.90 297 LEU A O 1
ATOM 2192 N N . LEU A 1 289 ? -35.787 -6.769 36.536 1.00 132.99 298 LEU A N 1
ATOM 2193 C CA . LEU A 1 289 ? -35.372 -7.518 35.330 1.00 138.16 298 LEU A CA 1
ATOM 2194 C C . LEU A 1 289 ? -36.600 -8.216 34.766 1.00 139.93 298 LEU A C 1
ATOM 2195 O O . LEU A 1 289 ? -36.653 -8.398 33.555 1.00 144.07 298 LEU A O 1
ATOM 2197 N N . ASP A 1 290 ? -37.559 -8.572 35.614 1.00 131.15 299 ASP A N 1
ATOM 2198 C CA . ASP A 1 290 ? -38.810 -9.158 35.073 1.00 130.61 299 ASP A CA 1
ATOM 2199 C C . ASP A 1 290 ? -39.469 -8.093 34.194 1.00 134.02 299 ASP A C 1
ATOM 2200 O O . ASP A 1 290 ? -40.125 -8.468 33.209 1.00 137.19 299 ASP A O 1
ATOM 2205 N N . GLU A 1 291 ? -39.280 -6.817 34.537 1.00 133.77 300 GLU A N 1
ATOM 2206 C CA . GLU A 1 291 ? -39.798 -5.707 33.703 1.00 134.86 300 GLU A CA 1
ATOM 2207 C C . GLU A 1 291 ? -38.691 -5.293 32.733 1.00 140.52 300 GLU A C 1
ATOM 2208 O O . GLU A 1 291 ? -38.153 -4.190 32.911 1.00 147.53 300 GLU A O 1
ATOM 2210 N N . LEU A 1 292 ? -38.358 -6.143 31.760 1.00 143.86 301 LEU A N 1
ATOM 2211 C CA . LEU A 1 292 ? -37.359 -5.852 30.745 1.00 149.60 301 LEU A CA 1
ATOM 2212 C C . LEU A 1 292 ? -37.825 -6.452 29.424 1.00 154.82 301 LEU A C 1
ATOM 2213 O O . LEU A 1 292 ? -38.616 -7.396 29.414 1.00 152.51 301 LEU A O 1
ATOM 2215 N N . PRO A 1 293 ? -37.357 -5.909 28.298 1.00 154.10 302 PRO A N 1
ATOM 2216 C CA . PRO A 1 293 ? -37.754 -6.468 26.986 1.00 156.84 302 PRO A CA 1
ATOM 2217 C C . PRO A 1 293 ? -36.777 -7.519 26.457 1.00 158.55 302 PRO A C 1
ATOM 2218 O O . PRO A 1 293 ? -35.938 -7.275 25.587 1.00 157.66 302 PRO A O 1
ATOM 2222 N N . ILE A 1 294 ? -36.887 -8.734 26.995 1.00 154.95 303 ILE A N 1
ATOM 2223 C CA . ILE A 1 294 ? -36.043 -9.858 26.615 1.00 150.10 303 ILE A CA 1
ATOM 2224 C C . ILE A 1 294 ? -36.893 -11.123 26.614 1.00 147.80 303 ILE A C 1
ATOM 2225 O O . ILE A 1 294 ? -38.088 -11.095 26.923 1.00 151.25 303 ILE A O 1
ATOM 2227 N N . ALA A 1 295 ? -36.269 -12.239 26.256 1.00 148.35 304 ALA A N 1
ATOM 2228 C CA . ALA A 1 295 ? -36.917 -13.540 26.272 1.00 145.93 304 ALA A CA 1
ATOM 2229 C C . ALA A 1 295 ? -36.675 -14.222 27.612 1.00 147.32 304 ALA A C 1
ATOM 2230 O O . ALA A 1 295 ? -35.703 -13.930 28.313 1.00 143.82 304 ALA A O 1
ATOM 2232 N N . LYS A 1 296 ? -37.583 -15.137 27.963 1.00 151.57 305 LYS A N 1
ATOM 2233 C CA . LYS A 1 296 ? -37.447 -15.879 29.213 1.00 150.81 305 LYS A CA 1
ATOM 2234 C C . LYS A 1 296 ? -36.047 -16.464 29.347 1.00 154.39 305 LYS A C 1
ATOM 2235 O O . LYS A 1 296 ? -35.360 -16.225 30.346 1.00 155.17 305 LYS A O 1
ATOM 2237 N N . VAL A 1 297 ? -35.598 -17.206 28.327 1.00 153.87 306 VAL A N 1
ATOM 2238 C CA . VAL A 1 297 ? -34.266 -17.811 28.353 1.00 149.10 306 VAL A CA 1
ATOM 2239 C C . VAL A 1 297 ? -33.209 -16.760 28.673 1.00 146.97 306 VAL A C 1
ATOM 2240 O O . VAL A 1 297 ? -32.321 -16.981 29.508 1.00 145.02 306 VAL A O 1
ATOM 2242 N N . MET A 1 298 ? -33.303 -15.592 28.030 1.00 149.92 307 MET A N 1
ATOM 2243 C CA . MET A 1 298 ? -32.345 -14.520 28.287 1.00 152.34 307 MET A CA 1
ATOM 2244 C C . MET A 1 298 ? -32.405 -14.068 29.744 1.00 149.98 307 MET A C 1
ATOM 2245 O O . MET A 1 298 ? -31.369 -13.919 30.404 1.00 148.87 307 MET A O 1
ATOM 2247 N N . LYS A 1 299 ? -33.616 -13.853 30.266 1.00 148.06 308 LYS A N 1
ATOM 2248 C CA . LYS A 1 299 ? -33.760 -13.416 31.652 1.00 142.97 308 LYS A CA 1
ATOM 2249 C C . LYS A 1 299 ? -33.419 -14.533 32.633 1.00 140.29 308 LYS A C 1
ATOM 2250 O O . LYS A 1 299 ? -32.844 -14.269 33.697 1.00 135.60 308 LYS A O 1
ATOM 2256 N N . ASP A 1 300 ? -33.778 -15.780 32.304 1.00 141.89 309 ASP A N 1
ATOM 2257 C CA . ASP A 1 300 ? -33.331 -16.920 33.101 1.00 139.93 309 ASP A CA 1
ATOM 2258 C C . ASP A 1 300 ? -31.820 -16.889 33.300 1.00 133.35 309 ASP A C 1
ATOM 2259 O O . ASP A 1 300 ? -31.321 -17.073 34.418 1.00 132.66 309 ASP A O 1
ATOM 2264 N N . TYR A 1 301 ? -31.076 -16.674 32.209 1.00 125.98 310 TYR A N 1
ATOM 2265 C CA . TYR A 1 301 ? -29.628 -16.525 32.298 1.00 117.47 310 TYR A CA 1
ATOM 2266 C C . TYR A 1 301 ? -29.250 -15.327 33.158 1.00 115.05 310 TYR A C 1
ATOM 2267 O O . TYR A 1 301 ? -28.248 -15.367 33.881 1.00 109.57 310 TYR A O 1
ATOM 2276 N N . LEU A 1 302 ? -30.045 -14.253 33.093 1.00 118.04 311 LEU A N 1
ATOM 2277 C CA . LEU A 1 302 ? -29.746 -13.043 33.853 1.00 115.82 311 LEU A CA 1
ATOM 2278 C C . LEU A 1 302 ? -29.867 -13.267 35.356 1.00 111.55 311 LEU A C 1
ATOM 2279 O O . LEU A 1 302 ? -29.107 -12.675 36.132 1.00 108.19 311 LEU A O 1
ATOM 2284 N N . LYS A 1 303 ? -30.804 -14.105 35.787 1.00 109.93 312 LYS A N 1
ATOM 2285 C CA . LYS A 1 303 ? -31.038 -14.320 37.207 1.00 105.42 312 LYS A CA 1
ATOM 2286 C C . LYS A 1 303 ? -30.217 -15.467 37.776 1.00 104.08 312 LYS A C 1
ATOM 2287 O O . LYS A 1 303 ? -30.366 -15.781 38.966 1.00 101.24 312 LYS A O 1
ATOM 2293 N N . HIS A 1 304 ? -29.356 -16.086 36.963 1.00 99.41 313 HIS A N 1
ATOM 2294 C CA . HIS A 1 304 ? -28.623 -17.296 37.345 1.00 97.88 313 HIS A CA 1
ATOM 2295 C C . HIS A 1 304 ? -29.565 -18.415 37.795 1.00 106.90 313 HIS A C 1
ATOM 2296 O O . HIS A 1 304 ? -29.200 -19.221 38.654 1.00 112.84 313 HIS A O 1
ATOM 2303 N N . LYS A 1 305 ? -30.775 -18.479 37.221 1.00 113.60 314 LYS A N 1
ATOM 2304 C CA . LYS A 1 305 ? -31.779 -19.448 37.667 1.00 122.45 314 LYS A CA 1
ATOM 2305 C C . LYS A 1 305 ? -31.279 -20.874 37.470 1.00 127.11 314 LYS A C 1
ATOM 2306 O O . LYS A 1 305 ? -31.164 -21.648 38.426 1.00 126.53 314 LYS A O 1
ATOM 2312 N N . PHE A 1 306 ? -30.940 -21.228 36.232 1.00 131.65 315 PHE A N 1
ATOM 2313 C CA . PHE A 1 306 ? -30.513 -22.586 35.899 1.00 135.50 315 PHE A CA 1
ATOM 2314 C C . PHE A 1 306 ? -28.993 -22.665 36.023 1.00 138.04 315 PHE A C 1
ATOM 2315 O O . PHE A 1 306 ? -28.242 -22.630 35.044 1.00 143.69 315 PHE A O 1
ATOM 2317 N N . ASP A 1 307 ? -28.534 -22.779 37.263 1.00 138.80 316 ASP A N 1
ATOM 2318 C CA . ASP A 1 307 ? -27.106 -22.854 37.520 1.00 143.82 316 ASP A CA 1
ATOM 2319 C C . ASP A 1 307 ? -26.758 -24.173 38.198 1.00 144.17 316 ASP A C 1
ATOM 2320 O O . ASP A 1 307 ? -26.651 -24.244 39.421 1.00 140.60 316 ASP A O 1
ATOM 2325 N N . ARG B 2 1 ? -11.527 -16.898 61.400 1.00 102.50 1 ARG B N 1
ATOM 2326 C CA . ARG B 2 1 ? -11.117 -15.499 61.323 1.00 105.33 1 ARG B CA 1
ATOM 2327 C C . ARG B 2 1 ? -11.426 -14.737 62.612 1.00 107.91 1 ARG B C 1
ATOM 2328 O O . ARG B 2 1 ? -12.495 -14.913 63.197 1.00 109.15 1 ARG B O 1
ATOM 2336 N N . GLN B 2 2 ? -10.474 -13.899 63.040 1.00 105.75 2 GLN B N 1
ATOM 2337 C CA . GLN B 2 2 ? -10.673 -13.064 64.221 1.00 103.14 2 GLN B CA 1
ATOM 2338 C C . GLN B 2 2 ? -11.878 -12.144 64.068 1.00 90.61 2 GLN B C 1
ATOM 2339 O O . GLN B 2 2 ? -12.362 -11.584 65.063 1.00 88.61 2 GLN B O 1
ATOM 2345 N N . GLU B 2 3 ? -12.372 -11.971 62.845 1.00 77.44 3 GLU B N 1
ATOM 2346 C CA . GLU B 2 3 ? -13.630 -11.267 62.677 1.00 61.37 3 GLU B CA 1
ATOM 2347 C C . GLU B 2 3 ? -14.735 -11.957 63.468 1.00 54.68 3 GLU B C 1
ATOM 2348 O O . GLU B 2 3 ? -15.468 -11.304 64.222 1.00 54.37 3 GLU B O 1
ATOM 2354 N N . LEU B 2 4 ? -14.854 -13.287 63.329 1.00 38.23 4 LEU B N 1
ATOM 2355 C CA . LEU B 2 4 ? -15.896 -14.008 64.062 1.00 56.09 4 LEU B CA 1
ATOM 2356 C C . LEU B 2 4 ? -15.672 -13.950 65.565 1.00 52.72 4 LEU B C 1
ATOM 2357 O O . LEU B 2 4 ? -16.628 -13.849 66.342 1.00 39.88 4 LEU B O 1
ATOM 2362 N N . GLU B 2 5 ? -14.421 -14.027 66.000 1.00 46.65 5 GLU B N 1
ATOM 2363 C CA . GLU B 2 5 ? -14.182 -14.173 67.425 1.00 47.77 5 GLU B CA 1
ATOM 2364 C C . GLU B 2 5 ? -14.783 -13.014 68.213 1.00 50.08 5 GLU B C 1
ATOM 2365 O O . GLU B 2 5 ? -15.405 -13.222 69.261 1.00 53.18 5 GLU B O 1
ATOM 2371 N N . SER B 2 6 ? -14.626 -11.784 67.722 1.00 50.24 6 SER B N 1
ATOM 2372 C CA . SER B 2 6 ? -15.146 -10.643 68.477 1.00 52.41 6 SER B CA 1
ATOM 2373 C C . SER B 2 6 ? -16.678 -10.625 68.452 1.00 44.57 6 SER B C 1
ATOM 2374 O O . SER B 2 6 ? -17.320 -10.438 69.488 1.00 47.04 6 SER B O 1
ATOM 2377 N N . LEU B 2 7 ? -17.272 -10.837 67.277 1.00 43.89 7 LEU B N 1
ATOM 2378 C CA . LEU B 2 7 ? -18.709 -11.063 67.169 1.00 48.16 7 LEU B CA 1
ATOM 2379 C C . LEU B 2 7 ? -19.196 -12.100 68.175 1.00 54.07 7 LEU B C 1
ATOM 2380 O O . LEU B 2 7 ? -20.209 -11.898 68.857 1.00 55.63 7 LEU B O 1
ATOM 2385 N N . MET B 2 8 ? -18.491 -13.228 68.283 1.00 49.90 8 MET B N 1
ATOM 2386 C CA . MET B 2 8 ? -18.898 -14.208 69.281 1.00 39.24 8 MET B CA 1
ATOM 2387 C C . MET B 2 8 ? -18.665 -13.689 70.695 1.00 40.03 8 MET B C 1
ATOM 2388 O O . MET B 2 8 ? -19.428 -14.019 71.617 1.00 42.04 8 MET B O 1
ATOM 2393 N N . LYS B 2 9 ? -17.643 -12.857 70.893 1.00 38.76 9 LYS B N 1
ATOM 2394 C CA . LYS B 2 9 ? -17.488 -12.238 72.202 1.00 39.57 9 LYS B CA 1
ATOM 2395 C C . LYS B 2 9 ? -18.691 -11.381 72.518 1.00 42.00 9 LYS B C 1
ATOM 2396 O O . LYS B 2 9 ? -19.191 -11.402 73.649 1.00 32.95 9 LYS B O 1
ATOM 2402 N N . GLU B 2 10 ? -19.192 -10.655 71.511 1.00 39.86 10 GLU B N 1
ATOM 2403 C CA . GLU B 2 10 ? -20.310 -9.746 71.723 1.00 37.51 10 GLU B CA 1
ATOM 2404 C C . GLU B 2 10 ? -21.568 -10.528 72.064 1.00 43.96 10 GLU B C 1
ATOM 2405 O O . GLU B 2 10 ? -22.275 -10.195 73.020 1.00 35.89 10 GLU B O 1
ATOM 2411 N N . GLN B 2 11 ? -21.846 -11.596 71.311 1.00 48.58 11 GLN B N 1
ATOM 2412 C CA . GLN B 2 11 ? -22.992 -12.436 71.649 1.00 41.03 11 GLN B CA 1
ATOM 2413 C C . GLN B 2 11 ? -22.782 -13.146 72.977 1.00 40.50 11 GLN B C 1
ATOM 2414 O O . GLN B 2 11 ? -23.756 -13.392 73.689 1.00 44.62 11 GLN B O 1
ATOM 2420 N N . ASP B 2 12 ? -21.540 -13.456 73.368 1.00 37.86 12 ASP B N 1
ATOM 2421 C CA . ASP B 2 12 ? -21.350 -13.942 74.740 1.00 39.36 12 ASP B CA 1
ATOM 2422 C C . ASP B 2 12 ? -21.865 -12.915 75.744 1.00 48.12 12 ASP B C 1
ATOM 2423 O O . ASP B 2 12 ? -22.551 -13.260 76.722 1.00 36.26 12 ASP B O 1
ATOM 2428 N N . LEU B 2 13 ? -21.521 -11.640 75.513 1.00 35.12 13 LEU B N 1
ATOM 2429 C CA . LEU B 2 13 ? -21.826 -10.607 76.478 1.00 32.62 13 LEU B CA 1
ATOM 2430 C C . LEU B 2 13 ? -23.329 -10.370 76.551 1.00 45.61 13 LEU B C 1
ATOM 2431 O O . LEU B 2 13 ? -23.887 -10.203 77.655 1.00 30.63 13 LEU B O 1
ATOM 2436 N N . LEU B 2 14 ? -23.991 -10.377 75.384 1.00 35.47 14 LEU B N 1
ATOM 2437 C CA . LEU B 2 14 ? -25.441 -10.277 75.334 1.00 42.33 14 LEU B CA 1
ATOM 2438 C C . LEU B 2 14 ? -26.096 -11.323 76.229 1.00 47.44 14 LEU B C 1
ATOM 2439 O O . LEU B 2 14 ? -26.979 -10.999 77.029 1.00 36.19 14 LEU B O 1
ATOM 2444 N N . GLU B 2 15 ? -25.658 -12.586 76.111 1.00 45.00 15 GLU B N 1
ATOM 2445 C CA . GLU B 2 15 ? -26.263 -13.673 76.873 1.00 42.42 15 GLU B CA 1
ATOM 2446 C C . GLU B 2 15 ? -25.958 -13.533 78.361 1.00 46.58 15 GLU B C 1
ATOM 2447 O O . GLU B 2 15 ? -26.835 -13.721 79.216 1.00 43.47 15 GLU B O 1
ATOM 2453 N N . THR B 2 16 ? -24.714 -13.206 78.689 1.00 35.80 16 THR B N 1
ATOM 2454 C CA . THR B 2 16 ? -24.338 -13.012 80.084 1.00 32.29 16 THR B CA 1
ATOM 2455 C C . THR B 2 16 ? -25.241 -11.987 80.771 1.00 41.70 16 THR B C 1
ATOM 2456 O O . THR B 2 16 ? -25.660 -12.179 81.917 1.00 37.16 16 THR B O 1
ATOM 2460 N N . LYS B 2 17 ? -25.529 -10.879 80.084 1.00 44.94 17 LYS B N 1
ATOM 2461 C CA . LYS B 2 17 ? -26.122 -9.721 80.740 1.00 36.54 17 LYS B CA 1
ATOM 2462 C C . LYS B 2 17 ? -27.625 -9.858 80.851 1.00 38.92 17 LYS B C 1
ATOM 2463 O O . LYS B 2 17 ? -28.185 -9.561 81.916 1.00 37.87 17 LYS B O 1
ATOM 2469 N N . LEU B 2 18 ? -28.284 -10.294 79.764 1.00 37.11 18 LEU B N 1
ATOM 2470 C CA . LEU B 2 18 ? -29.687 -10.718 79.851 1.00 36.24 18 LEU B CA 1
ATOM 2471 C C . LEU B 2 18 ? -29.906 -11.706 80.989 1.00 46.87 18 LEU B C 1
ATOM 2472 O O . LEU B 2 18 ? -30.878 -11.589 81.737 1.00 58.94 18 LEU B O 1
ATOM 2477 N N . ARG B 2 19 ? -28.991 -12.648 81.178 1.00 44.52 19 ARG B N 1
ATOM 2478 C CA . ARG B 2 19 ? -29.233 -13.687 82.199 1.00 36.97 19 ARG B CA 1
ATOM 2479 C C . ARG B 2 19 ? -28.700 -13.259 83.549 1.00 38.71 19 ARG B C 1
ATOM 2480 O O . ARG B 2 19 ? -28.860 -14.032 84.484 1.00 47.25 19 ARG B O 1
ATOM 2488 N N . SER B 2 20 ? -28.167 -12.050 83.667 1.00 41.37 20 SER B N 1
ATOM 2489 C CA . SER B 2 20 ? -27.475 -11.744 84.914 1.00 45.84 20 SER B CA 1
ATOM 2490 C C . SER B 2 20 ? -28.429 -11.636 86.096 1.00 48.97 20 SER B C 1
ATOM 2491 O O . SER B 2 20 ? -28.014 -11.891 87.233 1.00 54.60 20 SER B O 1
ATOM 2494 N N . TYR B 2 21 ? -29.702 -11.290 85.866 1.00 47.21 21 TYR B N 1
ATOM 2495 C CA . TYR B 2 21 ? -30.573 -11.013 87.008 1.00 54.43 21 TYR B CA 1
ATOM 2496 C C . TYR B 2 21 ? -30.650 -12.194 87.972 1.00 60.82 21 TYR B C 1
ATOM 2497 O O . TYR B 2 21 ? -30.797 -11.983 89.177 1.00 63.52 21 TYR B O 1
ATOM 2506 N N . GLU B 2 22 ? -30.496 -13.429 87.492 1.00 59.20 22 GLU B N 1
ATOM 2507 C CA . GLU B 2 22 ? -30.467 -14.582 88.388 1.00 67.16 22 GLU B CA 1
ATOM 2508 C C . GLU B 2 22 ? -29.046 -15.083 88.651 1.00 74.84 22 GLU B C 1
ATOM 2509 O O . GLU B 2 22 ? -28.857 -16.227 89.075 1.00 74.71 22 GLU B O 1
ATOM 2515 N N . ARG B 2 23 ? -28.047 -14.235 88.443 1.00 76.98 23 ARG B N 1
ATOM 2516 C CA . ARG B 2 23 ? -26.661 -14.609 88.697 1.00 71.34 23 ARG B CA 1
ATOM 2517 C C . ARG B 2 23 ? -26.084 -13.724 89.790 1.00 70.72 23 ARG B C 1
ATOM 2518 O O . ARG B 2 23 ? -25.511 -12.682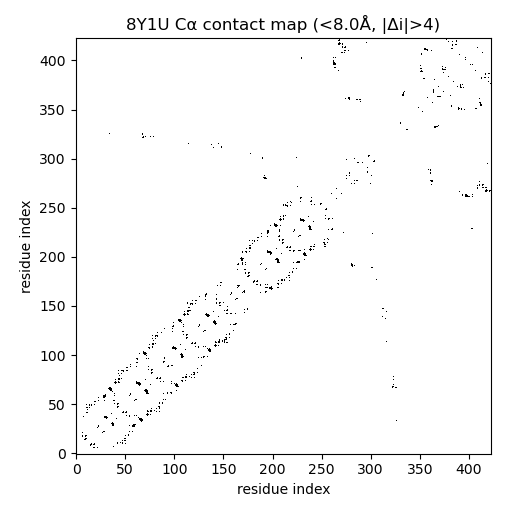 89.505 1.00 81.02 23 ARG B O 1
ATOM 2526 N N . MET C 3 1 ? 6.400 -2.544 23.988 1.00 156.83 1 MET C N 1
ATOM 2527 C CA . MET C 3 1 ? 6.911 -3.252 22.821 1.00 160.50 1 MET C CA 1
ATOM 2528 C C . MET C 3 1 ? 5.773 -3.829 21.983 1.00 163.02 1 MET C C 1
ATOM 2529 O O . MET C 3 1 ? 6.011 -4.464 20.958 1.00 164.45 1 MET C O 1
ATOM 2531 N N . ASP C 3 2 ? 4.537 -3.604 22.422 1.00 155.70 2 ASP C N 1
ATOM 2532 C CA . ASP C 3 2 ? 3.369 -4.131 21.720 1.00 153.69 2 ASP C CA 1
ATOM 2533 C C . ASP C 3 2 ? 2.275 -3.077 21.569 1.00 151.11 2 ASP C C 1
ATOM 2534 O O . ASP C 3 2 ? 1.391 -3.200 20.718 1.00 149.00 2 ASP C O 1
ATOM 2536 N N . HIS C 3 10 ? -13.652 3.622 5.203 1.00 166.95 10 HIS C N 1
ATOM 2537 C CA . HIS C 3 10 ? -14.906 4.148 4.676 1.00 175.95 10 HIS C CA 1
ATOM 2538 C C . HIS C 3 10 ? -16.085 3.546 5.428 1.00 181.56 10 HIS C C 1
ATOM 2539 O O . HIS C 3 10 ? -16.213 3.720 6.640 1.00 178.61 10 HIS C O 1
ATOM 2541 N N . LYS C 3 11 ? -16.956 2.844 4.704 1.00 192.71 11 LYS C N 1
ATOM 2542 C CA . LYS C 3 11 ? -17.977 2.014 5.328 1.00 190.13 11 LYS C CA 1
ATOM 2543 C C . LYS C 3 11 ? -17.437 0.652 5.732 1.00 189.49 11 LYS C C 1
ATOM 2544 O O . LYS C 3 11 ? -18.213 -0.299 5.893 1.00 187.57 11 LYS C O 1
ATOM 2546 N N . THR C 3 12 ? -16.117 0.556 5.889 1.00 187.48 12 THR C N 1
ATOM 2547 C CA . THR C 3 12 ? -15.426 -0.680 6.219 1.00 180.74 12 THR C CA 1
ATOM 2548 C C . THR C 3 12 ? -14.287 -0.371 7.178 1.00 170.80 12 THR C C 1
ATOM 2549 O O . THR C 3 12 ? -13.662 0.691 7.102 1.00 172.53 12 THR C O 1
ATOM 2551 N N . THR C 3 13 ? -14.018 -1.310 8.079 1.00 164.48 13 THR C N 1
ATOM 2552 C CA . THR C 3 13 ? -12.944 -1.144 9.051 1.00 161.60 13 THR C CA 1
ATOM 2553 C C . THR C 3 13 ? -12.136 -2.428 9.214 1.00 152.74 13 THR C C 1
ATOM 2554 O O . THR C 3 13 ? -12.694 -3.522 9.296 1.00 138.85 13 THR C O 1
ATOM 2556 N N . PHE C 3 15 ? -8.366 -4.863 13.123 1.00 154.93 15 PHE C N 1
ATOM 2557 C CA . PHE C 3 15 ? -7.107 -4.180 13.400 1.00 159.36 15 PHE C CA 1
ATOM 2558 C C . PHE C 3 15 ? -5.978 -5.197 13.547 1.00 166.15 15 PHE C C 1
ATOM 2559 O O . PHE C 3 15 ? -6.164 -6.377 13.254 1.00 169.31 15 PHE C O 1
ATOM 2561 N N . THR C 3 16 ? -4.812 -4.741 14.000 1.00 179.54 16 THR C N 1
ATOM 2562 C CA . THR C 3 16 ? -3.640 -5.602 14.103 1.00 186.28 16 THR C CA 1
ATOM 2563 C C . THR C 3 16 ? -2.659 -4.986 15.095 1.00 196.10 16 THR C C 1
ATOM 2564 O O . THR C 3 16 ? -2.928 -3.945 15.703 1.00 193.54 16 THR C O 1
ATOM 2568 N N . ASP C 3 17 ? -1.513 -5.646 15.252 1.00 212.62 17 ASP C N 1
ATOM 2569 C CA . ASP C 3 17 ? -0.436 -5.187 16.119 1.00 215.16 17 ASP C CA 1
ATOM 2570 C C . ASP C 3 17 ? 0.576 -4.352 15.336 1.00 214.65 17 ASP C C 1
ATOM 2571 O O . ASP C 3 17 ? 0.563 -4.299 14.103 1.00 218.14 17 ASP C O 1
ATOM 2576 N N . ALA C 3 18 ? 1.468 -3.703 16.083 1.00 207.38 18 ALA C N 1
ATOM 2577 C CA . ALA C 3 18 ? 2.605 -2.958 15.552 1.00 202.74 18 ALA C CA 1
ATOM 2578 C C . ALA C 3 18 ? 3.414 -2.456 16.743 1.00 199.24 18 ALA C C 1
ATOM 2579 O O . ALA C 3 18 ? 2.945 -2.466 17.886 1.00 197.09 18 ALA C O 1
ATOM 2581 N N . ARG C 3 29 ? 4.329 1.542 9.267 1.00 223.28 29 ARG C N 1
ATOM 2582 C CA . ARG C 3 29 ? 4.287 0.690 8.049 1.00 225.43 29 ARG C CA 1
ATOM 2583 C C . ARG C 3 29 ? 2.836 0.622 7.573 1.00 221.26 29 ARG C C 1
ATOM 2584 O O . ARG C 3 29 ? 2.071 -0.170 8.142 1.00 224.74 29 ARG C O 1
ATOM 2586 N N . ILE C 3 30 ? 2.479 1.411 6.558 1.00 216.13 30 ILE C N 1
ATOM 2587 C CA . ILE C 3 30 ? 1.098 1.350 5.995 1.00 206.23 30 ILE C CA 1
ATOM 2588 C C . ILE C 3 30 ? 1.055 0.266 4.915 1.00 216.45 30 ILE C C 1
ATOM 2589 O O . ILE C 3 30 ? 0.157 0.327 4.054 1.00 210.67 30 ILE C O 1
ATOM 2591 N N . VAL C 3 31 ? 2.006 -0.670 4.943 1.00 246.24 31 VAL C N 1
ATOM 2592 C CA . VAL C 3 31 ? 1.959 -1.823 4.005 1.00 254.73 31 VAL C CA 1
ATOM 2593 C C . VAL C 3 31 ? 0.641 -2.526 4.291 1.00 262.69 31 VAL C C 1
ATOM 2594 O O . VAL C 3 31 ? 0.516 -3.115 5.384 1.00 271.21 31 VAL C O 1
ATOM 2596 N N . GLU C 3 32 ? -0.314 -2.451 3.369 1.00 247.64 32 GLU C N 1
ATOM 2597 C CA . GLU C 3 32 ? -1.634 -3.031 3.710 1.00 234.64 32 GLU C CA 1
ATOM 2598 C C . GLU C 3 32 ? -2.147 -3.907 2.572 1.00 223.79 32 GLU C C 1
ATOM 2599 O O . GLU C 3 32 ? -2.842 -3.375 1.695 1.00 215.91 32 GLU C O 1
ATOM 2601 N N . GLY C 3 33 ? -1.812 -5.197 2.586 1.00 222.79 33 GLY C N 1
ATOM 2602 C CA . GLY C 3 33 ? -2.383 -6.120 1.589 1.00 218.73 33 GLY C CA 1
ATOM 2603 C C . GLY C 3 33 ? -3.788 -6.521 2.002 1.00 212.53 33 GLY C C 1
ATOM 2604 O O . GLY C 3 33 ? -3.953 -7.667 2.455 1.00 211.26 33 GLY C O 1
ATOM 2605 N N . ILE C 3 34 ? -4.753 -5.604 1.891 1.00 201.61 34 ILE C N 1
ATOM 2606 C CA . ILE C 3 34 ? -6.177 -5.899 2.229 1.00 190.94 34 ILE C CA 1
ATOM 2607 C C . ILE C 3 34 ? -6.548 -7.286 1.696 1.00 179.50 34 ILE C C 1
ATOM 2608 O O . ILE C 3 34 ? -7.721 -7.448 1.316 1.00 175.89 34 ILE C O 1
ATOM 2610 N N . ASP C 3 40 ? -4.772 10.492 12.344 1.00 153.95 47 ASP C N 1
ATOM 2611 C CA . ASP C 3 40 ? -5.978 11.092 12.905 1.00 153.36 47 ASP C CA 1
ATOM 2612 C C . ASP C 3 40 ? -6.655 12.013 11.898 1.00 156.11 47 ASP C C 1
ATOM 2613 O O . ASP C 3 40 ? -7.782 11.758 11.476 1.00 153.74 47 ASP C O 1
ATOM 2615 N N . GLY C 3 58 ? 4.145 4.297 16.608 1.00 199.06 58 GLY C N 1
ATOM 2616 C CA . GLY C 3 58 ? 4.423 5.173 17.731 1.00 199.62 58 GLY C CA 1
ATOM 2617 C C . GLY C 3 58 ? 4.791 6.581 17.306 1.00 206.03 58 GLY C C 1
ATOM 2618 O O . GLY C 3 58 ? 5.966 6.949 17.293 1.00 210.27 58 GLY C O 1
ATOM 2619 N N . GLU C 3 59 ? 3.780 7.370 16.954 1.00 201.86 59 GLU C N 1
ATOM 2620 C CA . GLU C 3 59 ? 4.005 8.730 16.474 1.00 202.21 59 GLU C CA 1
ATOM 2621 C C . GLU C 3 59 ? 3.345 9.748 17.396 1.00 196.29 59 GLU C C 1
ATOM 2622 O O . GLU C 3 59 ? 3.681 10.932 17.369 1.00 197.50 59 GLU C O 1
ATOM 2624 N N . GLN C 3 65 ? -1.042 2.489 24.590 1.00 191.28 65 GLN C N 1
ATOM 2625 C CA . GLN C 3 65 ? -1.971 2.913 25.627 1.00 186.36 65 GLN C CA 1
ATOM 2626 C C . GLN C 3 65 ? -3.383 3.049 25.061 1.00 181.53 65 GLN C C 1
ATOM 2627 O O . GLN C 3 65 ? -4.301 3.488 25.761 1.00 181.43 65 GLN C O 1
ATOM 2629 N N . THR C 3 66 ? -3.469 2.954 23.729 1.00 174.52 66 THR C N 1
ATOM 2630 C CA . THR C 3 66 ? -4.766 3.190 23.042 1.00 163.06 66 THR C CA 1
ATOM 2631 C C . THR C 3 66 ? -4.895 2.186 21.895 1.00 157.65 66 THR C C 1
ATOM 2632 O O . THR C 3 66 ? -5.873 2.318 21.141 1.00 152.47 66 THR C O 1
ATOM 2634 N N . ARG C 3 68 ? -4.600 -0.254 22.803 1.00 145.67 68 ARG C N 1
ATOM 2635 C CA . ARG C 3 68 ? -5.092 -1.320 23.707 1.00 135.24 68 ARG C CA 1
ATOM 2636 C C . ARG C 3 68 ? -6.034 -2.207 22.905 1.00 129.97 68 ARG C C 1
ATOM 2637 O O . ARG C 3 68 ? -6.829 -1.662 22.143 1.00 132.54 68 ARG C O 1
ATOM 2639 N N . PRO C 3 69 ? -5.958 -3.544 23.021 1.00 127.35 69 PRO C N 1
ATOM 2640 C CA . PRO C 3 69 ? -6.778 -4.422 22.193 1.00 130.92 69 PRO C CA 1
ATOM 2641 C C . PRO C 3 69 ? -8.259 -4.133 22.402 1.00 137.87 69 PRO C C 1
ATOM 2642 O O . PRO C 3 69 ? -8.999 -4.151 21.445 1.00 139.72 69 PRO C O 1
ATOM 2646 N N . GLN C 3 70 ? -8.643 -3.890 23.655 1.00 135.18 70 GLN C N 1
ATOM 2647 C CA . GLN C 3 70 ? -10.060 -3.610 23.984 1.00 130.87 70 GLN C CA 1
ATOM 2648 C C . GLN C 3 70 ? -10.506 -2.351 23.236 1.00 143.43 70 GLN C C 1
ATOM 2649 O O . GLN C 3 70 ? -11.672 -2.316 22.825 1.00 148.95 70 GLN C O 1
ATOM 2651 N N . ALA C 3 71 ? -9.619 -1.365 23.065 1.00 147.42 71 ALA C N 1
ATOM 2652 C CA . ALA C 3 71 ? -9.953 -0.154 22.275 1.00 147.74 71 ALA C CA 1
ATOM 2653 C C . ALA C 3 71 ? -10.007 -0.502 20.780 1.00 152.93 71 ALA C C 1
ATOM 2654 O O . ALA C 3 71 ? -9.047 -1.124 20.299 1.00 153.36 71 ALA C O 1
ATOM 2656 N N . SER C 3 95 ? -26.963 3.757 16.204 1.00 166.01 95 SER C N 1
ATOM 2657 C CA . SER C 3 95 ? -27.542 4.143 17.487 1.00 152.67 95 SER C CA 1
ATOM 2658 C C . SER C 3 95 ? -27.726 2.950 18.414 1.00 149.36 95 SER C C 1
ATOM 2659 O O . SER C 3 95 ? -28.331 1.946 18.016 1.00 144.90 95 SER C O 1
ATOM 2662 N N . PRO C 3 96 ? -27.216 3.014 19.640 1.00 149.34 96 PRO C N 1
ATOM 2663 C CA . PRO C 3 96 ? -27.818 2.252 20.729 1.00 145.00 96 PRO C CA 1
ATOM 2664 C C . PRO C 3 96 ? -29.029 2.995 21.263 1.00 141.41 96 PRO C C 1
ATOM 2665 O O . PRO C 3 96 ? -28.931 4.183 21.606 1.00 142.86 96 PRO C O 1
ATOM 2669 N N . PRO C 3 97 ? -30.192 2.347 21.326 1.00 137.74 97 PRO C N 1
ATOM 2670 C CA . PRO C 3 97 ? -31.415 3.069 21.717 1.00 139.62 97 PRO C CA 1
ATOM 2671 C C . PRO C 3 97 ? -31.381 3.582 23.151 1.00 136.89 97 PRO C C 1
ATOM 2672 O O . PRO C 3 97 ? -30.417 3.335 23.884 1.00 134.54 97 PRO C O 1
ATOM 2676 N N . GLU C 3 98 ? -32.420 4.313 23.555 1.00 141.27 98 GLU C N 1
ATOM 2677 C CA . GLU C 3 98 ? -32.535 4.763 24.939 1.00 139.96 98 GLU C CA 1
ATOM 2678 C C . GLU C 3 98 ? -32.597 3.557 25.866 1.00 131.44 98 GLU C C 1
ATOM 2679 O O . GLU C 3 98 ? -33.452 2.680 25.697 1.00 130.68 98 GLU C O 1
ATOM 2685 N N . LEU C 3 99 ? -31.677 3.501 26.828 1.00 130.09 99 LEU C N 1
ATOM 2686 C CA . LEU C 3 99 ? -31.657 2.386 27.767 1.00 127.38 99 LEU C CA 1
ATOM 2687 C C . LEU C 3 99 ? -32.991 2.328 28.498 1.00 140.10 99 LEU C C 1
ATOM 2688 O O . LEU C 3 99 ? -33.499 3.374 28.925 1.00 140.04 99 LEU C O 1
ATOM 2690 N N . PRO C 3 100 ? -33.598 1.150 28.640 1.00 163.30 100 PRO C N 1
ATOM 2691 C CA . PRO C 3 100 ? -34.874 1.058 29.368 1.00 172.69 100 PRO C CA 1
ATOM 2692 C C . PRO C 3 100 ? -34.806 1.697 30.748 1.00 179.98 100 PRO C C 1
ATOM 2693 O O . PRO C 3 100 ? -33.710 1.902 31.291 1.00 180.26 100 PRO C O 1
ATOM 2697 N N . ASP C 3 101 ? -35.969 2.030 31.318 1.00 181.01 101 ASP C N 1
ATOM 2698 C CA . ASP C 3 101 ? -35.988 2.814 32.547 1.00 173.42 101 ASP C CA 1
ATOM 2699 C C . ASP C 3 101 ? -35.461 2.045 33.749 1.00 162.47 101 ASP C C 1
ATOM 2700 O O . ASP C 3 101 ? -35.099 2.662 34.756 1.00 165.60 101 ASP C O 1
ATOM 2705 N N . VAL C 3 102 ? -35.359 0.720 33.649 1.00 140.07 102 VAL C N 1
ATOM 2706 C CA . VAL C 3 102 ? -34.805 -0.055 34.750 1.00 122.99 102 VAL C CA 1
ATOM 2707 C C . VAL C 3 102 ? -33.294 0.141 34.902 1.00 111.91 102 VAL C C 1
ATOM 2708 O O . VAL C 3 102 ? -32.747 -0.042 36.000 1.00 106.03 102 VAL C O 1
ATOM 2710 N N . MET C 3 103 ? -32.598 0.503 33.828 1.00 108.88 103 MET C N 1
ATOM 2711 C CA . MET C 3 103 ? -31.151 0.662 33.853 1.00 108.48 103 MET C CA 1
ATOM 2712 C C . MET C 3 103 ? -30.716 2.119 33.906 1.00 115.26 103 MET C C 1
ATOM 2713 O O . MET C 3 103 ? -29.518 2.394 33.786 1.00 115.02 103 MET C O 1
ATOM 2718 N N . LYS C 3 104 ? -31.655 3.050 34.094 1.00 127.83 104 LYS C N 1
ATOM 2719 C CA . LYS C 3 104 ? -31.380 4.492 34.082 1.00 133.42 104 LYS C CA 1
ATOM 2720 C C . LYS C 3 104 ? -30.267 4.919 35.044 1.00 135.66 104 LYS C C 1
ATOM 2721 O O . LYS C 3 104 ? -29.888 4.178 35.955 1.00 133.98 104 LYS C O 1
ATOM 2727 N N . TYR D 4 2 ? -6.918 -13.216 7.703 1.00 183.90 18 TYR D N 1
ATOM 2728 C CA . TYR D 4 2 ? -8.208 -12.557 7.856 1.00 183.69 18 TYR D CA 1
ATOM 2729 C C . TYR D 4 2 ? -9.301 -13.315 7.110 1.00 188.58 18 TYR D C 1
ATOM 2730 O O . TYR D 4 2 ? -9.369 -14.543 7.169 1.00 189.60 18 TYR D O 1
ATOM 2732 N N . HIS D 4 11 ? -22.058 -0.968 8.446 1.00 170.09 27 HIS D N 1
ATOM 2733 C CA . HIS D 4 11 ? -20.661 -0.950 8.030 1.00 171.66 27 HIS D CA 1
ATOM 2734 C C . HIS D 4 11 ? -20.169 -2.373 7.787 1.00 174.16 27 HIS D C 1
ATOM 2735 O O . HIS D 4 11 ? -20.973 -3.288 7.602 1.00 176.59 27 HIS D O 1
ATOM 2742 N N . GLU D 4 12 ? -18.851 -2.561 7.784 1.00 179.81 28 GLU 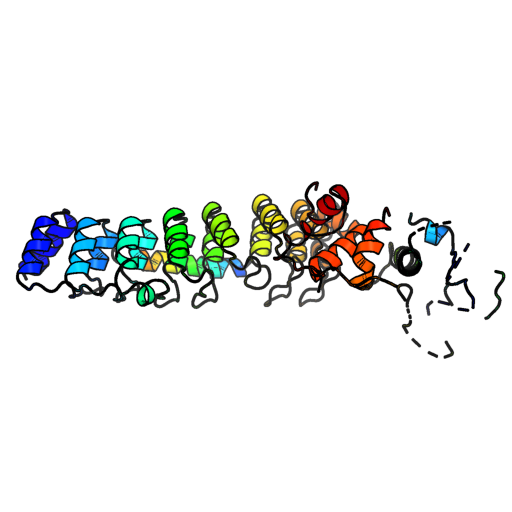D N 1
ATOM 2743 C CA . GLU D 4 12 ? -18.296 -3.902 7.657 1.00 182.32 28 GLU D CA 1
ATOM 2744 C C . GLU D 4 12 ? -16.888 -3.934 8.234 1.00 177.81 28 GLU D C 1
ATOM 2745 O O . GLU D 4 12 ? -16.220 -2.903 8.360 1.00 177.58 28 GLU D O 1
ATOM 2747 N N . PHE D 4 13 ? -16.435 -5.152 8.544 1.00 170.60 29 PHE D N 1
ATOM 2748 C CA . PHE D 4 13 ? -15.105 -5.335 9.164 1.00 168.05 29 PHE D CA 1
ATOM 2749 C C . PHE D 4 13 ? -14.763 -6.815 9.109 1.00 166.88 29 PHE D C 1
ATOM 2750 O O . PHE D 4 13 ? -15.687 -7.613 9.020 1.00 168.29 29 PHE D O 1
ATOM 2752 N N . ILE D 4 14 ? -13.482 -7.159 9.183 1.00 169.03 30 ILE D N 1
ATOM 2753 C CA . ILE D 4 14 ? -13.110 -8.601 9.254 1.00 177.42 30 ILE D CA 1
ATOM 2754 C C . ILE D 4 14 ? -11.752 -8.668 9.940 1.00 182.65 30 ILE D C 1
ATOM 2755 O O . ILE D 4 14 ? -11.075 -7.624 9.989 1.00 184.05 30 ILE D O 1
ATOM 2757 N N . VAL D 4 15 ? -11.380 -9.841 10.444 1.00 183.18 31 VAL D N 1
ATOM 2758 C CA . VAL D 4 15 ? -10.114 -9.920 11.221 1.00 177.11 31 VAL D CA 1
ATOM 2759 C C . VAL D 4 15 ? -9.549 -11.328 11.127 1.00 173.53 31 VAL D C 1
ATOM 2760 O O . VAL D 4 15 ? -10.234 -12.200 10.558 1.00 175.88 31 VAL D O 1
ATOM 2762 N N . LYS D 4 16 ? -8.358 -11.522 11.696 1.00 168.30 32 LYS D N 1
ATOM 2763 C CA . LYS D 4 16 ? -7.699 -12.846 11.664 1.00 160.99 32 LYS D CA 1
ATOM 2764 C C . LYS D 4 16 ? -8.729 -13.908 12.030 1.00 163.63 32 LYS D C 1
ATOM 2765 O O . LYS D 4 16 ? -9.467 -13.714 12.996 1.00 163.01 32 LYS D O 1
ATOM 2767 N N . ARG D 4 17 ? -8.796 -14.980 11.255 1.00 164.65 33 ARG D N 1
ATOM 2768 C CA . ARG D 4 17 ? -9.828 -16.004 11.531 1.00 168.62 33 ARG D CA 1
ATOM 2769 C C . ARG D 4 17 ? -9.468 -16.679 12.854 1.00 168.58 33 ARG D C 1
ATOM 2770 O O . ARG D 4 17 ? -10.336 -17.368 13.399 1.00 163.33 33 ARG D O 1
ATOM 2772 N N . GLU D 4 18 ? -8.224 -16.524 13.319 1.00 167.09 34 GLU D N 1
ATOM 2773 C CA . GLU D 4 18 ? -7.865 -17.043 14.636 1.00 164.28 34 GLU D CA 1
ATOM 2774 C C . GLU D 4 18 ? -8.343 -16.113 15.743 1.00 160.85 34 GLU D C 1
ATOM 2775 O O . GLU D 4 18 ? -8.558 -16.558 16.876 1.00 158.80 34 GLU D O 1
ATOM 2777 N N . HIS D 4 19 ? -8.500 -14.821 15.439 1.00 163.06 35 HIS D N 1
ATOM 2778 C CA . HIS D 4 19 ? -9.204 -13.921 16.344 1.00 155.94 35 HIS D CA 1
ATOM 2779 C C . HIS D 4 19 ? -10.689 -14.253 16.375 1.00 164.12 35 HIS D C 1
ATOM 2780 O O . HIS D 4 19 ? -11.294 -14.345 17.449 1.00 168.79 35 HIS D O 1
ATOM 2787 N N . ALA D 4 20 ? -11.292 -14.443 15.201 1.00 172.40 36 ALA D N 1
ATOM 2788 C CA . ALA D 4 20 ? -12.697 -14.818 15.099 1.00 179.21 36 ALA D CA 1
ATOM 2789 C C . ALA D 4 20 ? -12.943 -16.288 15.408 1.00 182.36 36 ALA D C 1
ATOM 2790 O O . ALA D 4 20 ? -14.105 -16.716 15.411 1.00 179.86 36 ALA D O 1
ATOM 2792 N N . LEU D 4 21 ? -11.887 -17.069 15.660 1.00 184.64 37 LEU D N 1
ATOM 2793 C CA . LEU D 4 21 ? -12.062 -18.416 16.192 1.00 187.27 37 LEU D CA 1
ATOM 2794 C C . LEU D 4 21 ? -12.783 -18.398 17.532 1.00 182.85 37 LEU D C 1
ATOM 2795 O O . LEU D 4 21 ? -13.274 -19.438 17.981 1.00 185.38 37 LEU D O 1
ATOM 2797 N N . THR D 4 22 ? -12.977 -17.206 18.087 1.00 179.87 38 THR D N 1
ATOM 2798 C CA . THR D 4 22 ? -13.706 -17.104 19.371 1.00 173.67 38 THR D CA 1
ATOM 2799 C C . THR D 4 22 ? -15.202 -16.944 19.113 1.00 175.37 38 THR D C 1
ATOM 2800 O O . THR D 4 22 ? -15.749 -15.917 19.533 1.00 170.85 38 THR D O 1
ATOM 2804 N N . SER D 4 23 ? -15.824 -17.936 18.476 1.00 180.77 39 SER D N 1
ATOM 2805 C CA . SER D 4 23 ? -17.285 -17.909 18.215 1.00 187.94 39 SER D CA 1
ATOM 2806 C C . SER D 4 23 ? -17.729 -19.283 17.707 1.00 196.49 39 SER D C 1
ATOM 2807 O O . SER D 4 23 ? -18.685 -19.312 16.913 1.00 210.10 39 SER D O 1
ATOM 2810 N N . ASN D 4 45 ? -20.419 -12.276 6.971 1.00 185.69 61 ASN D N 1
ATOM 2811 C CA . ASN D 4 45 ? -21.763 -12.017 7.475 1.00 186.33 61 ASN D CA 1
ATOM 2812 C C . ASN D 4 45 ? -22.741 -13.084 6.997 1.00 188.24 61 ASN D C 1
ATOM 2813 O O . ASN D 4 45 ? -23.952 -12.870 6.991 1.00 186.52 61 ASN D O 1
ATOM 2815 N N . ILE D 4 49 ? -28.128 -8.056 13.735 1.00 159.38 65 ILE D N 1
ATOM 2816 C CA . ILE D 4 49 ? -27.014 -7.593 14.611 1.00 150.68 65 ILE D CA 1
ATOM 2817 C C . ILE D 4 49 ? -26.521 -6.249 14.088 1.00 155.46 65 ILE D C 1
ATOM 2818 O O . ILE D 4 49 ? -25.728 -6.250 13.139 1.00 159.37 65 ILE D O 1
ATOM 2820 N N . PRO D 4 50 ? -26.938 -5.108 14.670 1.00 161.50 66 PRO D N 1
ATOM 2821 C CA . PRO D 4 50 ? -26.562 -3.797 14.155 1.00 167.00 66 PRO D CA 1
ATOM 2822 C C . PRO D 4 50 ? -25.082 -3.431 14.297 1.00 168.61 66 PRO D C 1
ATOM 2823 O O . PRO D 4 50 ? -24.330 -4.200 14.853 1.00 164.31 66 PRO D O 1
ATOM 2827 N N . SER D 4 51 ? -24.716 -2.253 13.799 1.00 170.44 67 SER D N 1
ATOM 2828 C CA . SER D 4 51 ? -23.293 -1.836 13.800 1.00 172.43 67 SER D CA 1
ATOM 2829 C C . SER D 4 51 ? -22.752 -1.803 15.218 1.00 166.93 67 SER D C 1
ATOM 2830 O O . SER D 4 51 ? -21.868 -2.612 15.499 1.00 167.13 67 SER D O 1
ATOM 2833 N N . HIS D 4 52 ? -23.274 -0.906 16.059 1.00 165.11 68 HIS D N 1
ATOM 2834 C CA . HIS D 4 52 ? -22.773 -0.733 17.451 1.00 161.75 68 HIS D CA 1
ATOM 2835 C C . HIS D 4 52 ? -22.428 -2.084 18.091 1.00 155.10 68 HIS D C 1
ATOM 2836 O O . HIS D 4 52 ? -21.353 -2.180 18.700 1.00 157.70 68 HIS D O 1
ATOM 2843 N N . VAL D 4 53 ? -23.296 -3.085 17.938 1.00 146.81 69 VAL D N 1
ATOM 2844 C CA . VAL D 4 53 ? -23.052 -4.428 18.535 1.00 131.93 69 VAL D CA 1
ATOM 2845 C C . VAL D 4 53 ? -21.836 -5.053 17.867 1.00 121.26 69 VAL D C 1
ATOM 2846 O O . VAL D 4 53 ? -20.816 -5.215 18.545 1.00 108.12 69 VAL D O 1
ATOM 2848 N N . LEU D 4 54 ? -21.939 -5.348 16.575 1.00 128.80 70 LEU D N 1
ATOM 2849 C CA . LEU D 4 54 ? -20.848 -6.058 15.860 1.00 132.64 70 LEU D CA 1
ATOM 2850 C C . LEU D 4 54 ? -19.540 -5.291 15.991 1.00 145.99 70 LEU D C 1
ATOM 2851 O O . LEU D 4 54 ? -18.488 -5.941 16.027 1.00 142.83 70 LEU D O 1
ATOM 2853 N N . SER D 4 55 ? -19.612 -3.968 16.053 1.00 169.72 71 SER D N 1
ATOM 2854 C CA . SER D 4 55 ? -18.391 -3.162 16.275 1.00 173.91 71 SER D CA 1
ATOM 2855 C C . SER D 4 55 ? -17.584 -3.738 17.440 1.00 172.65 71 SER D C 1
ATOM 2856 O O . SER D 4 55 ? -16.385 -4.001 17.251 1.00 175.16 71 SER D O 1
ATOM 2859 N N . LYS D 4 56 ? -18.218 -3.924 18.600 1.00 167.01 72 LYS D N 1
ATOM 2860 C CA . LYS D 4 56 ? -17.482 -4.392 19.804 1.00 158.81 72 LYS D CA 1
ATOM 2861 C C . LYS D 4 56 ? -17.422 -5.918 19.854 1.00 150.95 72 LYS D C 1
ATOM 2862 O O . LYS D 4 56 ? -16.475 -6.429 20.454 1.00 156.93 72 LYS D O 1
ATOM 2864 N N . VAL D 4 57 ? -18.410 -6.612 19.292 1.00 137.94 73 VAL D N 1
ATOM 2865 C CA . VAL D 4 57 ? -18.298 -8.095 19.248 1.00 127.99 73 VAL D CA 1
ATOM 2866 C C . VAL D 4 57 ? -16.917 -8.412 18.668 1.00 128.78 73 VAL D C 1
ATOM 2867 O O . VAL D 4 57 ? -16.280 -9.369 19.135 1.00 126.13 73 VAL D O 1
ATOM 2871 N N . CYS D 4 58 ? -16.433 -7.547 17.785 1.00 128.55 74 CYS D N 1
ATOM 2872 C CA . CYS D 4 58 ? -15.099 -7.749 17.177 1.00 132.16 74 CYS D CA 1
ATOM 2873 C C . CYS D 4 58 ? -14.021 -7.402 18.198 1.00 130.93 74 CYS D C 1
ATOM 2874 O O . CYS D 4 58 ? -13.078 -8.195 18.355 1.00 137.49 74 CYS D O 1
ATOM 2876 N N . MET D 4 59 ? -14.155 -6.255 18.862 1.00 132.21 75 MET D N 1
ATOM 2877 C CA . MET D 4 59 ? -13.105 -5.814 19.815 1.00 131.91 75 MET D CA 1
ATOM 2878 C C . MET D 4 59 ? -12.917 -6.898 20.877 1.00 131.29 75 MET D C 1
ATOM 2879 O O . MET D 4 59 ? -11.788 -7.052 21.368 1.00 133.41 75 MET D O 1
ATOM 2884 N N . TYR D 4 60 ? -13.984 -7.636 21.187 1.00 126.55 76 TYR D N 1
ATOM 2885 C CA . TYR D 4 60 ? -13.901 -8.727 22.186 1.00 127.78 76 TYR D CA 1
ATOM 2886 C C . TYR D 4 60 ? -12.960 -9.804 21.666 1.00 127.91 76 TYR D C 1
ATOM 2887 O O . TYR D 4 60 ? -12.024 -10.152 22.389 1.00 123.48 76 TYR D O 1
ATOM 2896 N N . PHE D 4 61 ? -13.213 -10.310 20.458 1.00 129.59 77 PHE D N 1
ATOM 2897 C CA . PHE D 4 61 ? -12.401 -11.422 19.894 1.00 130.67 77 PHE D CA 1
ATOM 2898 C C . PHE D 4 61 ? -10.912 -11.118 20.067 1.00 131.76 77 PHE D C 1
ATOM 2899 O O . PHE D 4 61 ? -10.151 -11.997 20.508 1.00 126.03 77 PHE D O 1
ATOM 2907 N N . THR D 4 62 ? -10.519 -9.886 19.761 1.00 139.68 78 THR D N 1
ATOM 2908 C CA . THR D 4 62 ? -9.095 -9.499 19.885 1.00 148.53 78 THR D CA 1
ATOM 2909 C C . THR D 4 62 ? -8.692 -9.546 21.352 1.00 142.93 78 THR D C 1
ATOM 2910 O O . THR D 4 62 ? -7.741 -10.282 21.672 1.00 144.05 78 THR D O 1
ATOM 2912 N N . TYR D 4 63 ? -9.401 -8.797 22.202 1.00 135.08 79 TYR D N 1
ATOM 2913 C CA . TYR D 4 63 ? -9.061 -8.718 23.649 1.00 130.51 79 TYR D CA 1
ATOM 2914 C C . TYR D 4 63 ? -9.005 -10.110 24.274 1.00 120.35 79 TYR D C 1
ATOM 2915 O O . TYR D 4 63 ? -8.127 -10.339 25.120 1.00 104.44 79 TYR D O 1
ATOM 2917 N N . LYS D 4 64 ? -9.919 -10.989 23.867 1.00 122.45 80 LYS D N 1
ATOM 2918 C CA . LYS D 4 64 ? -9.941 -12.365 24.405 1.00 126.16 80 LYS D CA 1
ATOM 2919 C C . LYS D 4 64 ? -8.582 -13.002 24.158 1.00 130.02 80 LYS D C 1
ATOM 2920 O O . LYS D 4 64 ? -7.841 -13.160 25.124 1.00 122.57 80 LYS D O 1
ATOM 2922 N N . VAL D 4 65 ? -8.265 -13.301 22.897 1.00 144.22 81 VAL D N 1
ATOM 2923 C CA . VAL D 4 65 ? -7.001 -14.018 22.567 1.00 149.30 81 VAL D CA 1
ATOM 2924 C C . VAL D 4 65 ? -5.801 -13.318 23.198 1.00 150.47 81 VAL D C 1
ATOM 2925 O O . VAL D 4 65 ? -4.980 -14.012 23.816 1.00 157.96 81 VAL D O 1
ATOM 2927 N N . ARG D 4 66 ? -5.697 -12.002 23.042 1.00 146.69 82 ARG D N 1
ATOM 2928 C CA . ARG D 4 66 ? -4.497 -11.289 23.546 1.00 148.70 82 ARG D CA 1
ATOM 2929 C C . ARG D 4 66 ? -4.281 -11.598 25.023 1.00 150.80 82 ARG D C 1
ATOM 2930 O O . ARG D 4 66 ? -3.130 -11.867 25.401 1.00 153.87 82 ARG D O 1
ATOM 2938 N N . TYR D 4 67 ? -5.349 -11.550 25.822 1.00 151.16 83 TYR D N 1
ATOM 2939 C CA . TYR D 4 67 ? -5.187 -11.736 27.286 1.00 151.30 83 TYR D CA 1
ATOM 2940 C C . TYR D 4 67 ? -5.465 -13.193 27.682 1.00 153.12 83 TYR D C 1
ATOM 2941 O O . TYR D 4 67 ? -5.213 -13.542 28.846 1.00 151.44 83 TYR D O 1
ATOM 2950 N N . THR D 4 68 ? -5.926 -14.019 26.742 1.00 150.07 84 THR D N 1
ATOM 2951 C CA . THR D 4 68 ? -6.148 -15.455 27.038 1.00 146.21 84 THR D CA 1
ATOM 2952 C C . THR D 4 68 ? -4.802 -16.104 27.340 1.00 153.51 84 THR D C 1
ATOM 2953 O O . THR D 4 68 ? -3.846 -15.813 26.610 1.00 159.56 84 THR D O 1
ATOM 2957 N N . ASN D 4 69 ? -4.724 -16.886 28.413 1.00 154.49 85 ASN D N 1
ATOM 2958 C CA . ASN D 4 69 ? -3.494 -17.644 28.749 1.00 156.85 85 ASN D CA 1
ATOM 2959 C C . ASN D 4 69 ? -2.284 -16.717 28.822 1.00 164.60 85 ASN D C 1
ATOM 2960 O O . ASN D 4 69 ? -1.207 -17.135 28.387 1.00 172.45 85 ASN D O 1
ATOM 2965 N N . SER D 4 70 ? -2.446 -15.522 29.380 1.00 167.91 86 SER D N 1
ATOM 2966 C CA . SER D 4 70 ? -1.311 -14.569 29.393 1.00 176.63 86 SER D CA 1
ATOM 2967 C C . SER D 4 70 ? -0.748 -14.420 30.811 1.00 175.20 86 SER D C 1
ATOM 2968 O O . SER D 4 70 ? -1.302 -15.051 31.728 1.00 170.67 86 SER D O 1
ATOM 2971 N N . SER D 4 71 ? 0.293 -13.600 30.988 1.00 182.89 87 SER D N 1
ATOM 2972 C CA . SER D 4 71 ? 0.934 -13.516 32.294 1.00 184.16 87 SER D CA 1
ATOM 2973 C C . SER D 4 71 ? 0.771 -12.150 32.961 1.00 181.57 87 SER D C 1
ATOM 2974 O O . SER D 4 71 ? 1.624 -11.755 33.765 1.00 179.86 87 SER D O 1
ATOM 2977 N N . THR D 4 72 ? -0.300 -11.424 32.659 1.00 176.86 88 THR D N 1
ATOM 2978 C CA . THR D 4 72 ? -0.545 -10.139 33.295 1.00 172.64 88 THR D CA 1
ATOM 2979 C C . THR D 4 72 ? -2.012 -10.046 33.695 1.00 168.77 88 THR D C 1
ATOM 2980 O O . THR D 4 72 ? -2.851 -10.820 33.229 1.00 178.82 88 THR D O 1
ATOM 2982 N N . GLU D 4 73 ? -2.314 -9.089 34.571 1.00 151.72 89 GLU D N 1
ATOM 2983 C CA . GLU D 4 73 ? -3.696 -8.868 34.974 1.00 139.66 89 GLU D CA 1
ATOM 2984 C C . GLU D 4 73 ? -4.547 -8.519 33.761 1.00 135.10 89 GLU D C 1
ATOM 2985 O O . GLU D 4 73 ? -4.134 -7.734 32.899 1.00 135.09 89 GLU D O 1
ATOM 2987 N N . ILE D 4 74 ? -5.734 -9.105 33.704 1.00 131.18 90 ILE D N 1
ATOM 2988 C CA . ILE D 4 74 ? -6.641 -8.958 32.565 1.00 132.73 90 ILE D CA 1
ATOM 2989 C C . ILE D 4 74 ? -7.421 -7.655 32.747 1.00 134.31 90 ILE D C 1
ATOM 2990 O O . ILE D 4 74 ? -8.290 -7.597 33.637 1.00 135.34 90 ILE D O 1
ATOM 2995 N N . PRO D 4 75 ? -7.182 -6.634 31.934 1.00 133.17 91 PRO D N 1
ATOM 2996 C CA . PRO D 4 75 ? -7.926 -5.382 32.088 1.00 126.42 91 PRO D CA 1
ATOM 2997 C C . PRO D 4 75 ? -9.413 -5.584 31.838 1.00 117.82 91 PRO D C 1
ATOM 2998 O O . PRO D 4 75 ? -9.857 -6.596 31.287 1.00 112.86 91 PRO D O 1
ATOM 3002 N N . GLU D 4 76 ? -10.186 -4.593 32.265 1.00 118.87 92 GLU D N 1
ATOM 3003 C CA . GLU D 4 76 ? -11.630 -4.653 32.103 1.00 122.83 92 GLU D CA 1
ATOM 3004 C C . GLU D 4 76 ? -11.997 -4.457 30.638 1.00 126.10 92 GLU D C 1
ATOM 3005 O O . GLU D 4 76 ? -11.422 -3.612 29.943 1.00 122.18 92 GLU D O 1
ATOM 3011 N N . PHE D 4 77 ? -12.933 -5.277 30.159 1.00 125.99 93 PHE D N 1
ATOM 3012 C CA . PHE D 4 77 ? -13.523 -5.084 28.841 1.00 121.84 93 PHE D CA 1
ATOM 3013 C C . PHE D 4 77 ? -14.716 -4.153 29.010 1.00 121.68 93 PHE D C 1
ATOM 3014 O O . PHE D 4 77 ? -15.769 -4.573 29.506 1.00 123.41 93 PHE D O 1
ATOM 3016 N N . PRO D 4 78 ? -14.585 -2.883 28.629 1.00 116.63 94 PRO D N 1
ATOM 3017 C CA . PRO D 4 78 ? -15.654 -1.915 28.912 1.00 112.09 94 PRO D CA 1
ATOM 3018 C C . PRO D 4 78 ? -16.892 -2.200 28.073 1.00 111.54 94 PRO D C 1
ATOM 3019 O O . PRO D 4 78 ? -16.802 -2.421 26.862 1.00 117.15 94 PRO D O 1
ATOM 3023 N N . ILE D 4 79 ? -18.049 -2.208 28.733 1.00 111.96 95 ILE D N 1
ATOM 3024 C CA . ILE D 4 79 ? -19.347 -2.402 28.094 1.00 113.27 95 ILE D CA 1
ATOM 3025 C C . ILE D 4 79 ? -20.231 -1.232 28.506 1.00 116.14 95 ILE D C 1
ATOM 3026 O O . ILE D 4 79 ? -20.685 -1.166 29.656 1.00 110.47 95 ILE D O 1
ATOM 3031 N N . ALA D 4 80 ? -20.478 -0.309 27.582 1.00 126.32 96 ALA D N 1
ATOM 3032 C CA . ALA D 4 80 ? -21.380 0.794 27.876 1.00 126.43 96 ALA D CA 1
ATOM 3033 C C . ALA D 4 80 ? -22.769 0.239 28.180 1.00 129.22 96 ALA D C 1
ATOM 3034 O O . ALA D 4 80 ? -23.180 -0.765 27.585 1.00 124.40 96 ALA D O 1
ATOM 3036 N N . PRO D 4 81 ? -23.495 0.829 29.128 1.00 130.67 97 PRO D N 1
ATOM 3037 C CA . PRO D 4 81 ? -24.822 0.292 29.464 1.00 130.17 97 PRO D CA 1
ATOM 3038 C C . PRO D 4 81 ? -25.808 0.300 28.304 1.00 132.17 97 PRO D C 1
ATOM 3039 O O . PRO D 4 81 ? -26.625 -0.624 28.198 1.00 126.73 97 PRO D O 1
ATOM 3043 N N . GLU D 4 82 ? -25.753 1.303 27.422 1.00 134.21 98 GLU D N 1
ATOM 3044 C CA . GLU D 4 82 ? -26.794 1.456 26.406 1.00 131.89 98 GLU D CA 1
ATOM 3045 C C . GLU D 4 82 ? -26.710 0.382 25.325 1.00 129.12 98 GLU D C 1
ATOM 3046 O O . GLU D 4 82 ? -27.742 -0.012 24.769 1.00 129.24 98 GLU D O 1
ATOM 3052 N N . ILE D 4 83 ? -25.501 -0.099 25.014 1.00 128.24 99 ILE D N 1
ATOM 3053 C CA . ILE D 4 83 ? -25.333 -1.192 24.060 1.00 124.90 99 ILE D CA 1
ATOM 3054 C C . ILE D 4 83 ? -25.312 -2.558 24.732 1.00 130.88 99 ILE D C 1
ATOM 3055 O O . ILE D 4 83 ? -25.251 -3.580 24.035 1.00 128.82 99 ILE D O 1
ATOM 3057 N N . ALA D 4 84 ? -25.391 -2.608 26.065 1.00 139.93 100 ALA D N 1
ATOM 3058 C CA . ALA D 4 84 ? -25.080 -3.832 26.802 1.00 141.04 100 ALA D CA 1
ATOM 3059 C C . ALA D 4 84 ? -26.137 -4.913 26.600 1.00 138.64 100 ALA D C 1
ATOM 3060 O O . ALA D 4 84 ? -25.799 -6.094 26.448 1.00 141.50 100 ALA D O 1
ATOM 3062 N N . LEU D 4 85 ? -27.418 -4.542 26.621 1.00 130.02 101 LEU D N 1
ATOM 3063 C CA . LEU D 4 85 ? -28.466 -5.543 26.450 1.00 122.29 101 LEU D CA 1
ATOM 3064 C C . LEU D 4 85 ? -28.397 -6.183 25.064 1.00 128.73 101 LEU D C 1
ATOM 3065 O O . LEU D 4 85 ? -28.661 -7.383 24.912 1.00 129.30 101 LEU D O 1
ATOM 3067 N N . GLU D 4 86 ? -28.024 -5.406 24.043 1.00 122.16 102 GLU D N 1
ATOM 3068 C CA . GLU D 4 86 ? -27.921 -5.963 22.697 1.00 124.31 102 GLU D CA 1
ATOM 3069 C C . GLU D 4 86 ? -26.649 -6.787 22.527 1.00 127.06 102 GLU D C 1
ATOM 3070 O O . GLU D 4 86 ? -26.677 -7.847 21.889 1.00 132.03 102 GLU D O 1
ATOM 3072 N N . LEU D 4 87 ? -25.527 -6.321 23.089 1.00 130.97 103 LEU D N 1
ATOM 3073 C CA . LEU D 4 87 ? -24.290 -7.094 23.020 1.00 126.47 103 LEU D CA 1
ATOM 3074 C C . LEU D 4 87 ? -24.446 -8.450 23.694 1.00 134.35 103 LEU D C 1
ATOM 3075 O O . LEU D 4 87 ? -23.798 -9.423 23.288 1.00 134.16 103 LEU D O 1
ATOM 3077 N N . LEU D 4 88 ? -25.296 -8.533 24.723 1.00 144.66 104 LEU D N 1
ATOM 3078 C CA . LEU D 4 88 ? -25.595 -9.818 25.345 1.00 147.10 104 LEU D CA 1
ATOM 3079 C C . LEU D 4 88 ? -26.333 -10.733 24.374 1.00 154.25 104 LEU D C 1
ATOM 3080 O O . LEU D 4 88 ? -25.914 -11.872 24.139 1.00 154.72 104 LEU D O 1
ATOM 3082 N N . MET D 4 89 ? -27.435 -10.242 23.794 1.00 159.28 105 MET D N 1
ATOM 3083 C CA . MET D 4 89 ? -28.187 -11.036 22.827 1.00 160.49 105 MET D CA 1
ATOM 3084 C C . MET D 4 89 ? -27.308 -11.488 21.670 1.00 160.24 105 MET D C 1
ATOM 3085 O O . MET D 4 89 ? -27.529 -12.565 21.104 1.00 163.08 105 MET D O 1
ATOM 3087 N N . ALA D 4 90 ? -26.299 -10.690 21.317 1.00 155.79 106 ALA D N 1
ATOM 3088 C CA . ALA D 4 90 ? -25.389 -11.080 20.246 1.00 156.20 106 ALA D CA 1
ATOM 3089 C C . ALA D 4 90 ? -24.443 -12.189 20.693 1.00 155.07 106 ALA D C 1
ATOM 3090 O O . ALA D 4 90 ? -24.222 -13.154 19.953 1.00 159.62 106 ALA D O 1
ATOM 3092 N N . ALA D 4 91 ? -23.945 -12.015 21.914 1.00 154.16 107 ALA D N 1
ATOM 3093 C CA . ALA D 4 91 ? -22.985 -12.994 22.441 1.00 150.33 107 ALA D CA 1
ATOM 3094 C C . ALA D 4 91 ? -23.670 -14.338 22.597 1.00 153.33 107 ALA D C 1
ATOM 3095 O O . ALA D 4 91 ? -24.352 -14.541 23.596 1.00 150.01 107 ALA D O 1
ATOM 3097 N N . ASN D 4 92 ? -23.583 -15.172 21.576 1.00 158.65 108 ASN D N 1
ATOM 3098 C CA . ASN D 4 92 ? -24.033 -16.569 21.724 1.00 161.11 108 ASN D CA 1
ATOM 3099 C C . ASN D 4 92 ? -22.687 -17.193 22.052 1.00 160.69 108 ASN D C 1
ATOM 3100 O O . ASN D 4 92 ? -22.646 -18.386 22.393 1.00 162.71 108 ASN D O 1
ATOM 3102 N N . PHE D 4 93 ? -21.634 -16.375 21.935 1.00 157.18 109 PHE D N 1
ATOM 3103 C CA . PHE D 4 93 ? -20.260 -16.806 22.280 1.00 156.77 109 PHE D CA 1
ATOM 3104 C C . PHE D 4 93 ? -19.993 -18.196 21.706 1.00 151.23 109 PHE D C 1
ATOM 3105 O O . PHE D 4 93 ? -20.163 -18.380 20.485 1.00 151.61 109 PHE D O 1
#

Solvent-accessible surface area: 22181 Å² total; per-residue (Å²): 102,128,79,107,65,76,1,85,59,7,0,36,85,32,58,24,146,23,0,117,111,13,8,115,154,63,55,66,8,62,51,144,79,99,49,0,18,6,21,0,2,27,0,0,7,126,27,58,41,171,1,0,113,4,0,31,112,73,45,2,41,3,42,16,94,5,119,44,4,2,0,0,1,1,0,0,0,0,14,53,32,72,26,170,7,0,87,20,0,2,108,27,183,75,73,84,91,0,4,45,16,92,7,101,30,2,2,2,0,2,0,0,0,0,0,29,25,81,37,75,2,0,126,6,0,12,91,32,158,10,95,31,38,7,88,8,98,145,22,2,1,0,0,1,0,0,0,10,86,83,58,54,54,0,0,110,14,0,16,83,81,128,4,68,3,30,21,84,51,1,0,0,0,2,5,0,0,17,109,29,36,54,67,10,0,101,52,0,3,118,68,2,5,41,6,69,34,23,13,118,132,39,7,25,7,0,1,0,0,0,2,96,104,78,19,32,101,0,0,21,19,0,24,70,24,10,1,61,10,46,49,49,20,132,141,54,61,37,0,33,36,15,2,57,101,81,58,70,60,98,30,102,2,10,75,54,0,86,120,14,31,30,30,38,56,78,15,53,5,25,1,22,70,54,16,23,113,32,18,17,46,105,79,43,79,81,15,94,79,37,118,52,66,71,78,46,27,46,64,38,81,9,134,79,119,83,146,26,18,112,65,17,73,153,11,13,74,73,0,26,85,53,0,102,31,65,116,211,166,115,137,68,67,108,135,127,118,124,148,105,99,91,92,145,217,142,158,154,104,63,43,28,85,124,63,93,143,15,55,114,27,27,140,138,180,62,71,86,40,43,68,77,62,41,76,50,102,213,123,77,54,39,3,51,57,44,31,42,84,37,40,25,12,9,42,117,35,49,122,39,125,69,80,27,74,142,45,99,21,60,42,85,23,0,62,39,10,23,92,40,9,92,69

Secondary structure (DSSP, 8-state):
-HHHHHHHHHHHHT-HHHHHHHHHTT--TT---TT---HHHHHHHTT-HHHHHHHHHTT--TTPPPTTT---HHHHHHHHT-HHHHHHHHHSTTHHHHTT---TTS--HHHHHHHHT-HHHHHHHHHTT--SS---TTS--HHHHHHHTT-HHHHHHHHHTT--TTHHHHHHHHHHHHHT-HHHHHHHHHTT--S----TTT---HHHHHHHTT-HHHHHHHHHTT--TT---TTS--HHHHHHTT----SHHHHHHHHHHHS---HHHHHHHHHHHHH-TT-TTTTTSSSS-HHHHHHHTT---/-HHHHHHHHHHHHHHHHHGGGG-/----------------------TT----PPPGGG-/-------TTTTT-----HHHHHHHHHHHHHHHHHTT-SS--------HHHHHHHHHH---

Radius of gyration: 29.85 Å; Cα contacts (8 Å, |Δi|>4): 613; chains: 4; bounding box: 64×42×101 Å